Protein 5EYB (pdb70)

Foldseek 3Di:
DDCAPVNVVVLVVLVVVLCVVVVHDPVVVLVQLQDDDHDDVVVVSLVVVCVVPVVDHSVLVSLAVNVDSPDPPSVVSHAAQQDQDDDGHNVLVVLVVVLLVVLCVPVPHDLLRVQCLLLVVDHDPSVVVSLVVSCVVRVSYDSVVVSVVCNVVRHNADDDDDDDPVNLVLLVVCCVVPNLDLSVSCVVSSHDSVVSVCSCLFPSVLPPLEDDDDADLVLLLLLVVVLVPAVSDDLSVSCVVSSHYHSVRSVVLVCQLPPDADDQDLVNLLVLLVQQLCCCPVPPNDGDCPVVQVVCPPRHHSSPSSSVVSVCCVPQCLNVVDPPNVSSVVSNVVSVVVVD/DDAVVLVVVVVVLVVVVCVVVVHDVVVVLVQLQPVDHDDVVVVSLVVVCVVCVVDHSVLVSLAVCLVVPDPPSVVSHQDAAAQDDDGHPVLVVLLVVLVVVLCVVDVHDLLRVQCQLLPPDHDPSNVVSLVVSCVVVVSYDSVRVSVVSNVVRHNADPPDDQDPVNLVLLVVVCVVPNLPLSVVCVVVSHHSVVSVCCCQFPSVQPVLADDDDDDLCLLLLLVCQVVCVGDLSVSCVSSRHYGSVRSVVLVCQLPPDADDDDLVNVLVLLVQQLVCCVVPVHDGDCVVVCVVCVPRHDSSPSSSVVSVCCVPQCLNVVDPPNVSSVVSSVVSVVVVD

Secondary structure (DSSP, 8-state):
----HHHHHHHHHHHHHHHHHTT--HHHHHHHTTSSS--HHHHHHHHHHHHH-TTS-HHHHHHHHHHHTT-TT-GGGS-----SSSSPPHHHHHHHHHHHHHHHHGGG--HHHHHHHHTSSS--HHHHHHHHHHHHTTTTS-HHHHHHHHHHHS-SS---S---HHHHHHHHHHHHHH-S-HHHHHHHTT--HHHHHHHHHHTGGGTT----SPPPHHHHHHHHHHHS------HHHHHHHH-SS-HHHHHHHHHHHTS------HHHHHHHHHHHHHHHHTSSSS--HHHHHHHHTTSS-HHHHHHHHHHHHHH-THHHHS-HHHHHHHHHHHHHHH--/---HHHHHHHHHHHHHHHHHHT--HHHHHHHHTSS---HHHHHHHHHHHHH-TTS-HHHHHHHHHHHTT-TT--TTS-----SSSS--HHHHHHHHHHHHHHHHHTT--HHHHHHHHTSSS--HHHHHHHHHHHTT-SSS-HHHHHHHHHHHS-SS-S-----HHHHHHHHHHHHHH-S-HHHHHHHHTS-HHHHHHHIIIIITSSS----SPPPHHHHHHHGGGGG----HHHHHHHH-SS-HHHHHHHHHHHSS------HHHHHHHHHHHHHHHHHTTS---HHHHHHHTTTSS-HHHHHHHHHHHHHH-THHHHS-HHHHHHHHHHHHHHHT-

B-factor: mean 82.95, std 21.87, range [30.7, 182.15]

Organism: Schizosaccharomyces pombe (strain 972 / ATCC 24843) (NCBI:txid284812)

Structure (mmCIF, N/CA/C/O backbone):
data_5EYB
#
_entry.id   5EYB
#
_cell.length_a   68.959
_cell.length_b   162.911
_cell.length_c   71.086
_cell.angle_alpha   90.00
_cell.angle_beta   94.66
_cell.angle_gamma   90.00
#
_symmetry.space_group_name_H-M   'P 1 21 1'
#
loop_
_entity.id
_entity.type
_entity.pdbx_description
1 polymer 'DNA-binding protein reb1'
2 polymer 'DNA (26-MER)'
3 polymer 'DNA (26-MER)'
4 water water
#
loop_
_atom_site.group_PDB
_atom_site.id
_atom_site.type_symbol
_atom_site.label_atom_id
_atom_site.label_alt_id
_atom_site.label_comp_id
_atom_site.label_asym_id
_atom_site.label_entity_id
_atom_site.label_seq_id
_atom_site.pdbx_PDB_ins_code
_atom_site.Cartn_x
_atom_site.Cartn_y
_atom_site.Cartn_z
_atom_site.occupancy
_atom_site.B_iso_or_equiv
_atom_site.auth_seq_id
_atom_site.auth_comp_id
_atom_site.auth_asym_id
_atom_site.auth_atom_id
_atom_site.pdbx_PDB_model_num
ATOM 1 N N . ALA A 1 12 ? -12.724 -12.322 66.258 1.00 97.49 154 ALA A N 1
ATOM 2 C CA . ALA A 1 12 ? -11.292 -12.081 66.119 1.00 103.61 154 ALA A CA 1
ATOM 3 C C . ALA A 1 12 ? -10.585 -12.155 67.471 1.00 104.88 154 ALA A C 1
ATOM 4 O O . ALA A 1 12 ? -9.523 -12.766 67.597 1.00 104.57 154 ALA A O 1
ATOM 6 N N . ARG A 1 13 ? -11.180 -11.525 68.478 1.00 105.74 155 ARG A N 1
ATOM 7 C CA . ARG A 1 13 ? -10.644 -11.561 69.834 1.00 105.18 155 ARG A CA 1
ATOM 8 C C . ARG A 1 13 ? -11.754 -11.707 70.860 1.00 103.32 155 ARG A C 1
ATOM 9 O O . ARG A 1 13 ? -12.907 -11.373 70.591 1.00 110.70 155 ARG A O 1
ATOM 17 N N . TRP A 1 14 ? -11.398 -12.195 72.042 1.00 87.32 156 TRP A N 1
ATOM 18 C CA . TRP A 1 14 ? -12.374 -12.393 73.102 1.00 82.38 156 TRP A CA 1
ATOM 19 C C . TRP A 1 14 ? -12.757 -11.052 73.717 1.00 87.69 156 TRP A C 1
ATOM 20 O O . TRP A 1 14 ? -11.989 -10.461 74.474 1.00 91.48 156 TRP A O 1
ATOM 31 N N . THR A 1 15 ? -13.950 -10.575 73.375 1.00 89.75 157 THR A N 1
ATOM 32 C CA . THR A 1 15 ? -14.417 -9.268 73.819 1.00 87.00 157 THR A CA 1
ATOM 33 C C . THR A 1 15 ? -15.395 -9.399 74.978 1.00 84.28 157 THR A C 1
ATOM 34 O O . THR A 1 15 ? -15.598 -10.489 75.507 1.00 84.26 157 THR A O 1
ATOM 36 N N . ALA A 1 16 ? -15.999 -8.282 75.368 1.00 89.34 158 ALA A N 1
ATOM 37 C CA . ALA A 1 16 ? -16.970 -8.275 76.458 1.00 94.56 158 ALA A CA 1
ATOM 38 C C . ALA A 1 16 ? -18.221 -9.060 76.085 1.00 95.85 158 ALA A C 1
ATOM 39 O O . ALA A 1 16 ? -18.867 -9.661 76.944 1.00 95.23 158 ALA A O 1
ATOM 41 N N . GLU A 1 17 ? -18.559 -9.046 74.800 1.00 97.75 159 GLU A N 1
ATOM 42 C CA . GLU A 1 17 ? -19.739 -9.746 74.312 1.00 99.76 159 GLU A CA 1
ATOM 43 C C . GLU A 1 17 ? -19.580 -11.252 74.480 1.00 95.40 159 GLU A C 1
ATOM 44 O O . GLU A 1 17 ? -20.521 -11.945 74.868 1.00 97.91 159 GLU A O 1
ATOM 46 N N . HIS A 1 18 ? -18.380 -11.746 74.195 1.00 87.11 160 HIS A N 1
ATOM 47 C CA . HIS A 1 18 ? -18.086 -13.170 74.293 1.00 79.08 160 HIS A CA 1
ATOM 48 C C . HIS A 1 18 ? -18.194 -13.678 75.725 1.00 79.57 160 HIS A C 1
ATOM 49 O O . HIS A 1 18 ? -18.602 -14.815 75.957 1.00 83.73 160 HIS A O 1
ATOM 56 N N . TRP A 1 19 ? -17.823 -12.836 76.683 1.00 74.67 161 TRP A N 1
ATOM 57 C CA . TRP A 1 19 ? -17.967 -13.192 78.088 1.00 71.67 161 TRP A CA 1
ATOM 58 C C . TRP A 1 19 ? -19.437 -13.204 78.484 1.00 75.27 161 TRP A C 1
ATOM 59 O O . TRP A 1 19 ? -19.887 -14.087 79.215 1.00 77.89 161 TRP A O 1
ATOM 70 N N . ASP A 1 20 ? -20.181 -12.215 77.998 1.00 78.41 162 ASP A N 1
ATOM 71 C CA . ASP A 1 20 ? -21.603 -12.113 78.301 1.00 84.55 162 ASP A CA 1
ATOM 72 C C . ASP A 1 20 ? -22.369 -13.288 77.712 1.00 81.12 162 ASP A C 1
ATOM 73 O O . ASP A 1 20 ? -23.322 -13.779 78.316 1.00 85.80 162 ASP A O 1
ATOM 78 N N . TYR A 1 21 ? -21.948 -13.740 76.535 1.00 74.94 163 TYR A N 1
ATOM 79 C CA . TYR A 1 21 ? -22.572 -14.895 75.903 1.00 76.14 163 TYR A CA 1
ATOM 80 C C . TYR A 1 21 ? -22.325 -16.159 76.720 1.00 72.07 163 TYR A C 1
ATOM 81 O O . TYR A 1 21 ? -23.238 -16.951 76.951 1.00 74.26 163 TYR A O 1
ATOM 90 N N . LEU A 1 22 ? -21.084 -16.335 77.157 1.00 68.98 164 LEU A N 1
ATOM 91 C CA . LEU A 1 22 ? -20.702 -17.502 77.939 1.00 64.65 164 LEU A CA 1
ATOM 92 C C . LEU A 1 22 ? -21.484 -17.567 79.244 1.00 70.18 164 LEU A C 1
ATOM 93 O O . LEU A 1 22 ? -22.048 -18.603 79.587 1.00 71.93 164 LEU A O 1
ATOM 98 N N . GLU A 1 23 ? -21.514 -16.449 79.961 1.00 70.55 165 GLU A N 1
ATOM 99 C CA . GLU A 1 23 ? -22.206 -16.371 81.240 1.00 73.79 165 GLU A CA 1
ATOM 100 C C . GLU A 1 23 ? -23.698 -16.656 81.091 1.00 79.71 165 GLU A C 1
ATOM 101 O O . GLU A 1 23 ? -24.284 -17.364 81.910 1.00 82.45 165 GLU A O 1
ATOM 103 N N . ARG A 1 24 ? -24.306 -16.107 80.042 1.00 84.35 166 ARG A N 1
ATOM 104 C CA . ARG A 1 24 ? -25.728 -16.319 79.777 1.00 90.00 166 ARG A CA 1
ATOM 105 C C . ARG A 1 24 ? -26.010 -17.778 79.432 1.00 83.96 166 ARG A C 1
ATOM 106 O O . ARG A 1 24 ? -26.963 -18.373 79.932 1.00 85.43 166 ARG A O 1
ATOM 114 N N . ARG A 1 25 ? -25.169 -18.347 78.575 1.00 77.32 167 ARG A N 1
ATOM 115 C CA . ARG A 1 25 ? -25.320 -19.732 78.153 1.00 76.79 167 ARG A CA 1
ATOM 116 C C . ARG A 1 25 ? -25.102 -20.675 79.331 1.00 79.54 167 ARG A C 1
ATOM 117 O O . ARG A 1 25 ? -25.631 -21.785 79.360 1.00 82.60 167 ARG A O 1
ATOM 125 N N . MET A 1 26 ? -24.323 -20.215 80.303 1.00 78.29 168 MET A N 1
ATOM 126 C CA . MET A 1 26 ? -24.025 -20.999 81.491 1.00 75.85 168 MET A CA 1
ATOM 127 C C . MET A 1 26 ? -25.148 -20.912 82.515 1.00 80.89 168 MET A C 1
ATOM 128 O O . MET A 1 26 ? -25.434 -21.879 83.218 1.00 82.34 168 MET A O 1
ATOM 133 N N . GLN A 1 27 ? -25.774 -19.742 82.602 1.00 83.14 169 GLN A N 1
ATOM 134 C CA . GLN A 1 27 ? -26.917 -19.556 83.488 1.00 88.62 169 GLN A CA 1
ATOM 135 C C . GLN A 1 27 ? -28.090 -20.410 83.020 1.00 91.65 169 GLN A C 1
ATOM 136 O O . GLN A 1 27 ? -28.800 -21.005 83.830 1.00 96.80 169 GLN A O 1
ATOM 138 N N . ASN A 1 28 ? -28.283 -20.469 81.706 1.00 89.07 170 ASN A N 1
ATOM 139 C CA . ASN A 1 28 ? -29.356 -21.265 81.122 1.00 87.12 170 ASN A CA 1
ATOM 140 C C . ASN A 1 28 ? -29.083 -22.754 81.267 1.00 80.24 170 ASN A C 1
ATOM 141 O O . ASN A 1 28 ? -30.005 -23.559 81.391 1.00 81.99 170 ASN A O 1
ATOM 146 N N . PHE A 1 29 ? -27.802 -23.107 81.248 1.00 74.44 171 PHE A N 1
ATOM 147 C CA . PHE A 1 29 ? -27.370 -24.484 81.433 1.00 68.65 171 PHE A CA 1
ATOM 148 C C . PHE A 1 29 ? -27.748 -24.991 82.817 1.00 79.30 171 PHE A C 1
ATOM 149 O O . PHE A 1 29 ? -28.256 -26.103 82.964 1.00 84.43 171 PHE A O 1
ATOM 157 N N . CYS A 1 30 ? -27.498 -24.165 83.829 1.00 82.27 172 CYS A N 1
ATOM 158 C CA . CYS A 1 30 ? -27.812 -24.516 85.209 1.00 81.93 172 CYS A CA 1
ATOM 159 C C . CYS A 1 30 ? -29.311 -24.678 85.419 1.00 85.32 172 CYS A C 1
ATOM 160 O O . CYS A 1 30 ? -29.756 -25.621 86.073 1.00 89.39 172 CYS A O 1
ATOM 163 N N . GLN A 1 31 ? -30.086 -23.754 84.861 1.00 87.68 173 GLN A N 1
ATOM 164 C CA . GLN A 1 31 ? -31.539 -23.792 84.995 1.00 93.64 173 GLN A CA 1
ATOM 165 C C . GLN A 1 31 ? -32.130 -25.010 84.296 1.00 88.74 173 GLN A C 1
ATOM 166 O O . GLN A 1 31 ? -33.114 -25.584 84.757 1.00 93.65 173 GLN A O 1
ATOM 172 N N . THR A 1 32 ? -31.521 -25.403 83.183 1.00 83.68 174 THR A N 1
ATOM 173 C CA . THR A 1 32 ? -32.011 -26.528 82.398 1.00 85.09 174 THR A CA 1
ATOM 174 C C . THR A 1 32 ? -31.853 -27.847 83.147 1.00 89.09 174 THR A C 1
ATOM 175 O O . THR A 1 32 ? -32.754 -28.686 83.144 1.00 94.46 174 THR A O 1
ATOM 179 N N . TYR A 1 33 ? -30.708 -28.022 83.798 1.00 89.69 175 TYR A N 1
ATOM 180 C CA . TYR A 1 33 ? -30.396 -29.285 84.458 1.00 91.84 175 TYR A CA 1
ATOM 181 C C . TYR A 1 33 ? -30.428 -29.177 85.980 1.00 92.86 175 TYR A C 1
ATOM 182 O O . TYR A 1 33 ? -29.915 -30.053 86.678 1.00 92.92 175 TYR A O 1
ATOM 191 N N . SER A 1 34 ? -31.044 -28.107 86.478 1.00 92.52 176 SER A N 1
ATOM 192 C CA . SER A 1 34 ? -31.189 -27.864 87.915 1.00 96.06 176 SER A CA 1
ATOM 193 C C . SER A 1 34 ? -29.863 -27.974 88.659 1.00 94.26 176 SER A C 1
ATOM 194 O O . SER A 1 34 ? -29.799 -28.529 89.756 1.00 100.02 176 SER A O 1
ATOM 197 N N . LEU A 1 35 ? -28.808 -27.444 88.054 1.00 84.91 177 LEU A N 1
ATOM 198 C CA . LEU A 1 35 ? -27.482 -27.511 88.648 1.00 79.87 177 LEU A CA 1
ATOM 199 C C . LEU A 1 35 ? -27.065 -26.168 89.229 1.00 85.38 177 LEU A C 1
ATOM 200 O O . LEU A 1 35 ? -27.636 -25.129 88.898 1.00 86.91 177 LEU A O 1
ATOM 205 N N . ASP A 1 36 ? -26.066 -26.201 90.102 1.00 88.01 178 ASP A N 1
ATOM 206 C CA . ASP A 1 36 ? -25.521 -24.988 90.689 1.00 95.21 178 ASP A CA 1
ATOM 207 C C . ASP A 1 36 ? -24.169 -24.689 90.054 1.00 92.55 178 ASP A C 1
ATOM 208 O O . ASP A 1 36 ? -23.545 -25.574 89.470 1.00 87.60 178 ASP A O 1
ATOM 213 N N . HIS A 1 37 ? -23.725 -23.440 90.163 1.00 96.22 179 HIS A N 1
ATOM 214 C CA . HIS A 1 37 ? -22.429 -23.037 89.630 1.00 96.63 179 HIS A CA 1
ATOM 215 C C . HIS A 1 37 ? -21.279 -23.776 90.311 1.00 97.15 179 HIS A C 1
ATOM 216 O O . HIS A 1 37 ? -20.194 -23.901 89.748 1.00 98.31 179 HIS A O 1
ATOM 223 N N . THR A 1 38 ? -21.519 -24.269 91.520 1.00 98.09 180 THR A N 1
ATOM 224 C CA . THR A 1 38 ? -20.512 -25.050 92.225 1.00 96.59 180 THR A CA 1
ATOM 225 C C . THR A 1 38 ? -20.377 -26.440 91.609 1.00 92.60 180 THR A C 1
ATOM 226 O O . THR A 1 38 ? -19.283 -27.001 91.552 1.00 95.38 180 THR A O 1
ATOM 230 N N . GLN A 1 39 ? -21.496 -26.989 91.147 1.00 86.79 181 GLN A N 1
ATOM 231 C CA . GLN A 1 39 ? -21.505 -28.318 90.547 1.00 87.02 181 GLN A CA 1
ATOM 232 C C . GLN A 1 39 ? -20.801 -28.317 89.199 1.00 86.52 181 GLN A C 1
ATOM 233 O O . GLN A 1 39 ? -20.137 -29.286 88.835 1.00 91.56 181 GLN A O 1
ATOM 239 N N . VAL A 1 40 ? -20.953 -27.223 88.461 1.00 80.22 182 VAL A N 1
ATOM 240 C CA . VAL A 1 40 ? -20.289 -27.071 87.175 1.00 73.61 182 VAL A CA 1
ATOM 241 C C . VAL A 1 40 ? -18.787 -26.887 87.373 1.00 76.31 182 VAL A C 1
ATOM 242 O O . VAL A 1 40 ? -17.980 -27.463 86.644 1.00 77.96 182 VAL A O 1
ATOM 246 N N . ALA A 1 41 ? -18.419 -26.091 88.372 1.00 78.32 183 ALA A N 1
ATOM 247 C CA . ALA A 1 41 ? -17.014 -25.867 88.698 1.00 76.67 183 ALA A CA 1
ATOM 248 C C . ALA A 1 41 ? -16.332 -27.162 89.134 1.00 78.87 183 ALA A C 1
ATOM 249 O O . ALA A 1 41 ? -15.139 -27.353 88.898 1.00 78.86 183 ALA A O 1
ATOM 251 N N . ASP A 1 42 ? -17.092 -28.049 89.768 1.00 79.20 184 ASP A N 1
ATOM 252 C CA . ASP A 1 42 ? -16.557 -29.339 90.184 1.00 89.42 184 ASP A CA 1
ATOM 253 C C . ASP A 1 42 ? -16.294 -30.228 88.970 1.00 89.79 184 ASP A C 1
ATOM 254 O O . ASP A 1 42 ? -15.290 -30.937 88.921 1.00 96.31 184 ASP A O 1
ATOM 256 N N . SER A 1 43 ? -17.194 -30.179 87.992 1.00 84.33 185 SER A N 1
ATOM 257 C CA . SER A 1 43 ? -17.035 -30.946 86.758 1.00 82.58 185 SER A CA 1
ATOM 258 C C . SER A 1 43 ? -15.856 -30.438 85.933 1.00 81.70 185 SER A C 1
ATOM 259 O O . SER A 1 43 ? -15.203 -31.209 85.228 1.00 81.83 185 SER A O 1
ATOM 262 N N . LEU A 1 44 ? -15.591 -29.137 86.027 1.00 76.54 186 LEU A N 1
ATOM 263 C CA . LEU A 1 44 ? -14.530 -28.504 85.249 1.00 72.72 186 LEU A CA 1
ATOM 264 C C . LEU A 1 44 ? -13.154 -28.709 85.876 1.00 78.58 186 LEU A C 1
ATOM 265 O O . LEU A 1 44 ? -12.140 -28.288 85.318 1.00 76.43 186 LEU A O 1
ATOM 270 N N . HIS A 1 45 ? -13.121 -29.352 87.038 1.00 86.69 187 HIS A N 1
ATOM 271 C CA . HIS A 1 45 ? -11.855 -29.716 87.661 1.00 92.19 187 HIS A CA 1
ATOM 272 C C . HIS A 1 45 ? -11.303 -30.978 87.011 1.00 94.09 187 HIS A C 1
ATOM 273 O O . HIS A 1 45 ? -10.103 -31.247 87.072 1.00 96.84 187 HIS A O 1
ATOM 280 N N . GLU A 1 46 ? -12.189 -31.746 86.385 1.00 94.69 188 GLU A N 1
ATOM 281 C CA . GLU A 1 46 ? -11.792 -32.967 85.696 1.00 103.32 188 GLU A CA 1
ATOM 282 C C . GLU A 1 46 ? -11.233 -32.653 84.313 1.00 102.01 188 GLU A C 1
ATOM 283 O O . GLU A 1 46 ? -11.500 -31.591 83.750 1.00 96.91 188 GLU A O 1
ATOM 285 N N . LYS A 1 47 ? -10.454 -33.583 83.771 1.00 103.72 189 LYS A N 1
ATOM 286 C CA . LYS A 1 47 ? -9.852 -33.404 82.457 1.00 101.79 189 LYS A CA 1
ATOM 287 C C . LYS A 1 47 ? -10.861 -33.666 81.344 1.00 99.42 189 LYS A C 1
ATOM 288 O O . LYS A 1 47 ? -10.968 -32.888 80.399 1.00 99.68 189 LYS A O 1
ATOM 290 N N . ARG A 1 48 ? -11.599 -34.764 81.462 1.00 96.60 190 ARG A N 1
ATOM 291 C CA . ARG A 1 48 ? -12.601 -35.115 80.462 1.00 91.31 190 ARG A CA 1
ATOM 292 C C . ARG A 1 48 ? -14.005 -34.752 80.933 1.00 87.28 190 ARG A C 1
ATOM 293 O O . ARG A 1 48 ? -14.381 -35.025 82.073 1.00 90.76 190 ARG A O 1
ATOM 295 N N . LEU A 1 49 ? -14.776 -34.134 80.047 1.00 78.50 191 LEU A N 1
ATOM 296 C CA . LEU A 1 49 ? -16.142 -33.746 80.366 1.00 74.99 191 LEU A CA 1
ATOM 297 C C . LEU A 1 49 ? -17.121 -34.850 79.987 1.00 80.13 191 LEU A C 1
ATOM 298 O O . LEU A 1 49 ? -16.835 -35.670 79.114 1.00 82.47 191 LEU A O 1
ATOM 303 N N . HIS A 1 50 ? -18.273 -34.871 80.651 1.00 81.84 192 HIS A N 1
ATOM 304 C CA . HIS A 1 50 ? -19.283 -35.891 80.395 1.00 84.46 192 HIS A CA 1
ATOM 305 C C . HIS A 1 50 ? -20.684 -35.298 80.377 1.00 83.82 192 HIS A C 1
ATOM 306 O O . HIS A 1 50 ? -20.913 -34.205 80.895 1.00 84.19 192 HIS A O 1
ATOM 313 N N . GLY A 1 51 ? -21.617 -36.032 79.780 1.00 84.13 193 GLY A N 1
ATOM 314 C CA . GLY A 1 51 ? -23.020 -35.664 79.797 1.00 83.72 193 GLY A CA 1
ATOM 315 C C . GLY A 1 51 ? -23.344 -34.346 79.123 1.00 84.84 193 GLY A C 1
ATOM 316 O O . GLY A 1 51 ? -22.799 -34.033 78.064 1.00 87.85 193 GLY A O 1
ATOM 317 N N . PRO A 1 52 ? -24.237 -33.559 79.741 1.00 83.08 194 PRO A N 1
ATOM 318 C CA . PRO A 1 52 ? -24.735 -32.293 79.192 1.00 80.62 194 PRO A CA 1
ATOM 319 C C . PRO A 1 52 ? -23.647 -31.239 79.024 1.00 78.46 194 PRO A C 1
ATOM 320 O O . PRO A 1 52 ? -23.699 -30.455 78.078 1.00 82.49 194 PRO A O 1
ATOM 324 N N . LEU A 1 53 ? -22.680 -31.223 79.934 1.00 77.32 195 LEU A N 1
ATOM 325 C CA . LEU A 1 53 ? -21.601 -30.244 79.885 1.00 69.47 195 LEU A CA 1
ATOM 326 C C . LEU A 1 53 ? -20.744 -30.472 78.648 1.00 65.96 195 LEU A C 1
ATOM 327 O O . LEU A 1 53 ? -20.232 -29.527 78.050 1.00 64.66 195 LEU A O 1
ATOM 332 N N . SER A 1 54 ? -20.602 -31.737 78.269 1.00 67.39 196 SER A N 1
ATOM 333 C CA . SER A 1 54 ? -19.905 -32.105 77.045 1.00 64.34 196 SER A CA 1
ATOM 334 C C . SER A 1 54 ? -20.686 -31.620 75.827 1.00 60.79 196 SER A C 1
ATOM 335 O O . SER A 1 54 ? -20.107 -31.123 74.863 1.00 61.57 196 SER A O 1
ATOM 338 N N . SER A 1 55 ? -22.007 -31.764 75.883 1.00 62.00 197 SER A N 1
ATOM 339 C CA . SER A 1 55 ? -22.881 -31.297 74.813 1.00 66.16 197 SER A CA 1
ATOM 340 C C . SER A 1 55 ? -22.846 -29.776 74.697 1.00 73.43 197 SER A C 1
ATOM 341 O O . SER A 1 55 ? -22.921 -29.223 73.598 1.00 78.73 197 SER A O 1
ATOM 344 N N . LEU A 1 56 ? -22.732 -29.108 75.839 1.00 71.16 198 LEU A N 1
ATOM 345 C CA . LEU A 1 56 ? -22.722 -27.651 75.885 1.00 66.61 198 LEU A CA 1
ATOM 346 C C . LEU A 1 56 ? -21.487 -27.062 75.212 1.00 61.68 198 LEU A C 1
ATOM 347 O O . LEU A 1 56 ? -21.580 -26.080 74.479 1.00 63.31 198 LEU A O 1
ATOM 352 N N . VAL A 1 57 ? -20.330 -27.661 75.474 1.00 57.25 199 VAL A N 1
ATOM 353 C CA . VAL A 1 57 ? -19.082 -27.181 74.898 1.00 59.06 199 VAL A CA 1
ATOM 354 C C . VAL A 1 57 ? -19.106 -27.323 73.380 1.00 64.98 199 VAL A C 1
ATOM 355 O O . VAL A 1 57 ? -18.705 -26.410 72.657 1.00 67.80 199 VAL A O 1
ATOM 359 N N . LYS A 1 58 ? -19.587 -28.470 72.907 1.00 64.20 200 LYS A N 1
ATOM 360 C CA . LYS A 1 58 ? -19.749 -28.713 71.480 1.00 63.31 200 LYS A CA 1
ATOM 361 C C . LYS A 1 58 ? -20.563 -27.602 70.822 1.00 65.06 200 LYS A C 1
ATOM 362 O O . LYS A 1 58 ? -20.266 -27.183 69.702 1.00 71.70 200 LYS A O 1
ATOM 368 N N . LEU A 1 59 ? -21.586 -27.129 71.530 1.00 60.14 201 LEU A N 1
ATOM 369 C CA . LEU A 1 59 ? -22.408 -26.019 71.061 1.00 63.15 201 LEU A CA 1
ATOM 370 C C . LEU A 1 59 ? -21.591 -24.734 70.990 1.00 68.73 201 LEU A C 1
ATOM 371 O O . LEU A 1 59 ? -21.642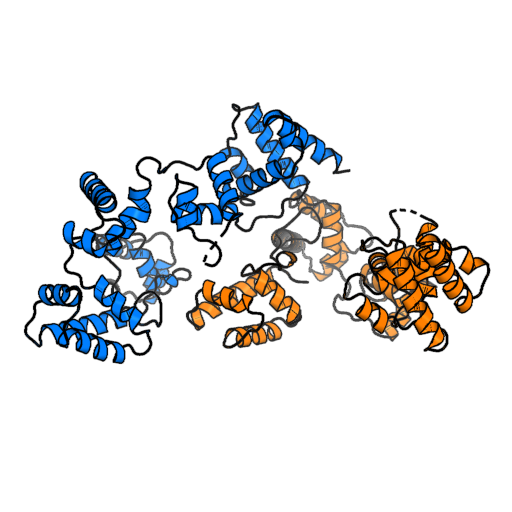 -24.010 69.994 1.00 66.75 201 LEU A O 1
ATOM 376 N N . LEU A 1 60 ? -20.846 -24.459 72.058 1.00 68.23 202 LEU A N 1
ATOM 377 C CA . LEU A 1 60 ? -19.997 -23.273 72.136 1.00 63.44 202 LEU A CA 1
ATOM 378 C C . LEU A 1 60 ? -19.005 -23.215 70.983 1.00 62.71 202 LEU A C 1
ATOM 379 O O . LEU A 1 60 ? -18.819 -22.165 70.366 1.00 60.62 202 LEU A O 1
ATOM 384 N N . VAL A 1 61 ? -18.372 -24.350 70.701 1.00 61.63 203 VAL A N 1
ATOM 385 C CA . VAL A 1 61 ? -17.406 -24.446 69.616 1.00 60.77 203 VAL A CA 1
ATOM 386 C C . VAL A 1 61 ? -18.054 -24.053 68.296 1.00 67.98 203 VAL A C 1
ATOM 387 O O . VAL A 1 61 ? -17.462 -23.334 67.490 1.00 74.69 203 VAL A O 1
ATOM 391 N N . GLN A 1 62 ? -19.281 -24.516 68.091 1.00 69.06 204 GLN A N 1
ATOM 392 C CA . GLN A 1 62 ? -20.027 -24.192 66.883 1.00 77.15 204 GLN A CA 1
ATOM 393 C C . GLN A 1 62 ? -20.523 -22.750 66.915 1.00 81.24 204 GLN A C 1
ATOM 394 O O . GLN A 1 62 ? -20.535 -22.065 65.891 1.00 87.56 204 GLN A O 1
ATOM 400 N N . GLU A 1 63 ? -20.925 -22.294 68.097 1.00 78.30 205 GLU A N 1
ATOM 401 C CA . GLU A 1 63 ? -21.493 -20.959 68.250 1.00 78.68 205 GLU A CA 1
ATOM 402 C C . GLU A 1 63 ? -20.425 -19.869 68.298 1.00 72.87 205 GLU A C 1
ATOM 403 O O . GLU A 1 63 ? -20.720 -18.696 68.081 1.00 73.39 205 GLU A O 1
ATOM 409 N N . MET A 1 64 ? -19.186 -20.254 68.580 1.00 70.04 206 MET A N 1
ATOM 410 C CA . MET A 1 64 ? -18.090 -19.292 68.613 1.00 69.64 206 MET A CA 1
ATOM 411 C C . MET A 1 64 ? -16.944 -19.717 67.698 1.00 70.63 206 MET A C 1
ATOM 412 O O . MET A 1 64 ? -15.856 -20.040 68.172 1.00 64.80 206 MET A O 1
ATOM 417 N N . PRO A 1 65 ? -17.182 -19.689 66.374 1.00 73.48 207 PRO A N 1
ATOM 418 C CA . PRO A 1 65 ? -16.252 -20.223 65.370 1.00 74.29 207 PRO A CA 1
ATOM 419 C C . PRO A 1 65 ? -14.915 -19.493 65.346 1.00 71.88 207 PRO A C 1
ATOM 420 O O . PRO A 1 65 ? -13.944 -20.009 64.796 1.00 69.71 207 PRO A O 1
ATOM 424 N N . SER A 1 66 ? -14.870 -18.309 65.944 1.00 73.48 208 SER A N 1
ATOM 425 C CA . SER A 1 66 ? -13.666 -17.490 65.926 1.00 80.56 208 SER A CA 1
ATOM 426 C C . SER A 1 66 ? -12.588 -18.050 66.848 1.00 77.72 208 SER A C 1
ATOM 427 O O . SER A 1 66 ? -11.462 -17.554 66.875 1.00 84.03 208 SER A O 1
ATOM 430 N N . PHE A 1 67 ? -12.936 -19.088 67.601 1.00 67.38 209 PHE A N 1
ATOM 431 C CA . PHE A 1 67 ? -12.021 -19.649 68.586 1.00 60.34 209 PHE A CA 1
ATOM 432 C C . PHE A 1 67 ? -11.997 -21.173 68.564 1.00 59.58 209 PHE A C 1
ATOM 433 O O . PHE A 1 67 ? -12.952 -21.815 68.122 1.00 60.59 209 PHE A O 1
ATOM 441 N N . THR A 1 68 ? -10.893 -21.743 69.037 1.00 60.14 210 THR A N 1
ATOM 442 C CA . THR A 1 68 ? -10.734 -23.193 69.114 1.00 58.40 210 THR A CA 1
ATOM 443 C C . THR A 1 68 ? -11.444 -23.729 70.353 1.00 51.85 210 THR A C 1
ATOM 444 O O . THR A 1 68 ? -11.799 -22.972 71.253 1.00 53.23 210 THR A O 1
ATOM 448 N N . ARG A 1 69 ? -11.665 -25.036 70.391 1.00 51.02 211 ARG A N 1
ATOM 449 C CA . ARG A 1 69 ? -12.211 -25.677 71.575 1.00 50.46 211 ARG A CA 1
ATOM 450 C C . ARG A 1 69 ? -11.271 -25.492 72.769 1.00 53.36 211 ARG A C 1
ATOM 451 O O . ARG A 1 69 ? -11.724 -25.261 73.889 1.00 56.15 211 ARG A O 1
ATOM 459 N N . ARG A 1 70 ? -9.966 -25.584 72.517 1.00 52.26 212 ARG A N 1
ATOM 460 C CA A ARG A 1 70 ? -8.960 -25.453 73.569 0.65 54.86 212 ARG A CA 1
ATOM 461 C CA B ARG A 1 70 ? -8.963 -25.445 73.566 0.35 55.64 212 ARG A CA 1
ATOM 462 C C . ARG A 1 70 ? -9.046 -24.094 74.260 1.00 63.24 212 ARG A C 1
ATOM 463 O O . ARG A 1 70 ? -8.982 -24.011 75.487 1.00 73.44 212 ARG A O 1
ATOM 478 N N . THR A 1 71 ? -9.193 -23.034 73.475 1.00 62.34 213 THR A N 1
ATOM 479 C CA . THR A 1 71 ? -9.229 -21.695 74.049 1.00 65.79 213 THR A CA 1
ATOM 480 C C . THR A 1 71 ? -10.597 -21.370 74.650 1.00 63.74 213 THR A C 1
ATOM 481 O O . THR A 1 71 ? -10.686 -20.583 75.590 1.00 61.27 213 THR A O 1
ATOM 485 N N . ILE A 1 72 ? -11.659 -21.974 74.119 1.00 62.16 214 ILE A N 1
ATOM 486 C CA . ILE A 1 72 ? -12.987 -21.785 74.692 1.00 58.72 214 ILE A CA 1
ATOM 487 C C . ILE A 1 72 ? -13.033 -22.424 76.074 1.00 55.49 214 ILE A C 1
ATOM 488 O O . ILE A 1 72 ? -13.579 -21.854 77.017 1.00 56.83 214 ILE A O 1
ATOM 493 N N . LEU A 1 73 ? -12.437 -23.605 76.190 1.00 54.67 215 LEU A N 1
ATOM 494 C CA . LEU A 1 73 ? -12.373 -24.305 77.465 1.00 56.50 215 LEU A CA 1
ATOM 495 C C . LEU A 1 73 ? -11.534 -23.534 78.476 1.00 58.75 215 LEU A C 1
ATOM 496 O O . LEU A 1 73 ? -11.864 -23.490 79.659 1.00 58.69 215 LEU A O 1
ATOM 501 N N . ARG A 1 74 ? -10.447 -22.931 78.003 1.00 57.96 216 ARG A N 1
ATOM 502 C CA . ARG A 1 74 ? -9.578 -22.142 78.868 1.00 54.22 216 ARG A CA 1
ATOM 503 C C . ARG A 1 74 ? -10.340 -20.973 79.481 1.00 57.36 216 ARG A C 1
ATOM 504 O O . ARG A 1 74 ? -10.223 -20.706 80.675 1.00 64.93 216 ARG A O 1
ATOM 512 N N . HIS A 1 75 ? -11.115 -20.282 78.672 1.00 55.60 217 HIS A N 1
ATOM 513 C CA . HIS A 1 75 ? -12.005 -19.252 79.159 1.00 60.75 217 HIS A CA 1
ATOM 514 C C . HIS A 1 75 ? -13.112 -19.777 80.026 1.00 63.58 217 HIS A C 1
ATOM 515 O O . HIS A 1 75 ? -13.508 -19.132 80.950 1.00 68.13 217 HIS A O 1
ATOM 522 N N . LEU A 1 76 ? -13.671 -20.915 79.679 1.00 58.98 218 LEU A N 1
ATOM 523 C CA . LEU A 1 76 ? -14.729 -21.487 80.481 1.00 59.61 218 LEU A CA 1
ATOM 524 C C . LEU A 1 76 ? -14.264 -21.894 81.861 1.00 61.78 218 LEU A C 1
ATOM 525 O O . LEU A 1 76 ? -14.922 -21.642 82.840 1.00 65.12 218 LEU A O 1
ATOM 530 N N . ARG A 1 77 ? -13.114 -22.533 81.923 1.00 60.12 219 ARG A N 1
ATOM 531 C CA . ARG A 1 77 ? -12.520 -22.952 83.175 1.00 65.30 219 ARG A CA 1
ATOM 532 C C . ARG A 1 77 ? -12.072 -21.792 84.017 1.00 73.48 219 ARG A C 1
ATOM 533 O O . ARG A 1 77 ? -11.973 -21.916 85.198 1.00 79.20 219 ARG A O 1
ATOM 541 N N . ALA A 1 78 ? -11.671 -20.713 83.378 1.00 75.79 220 ALA A N 1
ATOM 542 C CA . ALA A 1 78 ? -11.384 -19.451 84.033 1.00 72.52 220 ALA A CA 1
ATOM 543 C C . ALA A 1 78 ? -12.591 -18.752 84.627 1.00 76.40 220 ALA A C 1
ATOM 544 O O . ALA A 1 78 ? -12.467 -18.033 85.590 1.00 85.04 220 ALA A O 1
ATOM 546 N N . LEU A 1 79 ? -13.750 -18.915 84.015 1.00 69.09 221 LEU A N 1
ATOM 547 C CA . LEU A 1 79 ? -14.968 -18.258 84.462 1.00 66.83 221 LEU A CA 1
ATOM 548 C C . LEU A 1 79 ? -15.472 -18.664 85.838 1.00 71.97 221 LEU A C 1
ATOM 549 O O . LEU A 1 79 ? -15.786 -17.836 86.668 1.00 75.52 221 LEU A O 1
ATOM 554 N N . TYR A 1 80 ? -15.514 -19.968 86.077 1.00 72.14 222 TYR A N 1
ATOM 555 C CA . TYR A 1 80 ? -15.571 -20.590 87.387 1.00 75.75 222 TYR A CA 1
ATOM 556 C C . TYR A 1 80 ? -14.135 -20.506 87.545 1.00 118.48 222 TYR A C 1
ATOM 557 O O . TYR A 1 80 ? -13.532 -20.411 86.524 1.00 127.17 222 TYR A O 1
ATOM 566 N N . ASN A 1 81 ? -13.567 -20.500 88.736 1.00 112.58 223 ASN A N 1
ATOM 567 C CA . ASN A 1 81 ? -12.135 -20.302 88.814 1.00 103.22 223 ASN A CA 1
ATOM 568 C C . ASN A 1 81 ? -11.448 -21.607 89.021 1.00 97.28 223 ASN A C 1
ATOM 569 O O . ASN A 1 81 ? -11.629 -22.241 90.025 1.00 99.78 223 ASN A O 1
ATOM 574 N N . ILE A 1 82 ? -10.656 -22.014 88.050 1.00 88.89 224 ILE A N 1
ATOM 575 C CA . ILE A 1 82 ? -9.928 -23.252 88.157 1.00 87.14 224 ILE A CA 1
ATOM 576 C C . ILE A 1 82 ? -8.482 -22.865 88.177 1.00 81.75 224 ILE A C 1
ATOM 577 O O . ILE A 1 82 ? -8.020 -22.131 87.327 1.00 78.22 224 ILE A O 1
ATOM 582 N N . PRO A 1 83 ? -7.763 -23.413 89.242 1.00 83.35 225 PRO A N 1
ATOM 583 C CA . PRO A 1 83 ? -6.412 -22.875 89.356 1.00 89.79 225 PRO A CA 1
ATOM 584 C C . PRO A 1 83 ? -5.594 -23.185 88.143 1.00 95.28 225 PRO A C 1
ATOM 585 O O . PRO A 1 83 ? -5.653 -24.259 87.590 1.00 95.15 225 PRO A O 1
ATOM 589 N N . GLY A 1 84 ? -4.814 -22.205 87.747 1.00 98.03 226 GLY A N 1
ATOM 590 C CA . GLY A 1 84 ? -3.921 -22.330 86.612 1.00 97.49 226 GLY A CA 1
ATOM 591 C C . GLY A 1 84 ? -4.433 -21.559 85.412 1.00 93.49 226 GLY A C 1
ATOM 592 O O . GLY A 1 84 ? -3.667 -21.187 84.524 1.00 97.57 226 GLY A O 1
ATOM 593 N N . TYR A 1 85 ? -5.737 -21.311 85.387 1.00 82.20 227 TYR A N 1
ATOM 594 C CA . TYR A 1 85 ? -6.357 -20.634 84.255 1.00 74.93 227 TYR A CA 1
ATOM 595 C C . TYR A 1 85 ? -6.614 -19.161 84.543 1.00 72.34 227 TYR A C 1
ATOM 596 O O . TYR A 1 85 ? -7.419 -18.526 83.863 1.00 66.63 227 TYR A O 1
ATOM 605 N N . GLU A 1 86 ? -5.927 -18.619 85.545 1.00 71.48 228 GLU A N 1
ATOM 606 C CA . GLU A 1 86 ? -6.135 -17.232 85.944 1.00 71.91 228 GLU A CA 1
ATOM 607 C C . GLU A 1 86 ? -5.842 -16.257 84.803 1.00 68.54 228 GLU A C 1
ATOM 608 O O . GLU A 1 86 ? -6.514 -15.236 84.666 1.00 63.51 228 GLU A O 1
ATOM 614 N N . LYS A 1 87 ? -4.854 -16.582 83.975 1.00 72.40 229 LYS A N 1
ATOM 615 C CA . LYS A 1 87 ? -4.437 -15.688 82.895 1.00 77.03 229 LYS A CA 1
ATOM 616 C C . LYS A 1 87 ? -5.492 -15.543 81.795 1.00 76.03 229 LYS A C 1
ATOM 617 O O . LYS A 1 87 ? -5.428 -14.615 80.990 1.00 78.57 229 LYS A O 1
ATOM 623 N N . TYR A 1 88 ? -6.462 -16.452 81.764 1.00 72.24 230 TYR A N 1
ATOM 624 C CA . TYR A 1 88 ? -7.499 -16.412 80.739 1.00 68.24 230 TYR A CA 1
ATOM 625 C C . TYR A 1 88 ? -8.791 -15.806 81.283 1.00 66.93 230 TYR A C 1
ATOM 626 O O . TYR A 1 88 ? -9.806 -15.749 80.586 1.00 66.68 230 TYR A O 1
ATOM 635 N N . SER A 1 89 ? -8.736 -15.344 82.529 1.00 67.04 231 SER A N 1
ATOM 636 C CA . SER A 1 89 ? -9.896 -14.770 83.203 1.00 62.90 231 SER A CA 1
ATOM 637 C C . SER A 1 89 ? -10.290 -13.417 82.627 1.00 60.03 231 SER A C 1
ATOM 638 O O . SER A 1 89 ? -9.503 -12.761 81.947 1.00 61.07 231 SER A O 1
ATOM 641 N N . ARG A 1 90 ? -11.515 -12.999 82.920 1.00 61.85 232 ARG A N 1
ATOM 642 C CA . ARG A 1 90 ? -12.032 -11.727 82.435 1.00 60.78 232 ARG A CA 1
ATOM 643 C C . ARG A 1 90 ? -11.382 -10.540 83.142 1.00 67.19 232 ARG A C 1
ATOM 644 O O . ARG A 1 90 ? -11.250 -10.528 84.367 1.00 70.93 232 ARG A O 1
ATOM 652 N N . LYS A 1 91 ? -10.974 -9.548 82.357 1.00 66.79 233 LYS A N 1
ATOM 653 C CA . LYS A 1 91 ? -10.400 -8.319 82.890 1.00 67.62 233 LYS A CA 1
ATOM 654 C C . LYS A 1 91 ? -11.234 -7.115 82.461 1.00 68.87 233 LYS A C 1
ATOM 655 O O . LYS A 1 91 ? -11.479 -6.915 81.273 1.00 74.46 233 LYS A O 1
ATOM 661 N N . ASN A 1 92 ? -11.673 -6.318 83.430 1.00 67.56 234 ASN A N 1
ATOM 662 C CA . ASN A 1 92 ? -12.489 -5.145 83.142 1.00 68.76 234 ASN A CA 1
ATOM 663 C C . ASN A 1 92 ? -11.655 -3.953 82.682 1.00 68.68 234 ASN A C 1
ATOM 664 O O . ASN A 1 92 ? -11.981 -3.308 81.687 1.00 72.85 234 ASN A O 1
ATOM 669 N N . SER A 1 93 ? -10.576 -3.665 83.405 1.00 64.23 235 SER A N 1
ATOM 670 C CA . SER A 1 93 ? -9.754 -2.499 83.102 1.00 64.06 235 SER A CA 1
ATOM 671 C C . SER A 1 93 ? -8.270 -2.734 83.384 1.00 66.44 235 SER A C 1
ATOM 672 O O . SER A 1 93 ? -7.910 -3.593 84.185 1.00 70.31 235 SER A O 1
ATOM 675 N N . SER A 1 94 ? -7.419 -1.961 82.713 1.00 66.51 236 SER A N 1
ATOM 676 C CA . SER A 1 94 ? -5.973 -2.014 82.918 1.00 62.61 236 SER A CA 1
ATOM 677 C C . SER A 1 94 ? -5.341 -0.672 82.559 1.00 69.64 236 SER A C 1
ATOM 678 O O . SER A 1 94 ? -5.910 0.104 81.795 1.00 75.46 236 SER A O 1
ATOM 681 N N . GLY A 1 95 ? -4.166 -0.398 83.117 1.00 69.16 237 GLY A N 1
ATOM 682 C CA . GLY A 1 95 ? -3.482 0.857 82.864 1.00 61.00 237 GLY A CA 1
ATOM 683 C C . GLY A 1 95 ? -2.465 0.745 81.746 1.00 65.95 237 GLY A C 1
ATOM 684 O O . GLY A 1 95 ? -1.976 1.747 81.228 1.00 62.12 237 GLY A O 1
ATOM 685 N N . ARG A 1 96 ? -2.152 -0.489 81.373 1.00 67.78 238 ARG A N 1
ATOM 686 C CA . ARG A 1 96 ? -1.151 -0.756 80.357 1.00 56.87 238 ARG A CA 1
ATOM 687 C C . ARG A 1 96 ? -1.432 -2.099 79.704 1.00 67.84 238 ARG A C 1
ATOM 688 O O . ARG A 1 96 ? -2.158 -2.924 80.259 1.00 73.81 238 ARG A O 1
ATOM 690 N N . GLY A 1 97 ? -0.862 -2.316 78.523 1.00 54.65 239 GLY A N 1
ATOM 691 C CA . GLY A 1 97 ? -1.046 -3.570 77.818 1.00 53.12 239 GLY A CA 1
ATOM 692 C C . GLY A 1 97 ? -2.455 -3.729 77.288 1.00 61.20 239 GLY A C 1
ATOM 693 O O . GLY A 1 97 ? -3.121 -2.743 76.978 1.00 64.99 239 GLY A O 1
ATOM 694 N N . ASP A 1 98 ? -2.907 -4.977 77.199 1.00 56.15 240 ASP A N 1
ATOM 695 C CA . ASP A 1 98 ? -4.210 -5.294 76.624 1.00 53.77 240 ASP A CA 1
ATOM 696 C C . ASP A 1 98 ? -5.342 -4.516 77.283 1.00 56.72 240 ASP A C 1
ATOM 697 O O . ASP A 1 98 ? -5.309 -4.233 78.480 1.00 58.16 240 ASP A O 1
ATOM 702 N N . PHE A 1 99 ? -6.336 -4.162 76.477 1.00 67.46 241 PHE A N 1
ATOM 703 C CA . PHE A 1 99 ? -7.478 -3.389 76.939 1.00 67.99 241 PHE A CA 1
ATOM 704 C C . PHE A 1 99 ? -8.532 -4.280 77.573 1.00 66.01 241 PHE A C 1
ATOM 705 O O . PHE A 1 99 ? -8.901 -5.310 77.017 1.00 75.00 241 PHE A O 1
ATOM 713 N N . GLY A 1 100 ? -9.013 -3.874 78.742 1.00 63.63 242 GLY A N 1
ATOM 714 C CA . GLY A 1 100 ? -10.053 -4.610 79.435 1.00 60.54 242 GLY A CA 1
ATOM 715 C C . GLY A 1 100 ? -11.386 -4.490 78.727 1.00 59.80 242 GLY A C 1
ATOM 716 O O . GLY A 1 100 ? -11.619 -3.542 77.977 1.00 66.20 242 GLY A O 1
ATOM 717 N N . VAL A 1 101 ? -12.266 -5.453 78.977 1.00 71.40 243 VAL A N 1
ATOM 718 C CA . VAL A 1 101 ? -13.564 -5.515 78.316 1.00 78.21 243 VAL A CA 1
ATOM 719 C C . VAL A 1 101 ? -14.422 -4.277 78.583 1.00 75.34 243 VAL A C 1
ATOM 720 O O . VAL A 1 101 ? -15.271 -3.917 77.768 1.00 73.14 243 VAL A O 1
ATOM 724 N N . GLN A 1 102 ? -14.196 -3.624 79.718 1.00 79.18 244 GLN A N 1
ATOM 725 C CA . GLN A 1 102 ? -14.957 -2.430 80.063 1.00 82.79 244 GLN A CA 1
ATOM 726 C C . GLN A 1 102 ? -14.385 -1.209 79.354 1.00 78.52 244 GLN A C 1
ATOM 727 O O . GLN A 1 102 ? -15.105 -0.260 79.054 1.00 66.63 244 GLN A O 1
ATOM 733 N N . GLU A 1 103 ? -13.084 -1.239 79.087 1.00 75.05 245 GLU A N 1
ATOM 734 C CA . GLU A 1 103 ? -12.431 -0.149 78.373 1.00 70.80 245 GLU A CA 1
ATOM 735 C C . GLU A 1 103 ? -12.901 -0.107 76.927 1.00 66.71 245 GLU A C 1
ATOM 736 O O . GLU A 1 103 ? -13.236 0.954 76.402 1.00 62.81 245 GLU A O 1
ATOM 742 N N . THR A 1 104 ? -12.930 -1.273 76.293 1.00 66.72 246 THR A N 1
ATOM 743 C CA . THR A 1 104 ? -13.391 -1.383 74.917 1.00 69.35 246 THR A CA 1
ATOM 744 C C . THR A 1 104 ? -14.872 -1.040 74.816 1.00 77.34 246 THR A C 1
ATOM 745 O O . THR A 1 104 ? -15.331 -0.528 73.797 1.00 84.71 246 THR A O 1
ATOM 749 N N . ALA A 1 105 ? -15.616 -1.322 75.880 1.00 78.86 247 ALA A N 1
ATOM 750 C CA . ALA A 1 105 ? -17.041 -1.017 75.914 1.00 78.29 247 ALA A CA 1
ATOM 751 C C . ALA A 1 105 ? -17.261 0.492 75.962 1.00 79.15 247 ALA A C 1
ATOM 752 O O . ALA A 1 105 ? -18.147 1.024 75.290 1.00 82.15 247 ALA A O 1
ATOM 754 N N . ILE A 1 106 ? -16.443 1.173 76.758 1.00 75.08 248 ILE A N 1
ATOM 755 C CA . ILE A 1 106 ? -16.484 2.629 76.852 1.00 72.76 248 ILE A CA 1
ATOM 756 C C . ILE A 1 106 ? -16.116 3.273 75.519 1.00 72.49 248 ILE A C 1
ATOM 757 O O . ILE A 1 106 ? -16.758 4.231 75.083 1.00 72.81 248 ILE A O 1
ATOM 762 N N . ILE A 1 107 ? -15.081 2.742 74.875 1.00 67.88 249 ILE A N 1
ATOM 763 C CA . ILE A 1 107 ? -14.653 3.246 73.577 1.00 63.56 249 ILE A CA 1
ATOM 764 C C . ILE A 1 107 ? -15.763 3.064 72.554 1.00 72.35 249 ILE A C 1
ATOM 765 O O . ILE A 1 107 ? -16.135 4.003 71.850 1.00 73.54 249 ILE A O 1
ATOM 770 N N . SER A 1 108 ? -16.297 1.849 72.494 1.00 75.49 250 SER A N 1
ATOM 771 C CA . SER A 1 108 ? -17.376 1.518 71.574 1.00 73.75 250 SER A CA 1
ATOM 772 C C . SER A 1 108 ? -18.613 2.376 71.822 1.00 79.18 250 SER A C 1
ATOM 773 O O . SER A 1 108 ? -19.359 2.676 70.894 1.00 83.76 250 SER A O 1
ATOM 776 N N . GLN A 1 109 ? -18.829 2.772 73.073 1.00 81.74 251 GLN A N 1
ATOM 777 C CA . GLN A 1 109 ? -19.947 3.647 73.406 1.00 88.69 251 GLN A CA 1
ATOM 778 C C . GLN A 1 109 ? -19.673 5.081 72.954 1.00 88.56 251 GLN A C 1
ATOM 779 O O . GLN A 1 109 ? -20.558 5.756 72.431 1.00 92.15 251 GLN A O 1
ATOM 781 N N . GLU A 1 110 ? -18.442 5.538 73.153 1.00 85.12 252 GLU A N 1
ATOM 782 C CA . GLU A 1 110 ? -18.050 6.884 72.749 1.00 85.35 252 GLU A CA 1
ATOM 783 C C . GLU A 1 110 ? -18.050 7.040 71.233 1.00 88.44 252 GLU A C 1
ATOM 784 O O . GLU A 1 110 ? -18.516 8.052 70.707 1.00 93.99 252 GLU A O 1
ATOM 790 N N . VAL A 1 111 ? -17.523 6.038 70.534 1.00 82.91 253 VAL A N 1
ATOM 791 C CA . VAL A 1 111 ? -17.487 6.064 69.074 1.00 80.19 253 VAL A CA 1
ATOM 792 C C . VAL A 1 111 ? -18.897 6.047 68.501 1.00 87.95 253 VAL A C 1
ATOM 793 O O . VAL A 1 111 ? -19.208 6.792 67.569 1.00 97.06 253 VAL A O 1
ATOM 797 N N . HIS A 1 112 ? -19.750 5.199 69.068 1.00 87.30 254 HIS A N 1
ATOM 798 C CA . HIS A 1 112 ? -21.140 5.119 68.637 1.00 93.12 254 HIS A CA 1
ATOM 799 C C . HIS A 1 112 ? -21.875 6.429 68.906 1.00 99.91 254 HIS A C 1
ATOM 800 O O . HIS A 1 112 ? -22.726 6.832 68.122 1.00 106.84 254 HIS A O 1
ATOM 802 N N . ASN A 1 113 ? -21.541 7.092 70.009 1.00 97.82 255 ASN A N 1
ATOM 803 C CA . ASN A 1 113 ? -22.121 8.397 70.318 1.00 102.24 255 ASN A CA 1
ATOM 804 C C . ASN A 1 113 ? -21.615 9.465 69.357 1.00 104.57 255 ASN A C 1
ATOM 805 O O . ASN A 1 113 ? -22.384 10.288 68.860 1.00 110.88 255 ASN A O 1
ATOM 810 N N . PHE A 1 114 ? -20.316 9.426 69.081 1.00 99.02 256 PHE A N 1
ATOM 811 C CA . PHE A 1 114 ? -19.682 10.394 68.192 1.00 95.95 256 PHE A CA 1
ATOM 812 C C . PHE A 1 114 ? -20.142 10.206 66.749 1.00 99.63 256 PHE A C 1
ATOM 813 O O . PHE A 1 114 ? -20.279 11.174 66.002 1.00 99.11 256 PHE A O 1
ATOM 821 N N . ILE A 1 115 ? -20.377 8.957 66.364 1.00 101.94 257 ILE A N 1
ATOM 822 C CA . ILE A 1 115 ? -20.817 8.651 65.009 1.00 106.17 257 ILE A CA 1
ATOM 823 C C . ILE A 1 115 ? -22.287 9.019 64.769 1.00 117.79 257 ILE A C 1
ATOM 824 O O . ILE A 1 115 ? -22.629 9.463 63.675 1.00 123.09 257 ILE A O 1
ATOM 826 N N . MET A 1 116 ? -23.148 8.815 65.774 1.00 123.26 258 MET A N 1
ATOM 827 C CA . MET A 1 116 ? -24.565 9.197 65.696 1.00 133.97 258 MET A CA 1
ATOM 828 C C . MET A 1 116 ? -24.659 10.715 65.608 1.00 137.09 258 MET A C 1
ATOM 829 O O . MET A 1 116 ? -25.472 11.265 64.859 1.00 146.79 258 MET A O 1
ATOM 834 N N . ASP A 1 117 ? -23.813 11.386 66.380 1.00 132.97 259 ASP A N 1
ATOM 835 C CA . ASP A 1 117 ? -23.663 12.826 66.254 1.00 133.46 259 ASP A CA 1
ATOM 836 C C . ASP A 1 117 ? -22.902 13.094 64.958 1.00 133.40 259 ASP A C 1
ATOM 837 O O . ASP A 1 117 ? -22.205 12.213 64.461 1.00 130.29 259 ASP A O 1
ATOM 842 N N . GLN A 1 118 ? -23.071 14.288 64.392 1.00 133.70 260 GLN A N 1
ATOM 843 C CA . GLN A 1 118 ? -22.405 14.676 63.144 1.00 128.90 260 GLN A CA 1
ATOM 844 C C . GLN A 1 118 ? -22.818 13.820 61.940 1.00 122.86 260 GLN A C 1
ATOM 845 O O . GLN A 1 118 ? -22.416 14.103 60.814 1.00 126.64 260 GLN A O 1
ATOM 851 N N . GLY A 1 119 ? -23.616 12.782 62.179 1.00 117.46 261 GLY A N 1
ATOM 852 C CA . GLY A 1 119 ? -24.172 11.969 61.112 1.00 122.81 261 GLY A CA 1
ATOM 853 C C . GLY A 1 119 ? -23.148 11.276 60.235 1.00 118.66 261 GLY A C 1
ATOM 854 O O . GLY A 1 119 ? -23.120 11.470 59.019 1.00 106.65 261 GLY A O 1
ATOM 855 N N . TRP A 1 120 ? -22.299 10.465 60.854 1.00 109.05 262 TRP A N 1
ATOM 856 C CA . TRP A 1 120 ? -21.307 9.703 60.108 1.00 102.82 262 TRP A CA 1
ATOM 857 C C . TRP A 1 120 ? -21.608 8.211 60.156 1.00 102.20 262 TRP A C 1
ATOM 858 O O . TRP A 1 120 ? -22.308 7.734 61.050 1.00 98.81 262 TRP A O 1
ATOM 869 N N . SER A 1 121 ? -21.083 7.485 59.177 1.00 106.67 263 SER A N 1
ATOM 870 C CA . SER A 1 121 ? -21.077 6.033 59.221 1.00 108.10 263 SER A CA 1
ATOM 871 C C . SER A 1 121 ? -19.772 5.597 59.870 1.00 110.22 263 SER A C 1
ATOM 872 O O . SER A 1 121 ? -18.840 6.394 59.976 1.00 110.00 263 SER A O 1
ATOM 875 N N . GLU A 1 122 ? -19.700 4.344 60.305 1.00 112.87 264 GLU A N 1
ATOM 876 C CA . GLU A 1 122 ? -18.488 3.850 60.949 1.00 108.51 264 GLU A CA 1
ATOM 877 C C . GLU A 1 122 ? -17.332 3.827 59.954 1.00 104.01 264 GLU A C 1
ATOM 878 O O . GLU A 1 122 ? -16.170 3.962 60.335 1.00 102.01 264 GLU A O 1
ATOM 884 N N . TYR A 1 123 ? -17.654 3.670 58.675 1.00 103.16 265 TYR A N 1
ATOM 885 C CA . TYR A 1 123 ? -16.636 3.723 57.635 1.00 100.73 265 TYR A CA 1
ATOM 886 C C . TYR A 1 123 ? -16.061 5.132 57.537 1.00 94.37 265 TYR A C 1
ATOM 887 O O . TYR A 1 123 ? -14.843 5.311 57.505 1.00 94.66 265 TYR A O 1
ATOM 896 N N . GLN A 1 124 ? -16.943 6.129 57.497 1.00 90.19 266 GLN A N 1
ATOM 897 C CA . GLN A 1 124 ? -16.520 7.525 57.467 1.00 90.22 266 GLN A CA 1
ATOM 898 C C . GLN A 1 124 ? -15.672 7.872 58.684 1.00 89.16 266 GLN A C 1
ATOM 899 O O . GLN A 1 124 ? -14.722 8.650 58.591 1.00 89.38 266 GLN A O 1
ATOM 905 N N . PHE A 1 125 ? -16.022 7.286 59.825 1.00 86.32 267 PHE A N 1
ATOM 906 C CA . PHE A 1 125 ? -15.269 7.490 61.054 1.00 78.61 267 PHE A CA 1
ATOM 907 C C . PHE A 1 125 ? -13.828 7.002 60.913 1.00 75.61 267 PHE A C 1
ATOM 908 O O . PHE A 1 125 ? -12.891 7.704 61.287 1.00 73.19 267 PHE A O 1
ATOM 916 N N . CYS A 1 126 ? -13.659 5.803 60.363 1.00 72.51 268 CYS A N 1
ATOM 917 C CA . CYS A 1 126 ? -12.337 5.202 60.226 1.00 70.95 268 CYS A CA 1
ATOM 918 C C . CYS A 1 126 ? -11.444 5.984 59.267 1.00 79.04 268 CYS A C 1
ATOM 919 O O . CYS A 1 126 ? -10.245 6.135 59.512 1.00 82.72 268 CYS A O 1
ATOM 922 N N . ASN A 1 127 ? -12.026 6.474 58.177 1.00 81.15 269 ASN A N 1
ATOM 923 C CA . ASN A 1 127 ? -11.265 7.226 57.185 1.00 83.25 269 ASN A CA 1
ATOM 924 C C . ASN A 1 127 ? -10.773 8.560 57.728 1.00 78.17 269 ASN A C 1
ATOM 925 O O . ASN A 1 127 ? -9.660 8.987 57.427 1.00 75.81 269 ASN A O 1
ATOM 930 N N . GLN A 1 128 ? -11.603 9.216 58.530 1.00 76.49 270 GLN A N 1
ATOM 931 C CA . GLN A 1 128 ? -11.230 10.495 59.121 1.00 75.45 270 GLN A CA 1
ATOM 932 C C . GLN A 1 128 ? -10.144 10.320 60.180 1.00 76.22 270 GLN A C 1
ATOM 933 O O . GLN A 1 128 ? -9.287 11.187 60.347 1.00 77.31 270 GLN A O 1
ATOM 939 N N . ILE A 1 129 ? -10.183 9.199 60.893 1.00 73.11 271 ILE A N 1
ATOM 940 C CA . ILE A 1 129 ? -9.131 8.873 61.848 1.00 72.03 271 ILE A CA 1
ATOM 941 C C . ILE A 1 129 ? -7.804 8.740 61.111 1.00 73.02 271 ILE A C 1
ATOM 942 O O . ILE A 1 129 ? -6.774 9.248 61.559 1.00 73.05 271 ILE A O 1
ATOM 947 N N . TRP A 1 130 ? -7.847 8.070 59.964 1.00 70.04 272 TRP A N 1
ATOM 948 C CA . TRP A 1 130 ? -6.646 7.765 59.193 1.00 67.97 272 TRP A CA 1
ATOM 949 C C . TRP A 1 130 ? -6.391 8.738 58.039 1.00 71.79 272 TRP A C 1
ATOM 950 O O . TRP A 1 130 ? -5.589 8.455 57.153 1.00 77.78 272 TRP A O 1
ATOM 961 N N . ALA A 1 131 ? -7.060 9.885 58.056 1.00 75.66 273 ALA A N 1
ATOM 962 C CA . ALA A 1 131 ? -6.928 10.856 56.972 1.00 80.62 273 ALA A CA 1
ATOM 963 C C . ALA A 1 131 ? -5.677 11.721 57.107 1.00 86.64 273 ALA A C 1
ATOM 964 O O . ALA A 1 131 ? -5.761 12.947 57.047 1.00 99.07 273 ALA A O 1
ATOM 966 N N . GLY A 1 132 ? -4.522 11.084 57.283 1.00 78.24 274 GLY A N 1
ATOM 967 C CA . GLY A 1 132 ? -3.267 11.803 57.430 1.00 79.20 274 GLY A CA 1
ATOM 968 C C . GLY A 1 132 ? -3.256 12.713 58.644 1.00 83.88 274 GLY A C 1
ATOM 969 O O . GLY A 1 132 ? -2.744 12.348 59.701 1.00 91.21 274 GLY A O 1
ATOM 970 N N . LYS A 1 133 ? -3.825 13.905 58.489 1.00 82.09 275 LYS A N 1
ATOM 971 C CA . LYS A 1 133 ? -3.984 14.837 59.600 1.00 85.34 275 LYS A CA 1
ATOM 972 C C . LYS A 1 133 ? -5.460 14.959 59.969 1.00 83.27 275 LYS A C 1
ATOM 973 O O . LYS A 1 133 ? -6.239 15.571 59.240 1.00 86.18 275 LYS A O 1
ATOM 979 N N . CYS A 1 134 ? -5.836 14.374 61.103 1.00 75.95 276 CYS A N 1
ATOM 980 C CA . CYS A 1 134 ? -7.232 14.335 61.530 1.00 73.68 276 CYS A CA 1
ATOM 981 C C . CYS A 1 134 ? -7.792 15.735 61.783 1.00 77.82 276 CYS A C 1
ATOM 982 O O . CYS A 1 134 ? -7.064 16.631 62.210 1.00 79.20 276 CYS A O 1
ATOM 985 N N . PRO A 1 135 ? -9.093 15.927 61.511 1.00 80.67 277 PRO A N 1
ATOM 986 C CA . PRO A 1 135 ? -9.746 17.226 61.711 1.00 84.13 277 PRO A CA 1
ATOM 987 C C . PRO A 1 135 ? -9.945 17.565 63.186 1.00 85.25 277 PRO A C 1
ATOM 988 O O . PRO A 1 135 ? -9.672 16.734 64.053 1.00 79.86 277 PRO A O 1
ATOM 992 N N . LYS A 1 136 ? -10.426 18.774 63.457 1.00 90.91 278 LYS A N 1
ATOM 993 C CA . LYS A 1 136 ? -10.621 19.242 64.825 1.00 93.96 278 LYS A CA 1
ATOM 994 C C . LYS A 1 136 ? -11.681 18.433 65.574 1.00 95.14 278 LYS A C 1
ATOM 995 O O . LYS A 1 136 ? -11.596 18.266 66.791 1.00 94.75 278 LYS A O 1
ATOM 997 N N . THR A 1 137 ? -12.676 17.936 64.846 1.00 94.37 279 THR A N 1
ATOM 998 C CA . THR A 1 137 ? -13.737 17.137 65.449 1.00 90.25 279 THR A CA 1
ATOM 999 C C . THR A 1 137 ? -13.185 15.817 65.968 1.00 85.87 279 THR A C 1
ATOM 1000 O O . THR A 1 137 ? -13.565 15.354 67.042 1.00 85.04 279 THR A O 1
ATOM 1004 N N . ILE A 1 138 ? -12.288 15.214 65.193 1.00 84.52 280 ILE A N 1
ATOM 1005 C CA . ILE A 1 138 ? -11.635 13.973 65.597 1.00 76.54 280 ILE A CA 1
ATOM 1006 C C . ILE A 1 138 ? -10.670 14.239 66.746 1.00 71.89 280 ILE A C 1
ATOM 1007 O O . ILE A 1 138 ? -10.593 13.464 67.697 1.00 69.15 280 ILE A O 1
ATOM 1012 N N . ARG A 1 139 ? -9.946 15.349 66.654 1.00 75.95 281 ARG A N 1
ATOM 1013 C CA . ARG A 1 139 ? -9.004 15.750 67.691 1.00 72.26 281 ARG A CA 1
ATOM 1014 C C . ARG A 1 139 ? -9.725 15.987 69.014 1.00 76.03 281 ARG A C 1
ATOM 1015 O O . ARG A 1 139 ? -9.177 15.730 70.088 1.00 74.62 281 ARG A O 1
ATOM 1017 N N . MET A 1 140 ? -10.959 16.473 68.928 1.00 81.46 282 MET A N 1
ATOM 1018 C CA . MET A 1 140 ? -11.760 16.735 70.115 1.00 81.89 282 MET A CA 1
ATOM 1019 C C . MET A 1 140 ? -12.358 15.437 70.653 1.00 79.02 282 MET A C 1
ATOM 1020 O O . MET A 1 140 ? -12.545 15.281 71.861 1.00 79.20 282 MET A O 1
ATOM 1025 N N . PHE A 1 141 ? -12.654 14.508 69.748 1.00 74.93 283 PHE A N 1
ATOM 1026 C CA . PHE A 1 141 ? -13.153 13.189 70.126 1.00 72.39 283 PHE A CA 1
ATOM 1027 C C . PHE A 1 141 ? -12.146 12.469 71.018 1.00 70.35 283 PHE A C 1
ATOM 1028 O O . PHE A 1 141 ? -12.509 11.902 72.052 1.00 63.78 283 PHE A O 1
ATOM 1036 N N . TYR A 1 142 ? -10.881 12.503 70.605 1.00 60.13 284 TYR A N 1
ATOM 1037 C CA . TYR A 1 142 ? -9.789 11.932 71.383 1.00 63.49 284 TYR A CA 1
ATOM 1038 C C . TYR A 1 142 ? -9.723 12.522 72.791 1.00 67.81 284 TYR A C 1
ATOM 1039 O O . TYR A 1 142 ? -9.605 11.789 73.773 1.00 65.14 284 TYR A O 1
ATOM 1048 N N . SER A 1 143 ? -9.806 13.847 72.873 1.00 68.76 285 SER A N 1
ATOM 1049 C CA . SER A 1 143 ? -9.664 14.571 74.134 1.00 71.54 285 SER A CA 1
ATOM 1050 C C . SER A 1 143 ? -10.657 14.109 75.197 1.00 75.49 285 SER A C 1
ATOM 1051 O O . SER A 1 143 ? -10.294 13.919 76.358 1.00 64.56 285 SER A O 1
ATOM 1054 N N . ASN A 1 144 ? -11.909 13.931 74.794 1.00 77.51 286 ASN A N 1
ATOM 1055 C CA . ASN A 1 144 ? -12.948 13.495 75.715 1.00 81.23 286 ASN A CA 1
ATOM 1056 C C . ASN A 1 144 ? -12.800 12.028 76.082 1.00 80.74 286 ASN A C 1
ATOM 1057 O O . ASN A 1 144 ? -13.037 11.635 77.225 1.00 87.54 286 ASN A O 1
ATOM 1062 N N . LEU A 1 145 ? -12.400 11.225 75.105 1.00 76.83 287 LEU A N 1
ATOM 1063 C CA . LEU A 1 145 ? -12.173 9.806 75.328 1.00 71.73 287 LEU A CA 1
ATOM 1064 C C . LEU A 1 145 ? -11.067 9.581 76.354 1.00 71.32 287 LEU A C 1
ATOM 1065 O O . LEU A 1 145 ? -11.161 8.679 77.182 1.00 73.53 287 LEU A O 1
ATOM 1070 N N . TYR A 1 146 ? -10.025 10.405 76.299 1.00 69.99 288 TYR A N 1
ATOM 1071 C CA . TYR A 1 146 ? -8.910 10.281 77.232 1.00 64.50 288 TYR A CA 1
ATOM 1072 C C . TYR A 1 146 ? -9.364 10.523 78.666 1.00 70.55 288 TYR A C 1
ATOM 1073 O O . TYR A 1 146 ? -8.855 9.904 79.600 1.00 74.18 288 TYR A O 1
ATOM 1082 N N . LYS A 1 147 ? -10.320 11.429 78.838 1.00 73.55 289 LYS A N 1
ATOM 1083 C CA . LYS A 1 147 ? -10.792 11.789 80.170 1.00 77.98 289 LYS A CA 1
ATOM 1084 C C . LYS A 1 147 ? -11.582 10.647 80.803 1.00 78.52 289 LYS A C 1
ATOM 1085 O O . LYS A 1 147 ? -11.570 10.475 82.021 1.00 82.88 289 LYS A O 1
ATOM 1087 N N . LYS A 1 148 ? -12.258 9.862 79.971 1.00 73.96 290 LYS A N 1
ATOM 1088 C CA . LYS A 1 148 ? -13.076 8.761 80.466 1.00 70.45 290 LYS A CA 1
ATOM 1089 C C . LYS A 1 148 ? -12.247 7.491 80.668 1.00 71.93 290 LYS A C 1
ATOM 1090 O O . LYS A 1 148 ? -12.751 6.476 81.151 1.00 74.78 290 LYS A O 1
ATOM 1096 N N . LEU A 1 149 ? -10.976 7.559 80.289 1.00 68.56 291 LEU A N 1
ATOM 1097 C CA . LEU A 1 149 ? -10.025 6.486 80.550 1.00 70.09 291 LEU A CA 1
ATOM 1098 C C . LEU A 1 149 ? -8.742 7.091 81.101 1.00 76.51 291 LEU A C 1
ATOM 1099 O O . LEU A 1 149 ? -7.653 6.850 80.571 1.00 78.51 291 LEU A O 1
ATOM 1104 N N . SER A 1 150 ? -8.885 7.879 82.166 1.00 73.95 292 SER A N 1
ATOM 1105 C CA . SER A 1 150 ? -7.794 8.691 82.697 1.00 71.40 292 SER A CA 1
ATOM 1106 C C . SER A 1 150 ? -6.680 7.847 83.297 1.00 65.68 292 SER A C 1
ATOM 1107 O O . SER A 1 150 ? -5.557 8.322 83.473 1.00 66.84 292 SER A O 1
ATOM 1110 N N . HIS A 1 151 ? -6.997 6.595 83.605 1.00 65.80 293 HIS A N 1
ATOM 1111 C CA . HIS A 1 151 ? -6.040 5.680 84.212 1.00 79.62 293 HIS A CA 1
ATOM 1112 C C . HIS A 1 151 ? -4.966 5.252 83.216 1.00 65.55 293 HIS A C 1
ATOM 1113 O O . HIS A 1 151 ? -3.803 5.079 83.570 1.00 72.70 293 HIS A O 1
ATOM 1120 N N . ARG A 1 152 ? -5.364 5.079 81.965 1.00 62.39 294 ARG A N 1
ATOM 1121 C CA . ARG A 1 152 ? -4.438 4.647 80.932 1.00 65.54 294 ARG A CA 1
ATOM 1122 C C . ARG A 1 152 ? -3.862 5.845 80.187 1.00 59.37 294 ARG A C 1
ATOM 1123 O O . ARG A 1 152 ? -4.558 6.840 79.973 1.00 58.99 294 ARG A O 1
ATOM 1131 N N . ASP A 1 153 ? -2.589 5.744 79.810 1.00 59.43 295 ASP A N 1
ATOM 1132 C CA . ASP A 1 153 ? -1.915 6.785 79.039 1.00 58.89 295 ASP A CA 1
ATOM 1133 C C . ASP A 1 153 ? -2.691 7.103 77.767 1.00 56.08 295 ASP A C 1
ATOM 1134 O O . ASP A 1 153 ? -3.196 6.205 77.094 1.00 54.03 295 ASP A O 1
ATOM 1139 N N . ALA A 1 154 ? -2.787 8.390 77.449 1.00 56.62 296 ALA A N 1
ATOM 1140 C CA . ALA A 1 154 ? -3.608 8.846 76.335 1.00 54.96 296 ALA A CA 1
ATOM 1141 C C . ALA A 1 154 ? -3.086 8.342 74.992 1.00 55.57 296 ALA A C 1
ATOM 1142 O O . ALA A 1 154 ? -3.852 8.202 74.044 1.00 51.19 296 ALA A O 1
ATOM 1144 N N . LYS A 1 155 ? -1.786 8.066 74.921 1.00 58.88 297 LYS A N 1
ATOM 1145 C CA . LYS A 1 155 ? -1.167 7.588 73.688 1.00 60.14 297 LYS A CA 1
ATOM 1146 C C . LYS A 1 155 ? -1.545 6.137 73.409 1.00 62.39 297 LYS A C 1
ATOM 1147 O O . LYS A 1 155 ? -1.668 5.724 72.253 1.00 66.63 297 LYS A O 1
ATOM 1153 N N . SER A 1 156 ? -1.718 5.367 74.478 1.00 57.95 298 SER A N 1
ATOM 1154 C CA . SER A 1 156 ? -2.145 3.979 74.372 1.00 56.78 298 SER A CA 1
ATOM 1155 C C . SER A 1 156 ? -3.536 3.902 73.762 1.00 58.21 298 SER A C 1
ATOM 1156 O O . SER A 1 156 ? -3.805 3.074 72.885 1.00 56.88 298 SER A O 1
ATOM 1159 N N . ILE A 1 157 ? -4.415 4.775 74.240 1.00 48.74 299 ILE A N 1
ATOM 1160 C CA . ILE A 1 157 ? -5.783 4.852 73.750 1.00 49.95 299 ILE A CA 1
ATOM 1161 C C . ILE A 1 157 ? -5.812 5.302 72.291 1.00 57.93 299 ILE A C 1
ATOM 1162 O O . ILE A 1 157 ? -6.595 4.792 71.490 1.00 60.61 299 ILE A O 1
ATOM 1167 N N . TYR A 1 158 ? -4.946 6.253 71.956 1.00 56.26 300 TYR A N 1
ATOM 1168 C CA . TYR A 1 158 ? -4.836 6.763 70.597 1.00 47.82 300 TYR A CA 1
ATOM 1169 C C . TYR A 1 158 ? -4.437 5.665 69.603 1.00 53.20 300 TYR A C 1
ATOM 1170 O O . TYR A 1 158 ? -5.033 5.550 68.530 1.00 46.00 300 TYR A O 1
ATOM 1179 N N . HIS A 1 159 ? -3.438 4.859 69.961 1.00 55.65 301 HIS A N 1
ATOM 1180 C CA . HIS A 1 159 ? -3.001 3.757 69.101 1.00 48.25 301 HIS A CA 1
ATOM 1181 C C . HIS A 1 159 ? -4.081 2.696 68.973 1.00 50.30 301 HIS A C 1
ATOM 1182 O O . HIS A 1 159 ? -4.321 2.164 67.889 1.00 53.65 301 HIS A O 1
ATOM 1189 N N . HIS A 1 160 ? -4.724 2.392 70.095 1.00 52.35 302 HIS A N 1
ATOM 1190 C CA . HIS A 1 160 ? -5.770 1.381 70.144 1.00 45.65 302 HIS A CA 1
ATOM 1191 C C . HIS A 1 160 ? -6.915 1.698 69.192 1.00 49.24 302 HIS A C 1
ATOM 1192 O O . HIS A 1 160 ? -7.325 0.850 68.402 1.00 54.36 302 HIS A O 1
ATOM 1199 N N . VAL A 1 161 ? -7.422 2.925 69.275 1.00 49.81 303 VAL A N 1
ATOM 1200 C CA . VAL A 1 161 ? -8.548 3.357 68.459 1.00 50.99 303 VAL A CA 1
ATOM 1201 C C . VAL A 1 161 ? -8.237 3.238 66.969 1.00 54.19 303 VAL A C 1
ATOM 1202 O O . VAL A 1 161 ? -9.055 2.739 66.193 1.00 58.66 303 VAL A O 1
ATOM 1206 N N . ARG A 1 162 ? -7.047 3.685 66.580 1.00 52.51 304 ARG A N 1
ATOM 1207 C CA . ARG A 1 162 ? -6.623 3.631 65.184 1.00 51.83 304 ARG A CA 1
ATOM 1208 C C . ARG A 1 162 ? -6.572 2.197 64.666 1.00 54.52 304 ARG A C 1
ATOM 1209 O O . ARG A 1 162 ? -7.042 1.910 63.564 1.00 56.68 304 ARG A O 1
ATOM 1217 N N . ARG A 1 163 ? -6.013 1.299 65.472 1.00 52.89 305 ARG A N 1
ATOM 1218 C CA . ARG A 1 163 ? -5.906 -0.100 65.090 1.00 50.35 305 ARG A CA 1
ATOM 1219 C C . ARG A 1 163 ? -7.287 -0.747 65.028 1.00 53.73 305 ARG A C 1
ATOM 1220 O O . ARG A 1 163 ? -7.565 -1.546 64.134 1.00 57.71 305 ARG A O 1
ATOM 1228 N N . ALA A 1 164 ? -8.154 -0.378 65.966 1.00 50.41 306 ALA A N 1
ATOM 1229 C CA . ALA A 1 164 ? -9.483 -0.975 66.068 1.00 53.70 306 ALA A CA 1
ATOM 1230 C C . ALA A 1 164 ? -10.450 -0.384 65.053 1.00 59.60 306 ALA A C 1
ATOM 1231 O O . ALA A 1 164 ? -11.408 -1.039 64.647 1.00 63.29 306 ALA A O 1
ATOM 1233 N N . TYR A 1 165 ? -10.202 0.860 64.656 1.00 60.02 307 TYR A N 1
ATOM 1234 C CA . TYR A 1 165 ? -11.050 1.535 63.679 1.00 62.69 307 TYR A CA 1
ATOM 1235 C C . TYR A 1 165 ? -10.228 2.011 62.492 1.00 63.95 307 TYR A C 1
ATOM 1236 O O . TYR A 1 165 ? -9.669 3.105 62.506 1.00 62.58 307 TYR A O 1
ATOM 1245 N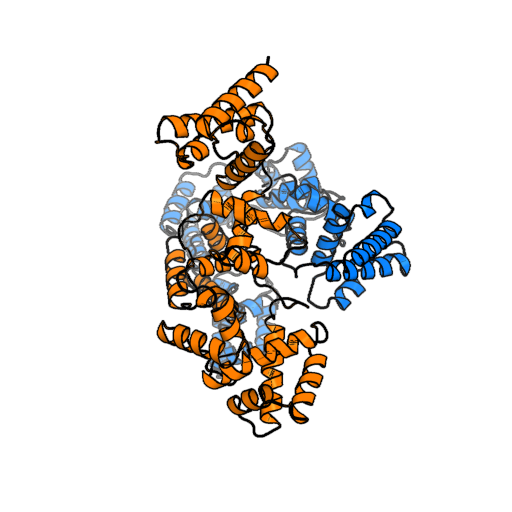 N . ASN A 1 166 ? -10.163 1.172 61.465 1.00 67.27 308 ASN A N 1
ATOM 1246 C CA . ASN A 1 166 ? -9.379 1.461 60.277 1.00 65.91 308 ASN A CA 1
ATOM 1247 C C . ASN A 1 166 ? -10.204 1.220 59.020 1.00 66.00 308 ASN A C 1
ATOM 1248 O O . ASN A 1 166 ? -11.154 0.440 59.046 1.00 64.92 308 ASN A O 1
ATOM 1253 N N . PRO A 1 167 ? -9.852 1.903 57.918 1.00 70.89 309 PRO A N 1
ATOM 1254 C CA . PRO A 1 167 ? -10.563 1.752 56.644 1.00 72.88 309 PRO A CA 1
ATOM 1255 C C . PRO A 1 167 ? -10.045 0.582 55.811 1.00 73.20 309 PRO A C 1
ATOM 1256 O O . PRO A 1 167 ? -10.644 0.236 54.793 1.00 77.82 309 PRO A O 1
ATOM 1260 N N . PHE A 1 168 ? -8.939 -0.013 56.244 1.00 71.91 310 PHE A N 1
ATOM 1261 C CA . PHE A 1 168 ? -8.323 -1.113 55.515 1.00 72.04 310 PHE A CA 1
ATOM 1262 C C . PHE A 1 168 ? -9.058 -2.420 55.785 1.00 83.91 310 PHE A C 1
ATOM 1263 O O . PHE A 1 168 ? -9.828 -2.522 56.739 1.00 89.69 310 PHE A O 1
ATOM 1271 N N . GLU A 1 169 ? -8.819 -3.416 54.939 1.00 92.58 311 GLU A N 1
ATOM 1272 C CA . GLU A 1 169 ? -9.458 -4.720 55.090 1.00 104.12 311 GLU A CA 1
ATOM 1273 C C . GLU A 1 169 ? -8.614 -5.635 55.969 1.00 109.39 311 GLU A C 1
ATOM 1274 O O . GLU A 1 169 ? -7.592 -6.162 55.530 1.00 106.61 311 GLU A O 1
ATOM 1276 N N . ASP A 1 170 ? -9.050 -5.819 57.212 1.00 122.58 312 ASP A N 1
ATOM 1277 C CA . ASP A 1 170 ? -8.290 -6.595 58.186 1.00 129.36 312 ASP A CA 1
ATOM 1278 C C . ASP A 1 170 ? -8.492 -8.097 58.007 1.00 140.33 312 ASP A C 1
ATOM 1279 O O . ASP A 1 170 ? -9.594 -8.614 58.198 1.00 142.61 312 ASP A O 1
ATOM 1281 N N . ARG A 1 171 ? -7.418 -8.789 57.641 1.00 145.30 313 ARG A N 1
ATOM 1282 C CA . ARG A 1 171 ? -7.450 -10.237 57.465 1.00 152.23 313 ARG A CA 1
ATOM 1283 C C . ARG A 1 171 ? -6.050 -10.831 57.603 1.00 155.68 313 ARG A C 1
ATOM 1284 O O . ARG A 1 171 ? -5.049 -10.134 57.425 1.00 155.75 313 ARG A O 1
ATOM 1292 N N . CYS A 1 172 ? -5.988 -12.120 57.921 1.00 156.80 314 CYS A N 1
ATOM 1293 C CA . CYS A 1 172 ? -4.717 -12.797 58.171 1.00 148.14 314 CYS A CA 1
ATOM 1294 C C . CYS A 1 172 ? -4.119 -13.416 56.913 1.00 138.33 314 CYS A C 1
ATOM 1295 O O . CYS A 1 172 ? -2.908 -13.624 56.830 1.00 137.76 314 CYS A O 1
ATOM 1298 N N . VAL A 1 173 ? -4.973 -13.709 55.938 1.00 127.75 315 VAL A N 1
ATOM 1299 C CA . VAL A 1 173 ? -4.548 -14.426 54.744 1.00 114.42 315 VAL A CA 1
ATOM 1300 C C . VAL A 1 173 ? -3.815 -13.532 53.748 1.00 98.88 315 VAL A C 1
ATOM 1301 O O . VAL A 1 173 ? -4.428 -12.715 53.061 1.00 94.20 315 VAL A O 1
ATOM 1303 N N . TRP A 1 174 ? -2.497 -13.690 53.682 1.00 86.53 316 TRP A N 1
ATOM 1304 C CA . TRP A 1 174 ? -1.700 -13.072 52.630 1.00 72.11 316 TRP A CA 1
ATOM 1305 C C . TRP A 1 174 ? -1.390 -14.115 51.567 1.00 74.17 316 TRP A C 1
ATOM 1306 O O . TRP A 1 174 ? -0.963 -15.226 51.886 1.00 75.82 316 TRP A O 1
ATOM 1317 N N . SER A 1 175 ? -1.615 -13.764 50.307 1.00 73.48 317 SER A N 1
ATOM 1318 C CA . SER A 1 175 ? -1.343 -14.687 49.214 1.00 71.07 317 SER A CA 1
ATOM 1319 C C . SER A 1 175 ? 0.099 -14.548 48.739 1.00 73.28 317 SER A C 1
ATOM 1320 O O . SER A 1 175 ? 0.822 -13.648 49.171 1.00 58.28 317 SER A O 1
ATOM 1323 N N . LYS A 1 176 ? 0.512 -15.450 47.855 1.00 74.22 318 LYS A N 1
ATOM 1324 C CA . LYS A 1 176 ? 1.864 -15.428 47.312 1.00 70.39 318 LYS A CA 1
ATOM 1325 C C . LYS A 1 176 ? 2.102 -14.146 46.522 1.00 64.26 318 LYS A C 1
ATOM 1326 O O . LYS A 1 176 ? 3.184 -13.558 46.581 1.00 58.30 318 LYS A O 1
ATOM 1332 N N . GLU A 1 177 ? 1.075 -13.716 45.794 1.00 63.79 319 GLU A N 1
ATOM 1333 C CA . GLU A 1 177 ? 1.166 -12.538 44.936 1.00 70.55 319 GLU A CA 1
ATOM 1334 C C . GLU A 1 177 ? 1.159 -11.268 45.771 1.00 66.11 319 GLU A C 1
ATOM 1335 O O . GLU A 1 177 ? 1.894 -10.322 45.496 1.00 62.13 319 GLU A O 1
ATOM 1341 N N . GLU A 1 178 ? 0.319 -11.262 46.798 1.00 66.86 320 GLU A N 1
ATOM 1342 C CA . GLU A 1 178 ? 0.231 -10.133 47.708 1.00 59.07 320 GLU A CA 1
ATOM 1343 C C . GLU A 1 178 ? 1.535 -9.962 48.473 1.00 57.38 320 GLU A C 1
ATOM 1344 O O . GLU A 1 178 ? 1.982 -8.841 48.702 1.00 59.41 320 GLU A O 1
ATOM 1350 N N . ASP A 1 179 ? 2.141 -11.080 48.866 1.00 59.59 321 ASP A N 1
ATOM 1351 C CA . ASP A 1 179 ? 3.454 -11.058 49.507 1.00 54.50 321 ASP A CA 1
ATOM 1352 C C . ASP A 1 179 ? 4.486 -10.437 48.580 1.00 55.27 321 ASP A C 1
ATOM 1353 O O . ASP A 1 179 ? 5.354 -9.677 49.007 1.00 56.49 321 ASP A O 1
ATOM 1358 N N . GLU A 1 180 ? 4.376 -10.774 47.300 1.00 61.61 322 GLU A N 1
ATOM 1359 C CA . GLU A 1 180 ? 5.293 -10.282 46.284 1.00 69.63 322 GLU A CA 1
ATOM 1360 C C . GLU A 1 180 ? 5.070 -8.800 46.011 1.00 67.44 322 GLU A C 1
ATOM 1361 O O . GLU A 1 180 ? 6.026 -8.034 45.863 1.00 68.29 322 GLU A O 1
ATOM 1367 N N . GLU A 1 181 ? 3.802 -8.404 45.944 1.00 60.53 323 GLU A N 1
ATOM 1368 C CA . GLU A 1 181 ? 3.446 -7.011 45.710 1.00 57.98 323 GLU A CA 1
ATOM 1369 C C . GLU A 1 181 ? 3.995 -6.133 46.824 1.00 53.76 323 GLU A C 1
ATOM 1370 O O . GLU A 1 181 ? 4.432 -5.008 46.589 1.00 59.53 323 GLU A O 1
ATOM 1376 N N . LEU A 1 182 ? 3.970 -6.664 48.041 1.00 50.64 324 LEU A N 1
ATOM 1377 C CA . LEU A 1 182 ? 4.525 -5.964 49.185 1.00 48.20 324 LEU A CA 1
ATOM 1378 C C . LEU A 1 182 ? 6.026 -5.780 49.023 1.00 50.24 324 LEU A C 1
ATOM 1379 O O . LEU A 1 182 ? 6.550 -4.685 49.231 1.00 56.45 324 LEU A O 1
ATOM 1384 N N . ARG A 1 183 ? 6.708 -6.859 48.651 1.00 50.18 325 ARG A N 1
ATOM 1385 C CA . ARG A 1 183 ? 8.154 -6.836 48.445 1.00 52.17 325 ARG A CA 1
ATOM 1386 C C . ARG A 1 183 ? 8.570 -5.749 47.461 1.00 54.26 325 ARG A C 1
ATOM 1387 O O . ARG A 1 183 ? 9.463 -4.954 47.743 1.00 57.61 325 ARG A O 1
ATOM 1395 N N . LYS A 1 184 ? 7.907 -5.722 46.309 1.00 48.78 326 LYS A N 1
ATOM 1396 C CA . LYS A 1 184 ? 8.219 -4.760 45.260 1.00 52.99 326 LYS A CA 1
ATOM 1397 C C . LYS A 1 184 ? 7.958 -3.326 45.703 1.00 54.51 326 LYS A C 1
ATOM 1398 O O . LYS A 1 184 ? 8.662 -2.404 45.291 1.00 57.20 326 LYS A O 1
ATOM 1404 N N . ASN A 1 185 ? 6.945 -3.141 46.541 1.00 50.54 327 ASN A N 1
ATOM 1405 C CA . ASN A 1 185 ? 6.654 -1.823 47.091 1.00 49.89 327 ASN A CA 1
ATOM 1406 C C . ASN A 1 185 ? 7.757 -1.356 48.034 1.00 51.82 327 ASN A C 1
ATOM 1407 O O . ASN A 1 185 ? 8.113 -0.175 48.053 1.00 47.63 327 ASN A O 1
ATOM 1412 N N . VAL A 1 186 ? 8.298 -2.288 48.811 1.00 45.63 328 VAL A N 1
ATOM 1413 C CA . VAL A 1 186 ? 9.397 -1.973 49.714 1.00 49.74 328 VAL A CA 1
ATOM 1414 C C . VAL A 1 186 ? 10.670 -1.693 48.913 1.00 48.88 328 VAL A C 1
ATOM 1415 O O . VAL A 1 186 ? 11.463 -0.821 49.276 1.00 52.11 328 VAL A O 1
ATOM 1419 N N . VAL A 1 187 ? 10.857 -2.420 47.816 1.00 53.94 329 VAL A N 1
ATOM 1420 C CA . VAL A 1 187 ? 11.989 -2.165 46.927 1.00 60.16 329 VAL A CA 1
ATOM 1421 C C . VAL A 1 187 ? 11.828 -0.803 46.255 1.00 60.64 329 VAL A C 1
ATOM 1422 O O . VAL A 1 187 ? 12.800 -0.081 46.032 1.00 54.34 329 VAL A O 1
ATOM 1426 N N . GLU A 1 188 ? 10.586 -0.446 45.957 1.00 61.03 330 GLU A N 1
ATOM 1427 C CA . GLU A 1 188 ? 10.308 0.792 45.245 1.00 53.80 330 GLU A CA 1
ATOM 1428 C C . GLU A 1 188 ? 10.307 2.017 46.154 1.00 63.69 330 GLU A C 1
ATOM 1429 O O . GLU A 1 188 ? 10.888 3.047 45.813 1.00 64.83 330 GLU A O 1
ATOM 1435 N N . HIS A 1 189 ? 9.658 1.903 47.311 1.00 55.47 331 HIS A N 1
ATOM 1436 C CA . HIS A 1 189 ? 9.395 3.072 48.141 1.00 56.24 331 HIS A CA 1
ATOM 1437 C C . HIS A 1 189 ? 10.140 3.072 49.475 1.00 54.00 331 HIS A C 1
ATOM 1438 O O . HIS A 1 189 ? 10.201 4.100 50.149 1.00 58.06 331 HIS A O 1
ATOM 1445 N N . GLY A 1 190 ? 10.706 1.929 49.853 1.00 52.03 332 GLY A N 1
ATOM 1446 C CA . GLY A 1 190 ? 11.401 1.817 51.124 1.00 53.58 332 GLY A CA 1
ATOM 1447 C C . GLY A 1 190 ? 10.468 1.425 52.256 1.00 58.78 332 GLY A C 1
ATOM 1448 O O . GLY A 1 190 ? 9.369 0.929 52.010 1.00 61.90 332 GLY A O 1
ATOM 1449 N N . LYS A 1 191 ? 10.903 1.654 53.494 1.00 55.21 333 LYS A N 1
ATOM 1450 C CA . LYS A 1 191 ? 10.132 1.271 54.677 1.00 57.64 333 LYS A CA 1
ATOM 1451 C C . LYS A 1 191 ? 9.056 2.299 55.008 1.00 57.34 333 LYS A C 1
ATOM 1452 O O . LYS A 1 191 ? 9.037 2.853 56.109 1.00 56.87 333 LYS A O 1
ATOM 1458 N N . CYS A 1 192 ? 8.170 2.555 54.052 1.00 56.08 334 CYS A N 1
ATOM 1459 C CA . CYS A 1 192 ? 7.128 3.557 54.219 1.00 53.24 334 CYS A CA 1
ATOM 1460 C C . CYS A 1 192 ? 5.764 2.882 54.244 1.00 50.21 334 CYS A C 1
ATOM 1461 O O . CYS A 1 192 ? 5.073 2.810 53.230 1.00 51.96 334 CYS A O 1
ATOM 1464 N N . TRP A 1 193 ? 5.384 2.394 55.420 1.00 50.17 335 TRP A N 1
ATOM 1465 C CA . TRP A 1 193 ? 4.256 1.480 55.545 1.00 50.90 335 TRP A CA 1
ATOM 1466 C C . TRP A 1 193 ? 2.905 2.165 55.364 1.00 52.64 335 TRP A C 1
ATOM 1467 O O . TRP A 1 193 ? 1.928 1.525 54.986 1.00 57.24 335 TRP A O 1
ATOM 1478 N N . THR A 1 194 ? 2.850 3.463 55.630 1.00 54.15 336 THR A N 1
ATOM 1479 C CA . THR A 1 194 ? 1.615 4.215 55.446 1.00 55.11 336 THR A CA 1
ATOM 1480 C C . THR A 1 194 ? 1.344 4.425 53.956 1.00 59.22 336 THR A C 1
ATOM 1481 O O . THR A 1 194 ? 0.220 4.237 53.483 1.00 46.10 336 THR A O 1
ATOM 1485 N N . LYS A 1 195 ? 2.383 4.814 53.223 1.00 55.94 337 LYS A N 1
ATOM 1486 C CA . LYS A 1 195 ? 2.289 4.972 51.775 1.00 55.47 337 LYS A CA 1
ATOM 1487 C C . LYS A 1 195 ? 2.002 3.633 51.107 1.00 62.71 337 LYS A C 1
ATOM 1488 O O . LYS A 1 195 ? 1.129 3.531 50.243 1.00 64.91 337 LYS A O 1
ATOM 1494 N N . ILE A 1 196 ? 2.741 2.607 51.522 1.00 61.08 338 ILE A N 1
ATOM 1495 C CA . ILE A 1 196 ? 2.574 1.266 50.979 1.00 54.32 338 ILE A CA 1
ATOM 1496 C C . ILE A 1 196 ? 1.216 0.689 51.360 1.00 57.26 338 ILE A C 1
ATOM 1497 O O . ILE A 1 196 ? 0.505 0.138 50.517 1.00 59.89 338 ILE A O 1
ATOM 1502 N N . GLY A 1 197 ? 0.859 0.838 52.632 1.00 53.78 339 GLY A N 1
ATOM 1503 C CA . GLY A 1 197 ? -0.405 0.340 53.141 1.00 53.03 339 GLY A CA 1
ATOM 1504 C C . GLY A 1 197 ? -1.612 0.816 52.356 1.00 59.52 339 GLY A C 1
ATOM 1505 O O . GLY A 1 197 ? -2.520 0.034 52.068 1.00 64.02 339 GLY A O 1
ATOM 1506 N N . ARG A 1 198 ? -1.622 2.097 52.003 1.00 61.40 340 ARG A N 1
ATOM 1507 C CA . ARG A 1 198 ? -2.730 2.667 51.244 1.00 64.79 340 ARG A CA 1
ATOM 1508 C C . ARG A 1 198 ? -2.770 2.128 49.823 1.00 68.85 340 ARG A C 1
ATOM 1509 O O . ARG A 1 198 ? -3.839 2.007 49.231 1.00 79.41 340 ARG A O 1
ATOM 1517 N N . LYS A 1 199 ? -1.603 1.807 49.276 1.00 71.82 341 LYS A N 1
ATOM 1518 C CA . LYS A 1 199 ? -1.525 1.256 47.929 1.00 67.83 341 LYS A CA 1
ATOM 1519 C C . LYS A 1 199 ? -2.085 -0.167 47.888 1.00 64.67 341 LYS A C 1
ATOM 1520 O O . LYS A 1 199 ? -2.692 -0.574 46.898 1.00 68.62 341 LYS A O 1
ATOM 1526 N N . MET A 1 200 ? -1.892 -0.914 48.972 1.00 57.96 342 MET A N 1
ATOM 1527 C CA . MET A 1 200 ? -2.345 -2.300 49.026 1.00 57.82 342 MET A CA 1
ATOM 1528 C C . MET A 1 200 ? -3.654 -2.459 49.796 1.00 56.95 342 MET A C 1
ATOM 1529 O O . MET A 1 200 ? -4.123 -3.580 49.989 1.00 57.88 342 MET A O 1
ATOM 1534 N N . ALA A 1 201 ? -4.242 -1.335 50.208 1.00 55.71 343 ALA A N 1
ATOM 1535 C CA . ALA A 1 201 ? -5.448 -1.326 51.039 1.00 55.07 343 ALA A CA 1
ATOM 1536 C C . ALA A 1 201 ? -5.221 -2.148 52.302 1.00 63.99 343 ALA A C 1
ATOM 1537 O O . ALA A 1 201 ? -6.073 -2.933 52.716 1.00 66.24 343 ALA A O 1
ATOM 1539 N N . ARG A 1 202 ? -4.054 -1.958 52.903 1.00 54.16 344 ARG A N 1
ATOM 1540 C CA . ARG A 1 202 ? -3.651 -2.727 54.067 1.00 57.53 344 ARG A CA 1
ATOM 1541 C C . ARG A 1 202 ? -3.254 -1.814 55.225 1.00 58.96 344 ARG A C 1
ATOM 1542 O O . ARG A 1 202 ? -2.708 -0.734 55.016 1.00 57.17 344 ARG A O 1
ATOM 1550 N N . MET A 1 203 ? -3.532 -2.248 56.447 1.00 63.19 345 MET A N 1
ATOM 1551 C CA . MET A 1 203 ? -3.111 -1.495 57.617 1.00 61.40 345 MET A CA 1
ATOM 1552 C C . MET A 1 203 ? -1.589 -1.463 57.676 1.00 59.49 345 MET A C 1
ATOM 1553 O O . MET A 1 203 ? -0.950 -2.511 57.712 1.00 61.76 345 MET A O 1
ATOM 1558 N N . PRO A 1 204 ? -1.009 -0.255 57.669 1.00 55.72 346 PRO A N 1
ATOM 1559 C CA . PRO A 1 204 ? 0.441 -0.037 57.641 1.00 45.99 346 PRO A CA 1
ATOM 1560 C C . PRO A 1 204 ? 1.223 -0.959 58.574 1.00 56.67 346 PRO A C 1
ATOM 1561 O O . PRO A 1 204 ? 2.263 -1.477 58.171 1.00 57.16 346 PRO A O 1
ATOM 1565 N N . ASN A 1 205 ? 0.724 -1.167 59.790 1.00 56.99 347 ASN A N 1
ATOM 1566 C CA . ASN A 1 205 ? 1.384 -2.052 60.742 1.00 60.19 347 ASN A CA 1
ATOM 1567 C C . ASN A 1 205 ? 1.425 -3.500 60.248 1.00 56.44 347 ASN A C 1
ATOM 1568 O O . ASN A 1 205 ? 2.428 -4.196 60.428 1.00 49.17 347 ASN A O 1
ATOM 1573 N N . ASP A 1 206 ? 0.337 -3.945 59.621 1.00 59.50 348 ASP A N 1
ATOM 1574 C CA . ASP A 1 206 ? 0.269 -5.288 59.041 1.00 59.91 348 ASP A CA 1
ATOM 1575 C C . ASP A 1 206 ? 1.288 -5.465 57.923 1.00 57.40 348 ASP A C 1
ATOM 1576 O O . ASP A 1 206 ? 1.842 -6.550 57.743 1.00 63.33 348 ASP A O 1
ATOM 1581 N N . CYS A 1 207 ? 1.519 -4.397 57.167 1.00 46.96 349 CYS A N 1
ATOM 1582 C CA . CYS A 1 207 ? 2.498 -4.427 56.091 1.00 50.47 349 CYS A CA 1
ATOM 1583 C C . CYS A 1 207 ? 3.897 -4.592 56.658 1.00 49.49 349 CYS A C 1
ATOM 1584 O O . CYS A 1 207 ? 4.694 -5.376 56.143 1.00 58.49 349 CYS A O 1
ATOM 1587 N N . ARG A 1 208 ? 4.189 -3.851 57.723 1.00 51.22 350 ARG A N 1
ATOM 1588 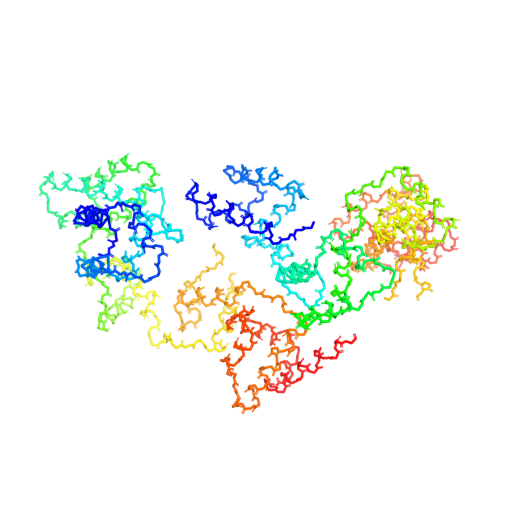C CA . ARG A 1 208 ? 5.472 -3.963 58.408 1.00 54.00 350 ARG A CA 1
ATOM 1589 C C . ARG A 1 208 ? 5.664 -5.385 58.911 1.00 54.08 350 ARG A C 1
ATOM 1590 O O . ARG A 1 208 ? 6.709 -5.995 58.678 1.00 56.87 350 ARG A O 1
ATOM 1598 N N . ASP A 1 209 ? 4.654 -5.906 59.603 1.00 50.67 351 ASP A N 1
ATOM 1599 C CA . ASP A 1 209 ? 4.754 -7.232 60.202 1.00 52.30 351 ASP A CA 1
ATOM 1600 C C . ASP A 1 209 ? 4.967 -8.308 59.138 1.00 51.85 351 ASP A C 1
ATOM 1601 O O . ASP A 1 209 ? 5.820 -9.184 59.301 1.00 48.80 351 ASP A O 1
ATOM 1606 N N . ARG A 1 210 ? 4.208 -8.232 58.046 1.00 50.90 352 ARG A N 1
ATOM 1607 C CA . ARG A 1 210 ? 4.372 -9.175 56.942 1.00 49.10 352 ARG A CA 1
ATOM 1608 C C . ARG A 1 210 ? 5.781 -9.125 56.381 1.00 48.49 352 ARG A C 1
ATOM 1609 O O . ARG A 1 210 ? 6.365 -10.156 56.062 1.00 57.80 352 ARG A O 1
ATOM 1617 N N . TRP A 1 211 ? 6.324 -7.919 56.265 1.00 48.80 353 TRP A N 1
ATOM 1618 C CA . TRP A 1 211 ? 7.679 -7.744 55.760 1.00 55.31 353 TRP A CA 1
ATOM 1619 C C . TRP A 1 211 ? 8.726 -8.224 56.767 1.00 55.43 353 TRP A C 1
ATOM 1620 O O . TRP A 1 211 ? 9.533 -9.099 56.456 1.00 52.84 353 TRP A O 1
ATOM 1631 N N . ARG A 1 212 ? 8.702 -7.656 57.971 1.00 56.02 354 ARG A N 1
ATOM 1632 C CA . ARG A 1 212 ? 9.714 -7.957 58.982 1.00 58.14 354 ARG A CA 1
ATOM 1633 C C . ARG A 1 212 ? 9.772 -9.436 59.362 1.00 59.70 354 ARG A C 1
ATOM 1634 O O . ARG A 1 212 ? 10.854 -9.994 59.539 1.00 62.48 354 ARG A O 1
ATOM 1642 N N . ASP A 1 213 ? 8.611 -10.070 59.480 1.00 56.56 355 ASP A N 1
ATOM 1643 C CA . ASP A 1 213 ? 8.555 -11.422 60.021 1.00 54.52 355 ASP A CA 1
ATOM 1644 C C . ASP A 1 213 ? 8.404 -12.523 58.970 1.00 58.67 355 ASP A C 1
ATOM 1645 O O . ASP A 1 213 ? 8.491 -13.703 59.300 1.00 63.27 355 ASP A O 1
ATOM 1650 N N . VAL A 1 214 ? 8.175 -12.157 57.713 1.00 57.31 356 VAL A N 1
ATOM 1651 C CA . VAL A 1 214 ? 7.998 -13.170 56.674 1.00 60.36 356 VAL A CA 1
ATOM 1652 C C . VAL A 1 214 ? 8.721 -12.855 55.364 1.00 64.97 356 VAL A C 1
ATOM 1653 O O . VAL A 1 214 ? 9.627 -13.582 54.957 1.00 70.18 356 VAL A O 1
ATOM 1657 N N . VAL A 1 215 ? 8.314 -11.773 54.708 1.00 63.45 357 VAL A N 1
ATOM 1658 C CA . VAL A 1 215 ? 8.745 -11.492 53.342 1.00 52.87 357 VAL A CA 1
ATOM 1659 C C . VAL A 1 215 ? 10.204 -11.017 53.235 1.00 73.12 357 VAL A C 1
ATOM 1660 O O . VAL A 1 215 ? 10.877 -11.312 52.249 1.00 74.63 357 VAL A O 1
ATOM 1664 N N . ARG A 1 216 ? 10.699 -10.305 54.247 1.00 72.84 358 ARG A N 1
ATOM 1665 C CA . ARG A 1 216 ? 12.082 -9.812 54.229 1.00 74.83 358 ARG A CA 1
ATOM 1666 C C . ARG A 1 216 ? 13.088 -10.939 54.019 1.00 68.65 358 ARG A C 1
ATOM 1667 O O . ARG A 1 216 ? 14.109 -10.755 53.358 1.00 70.71 358 ARG A O 1
ATOM 1675 N N . PHE A 1 217 ? 12.792 -12.104 54.583 1.00 65.30 359 PHE A N 1
ATOM 1676 C CA . PHE A 1 217 ? 13.709 -13.234 54.523 1.00 66.48 359 PHE A CA 1
ATOM 1677 C C . PHE A 1 217 ? 13.733 -13.870 53.141 1.00 72.16 359 PHE A C 1
ATOM 1678 O O . PHE A 1 217 ? 14.717 -14.504 52.758 1.00 74.18 359 PHE A O 1
ATOM 1686 N N . GLY A 1 218 ? 12.647 -13.693 52.396 1.00 72.53 360 GLY A N 1
ATOM 1687 C CA . GLY A 1 218 ? 12.534 -14.271 51.072 1.00 73.33 360 GLY A CA 1
ATOM 1688 C C . GLY A 1 218 ? 12.431 -15.782 51.124 1.00 76.47 360 GLY A C 1
ATOM 1689 O O . GLY A 1 218 ? 11.527 -16.333 51.750 1.00 76.92 360 GLY A O 1
ATOM 1690 N N . ASP A 1 219 ? 13.370 -16.454 50.468 1.00 82.23 361 ASP A N 1
ATOM 1691 C CA . ASP A 1 219 ? 13.353 -17.908 50.387 1.00 89.45 361 ASP A CA 1
ATOM 1692 C C . ASP A 1 219 ? 14.347 -18.535 51.356 1.00 88.08 361 ASP A C 1
ATOM 1693 O O . ASP A 1 219 ? 14.499 -19.756 51.399 1.00 89.19 361 ASP A O 1
ATOM 1698 N N . LYS A 1 220 ? 15.020 -17.696 52.135 1.00 88.50 362 LYS A N 1
ATOM 1699 C CA . LYS A 1 220 ? 16.045 -18.168 53.058 1.00 83.19 362 LYS A CA 1
ATOM 1700 C C . LYS A 1 220 ? 15.458 -18.602 54.400 1.00 82.96 362 LYS A C 1
ATOM 1701 O O . LYS A 1 220 ? 16.172 -19.137 55.250 1.00 84.89 362 LYS A O 1
ATOM 1703 N N . LEU A 1 221 ? 14.161 -18.378 54.589 1.00 80.42 363 LEU A N 1
ATOM 1704 C CA . LEU A 1 221 ? 13.516 -18.710 55.857 1.00 77.78 363 LEU A CA 1
ATOM 1705 C C . LEU A 1 221 ? 13.332 -20.217 55.995 1.00 82.36 363 LEU A C 1
ATOM 1706 O O . LEU A 1 221 ? 12.991 -20.902 55.031 1.00 86.28 363 LEU A O 1
ATOM 1711 N N . LYS A 1 222 ? 13.562 -20.728 57.201 1.00 84.81 364 LYS A N 1
ATOM 1712 C CA . LYS A 1 222 ? 13.498 -22.164 57.450 1.00 89.23 364 LYS A CA 1
ATOM 1713 C C . LYS A 1 222 ? 12.431 -22.520 58.481 1.00 95.24 364 LYS A C 1
ATOM 1714 O O . LYS A 1 222 ? 12.195 -21.776 59.434 1.00 91.66 364 LYS A O 1
ATOM 1720 N N . ARG A 1 223 ? 11.787 -23.664 58.276 1.00 106.18 365 ARG A N 1
ATOM 1721 C CA . ARG A 1 223 ? 10.754 -24.142 59.184 1.00 108.82 365 ARG A CA 1
ATOM 1722 C C . ARG A 1 223 ? 11.177 -25.460 59.819 1.00 107.68 365 ARG A C 1
ATOM 1723 O O . ARG A 1 223 ? 10.575 -25.914 60.793 1.00 109.82 365 ARG A O 1
ATOM 1725 N N . ASN A 1 224 ? 12.219 -26.066 59.258 1.00 103.68 366 ASN A N 1
ATOM 1726 C CA . ASN A 1 224 ? 12.750 -27.322 59.769 1.00 98.73 366 ASN A CA 1
ATOM 1727 C C . ASN A 1 224 ? 13.429 -27.145 61.123 1.00 88.53 366 ASN A C 1
ATOM 1728 O O . ASN A 1 224 ? 13.472 -26.042 61.668 1.00 86.71 366 ASN A O 1
ATOM 1730 N N . ALA A 1 225 ? 13.956 -28.237 61.666 1.00 83.35 367 ALA A N 1
ATOM 1731 C CA . ALA A 1 225 ? 14.681 -28.179 62.927 1.00 81.31 367 ALA A CA 1
ATOM 1732 C C . ALA A 1 225 ? 16.022 -27.476 62.734 1.00 83.27 367 ALA A C 1
ATOM 1733 O O . ALA A 1 225 ? 16.658 -27.610 61.688 1.00 86.24 367 ALA A O 1
ATOM 1735 N N . TRP A 1 226 ? 16.437 -26.720 63.745 1.00 80.49 368 TRP A N 1
ATOM 1736 C CA . TRP A 1 226 ? 17.703 -25.998 63.703 1.00 75.88 368 TRP A CA 1
ATOM 1737 C C . TRP A 1 226 ? 18.891 -26.937 63.518 1.00 76.47 368 TRP A C 1
ATOM 1738 O O . TRP A 1 226 ? 18.929 -28.023 64.096 1.00 79.82 368 TRP A O 1
ATOM 1749 N N . SER A 1 227 ? 19.860 -26.516 62.711 1.00 73.41 369 SER A N 1
ATOM 1750 C CA . SER A 1 227 ? 21.108 -27.256 62.585 1.00 74.42 369 SER A CA 1
ATOM 1751 C C . SER A 1 227 ? 22.060 -26.819 63.690 1.00 68.61 369 SER A C 1
ATOM 1752 O O . SER A 1 227 ? 21.876 -25.758 64.285 1.00 67.55 369 SER A O 1
ATOM 1755 N N . LEU A 1 228 ? 23.069 -27.638 63.968 1.00 67.88 370 LEU A N 1
ATOM 1756 C CA . LEU A 1 228 ? 24.065 -27.306 64.983 1.00 72.16 370 LEU A CA 1
ATOM 1757 C C . LEU A 1 228 ? 24.772 -26.004 64.631 1.00 74.21 370 LEU A C 1
ATOM 1758 O O . LEU A 1 228 ? 25.072 -25.191 65.505 1.00 69.52 370 LEU A O 1
ATOM 1763 N N . GLU A 1 229 ? 25.040 -25.822 63.341 1.00 79.59 371 GLU A N 1
ATOM 1764 C CA . GLU A 1 229 ? 25.665 -24.605 62.840 1.00 86.26 371 GLU A CA 1
ATOM 1765 C C . GLU A 1 229 ? 24.766 -23.397 63.092 1.00 76.82 371 GLU A C 1
ATOM 1766 O O . GLU A 1 229 ? 25.221 -22.348 63.553 1.00 63.84 371 GLU A O 1
ATOM 1772 N N . GLU A 1 230 ? 23.483 -23.569 62.793 1.00 74.53 372 GLU A N 1
ATOM 1773 C CA . GLU A 1 230 ? 22.490 -22.519 62.966 1.00 65.60 372 GLU A CA 1
ATOM 1774 C C . GLU A 1 230 ? 22.385 -22.079 64.425 1.00 67.07 372 GLU A C 1
ATOM 1775 O O . GLU A 1 230 ? 22.350 -20.885 64.721 1.00 68.73 372 GLU A O 1
ATOM 1781 N N . GLU A 1 231 ? 22.342 -23.049 65.333 1.00 67.40 373 GLU A N 1
ATOM 1782 C CA . GLU A 1 231 ? 22.253 -22.769 66.764 1.00 64.60 373 GLU A CA 1
ATOM 1783 C C . GLU A 1 231 ? 23.535 -22.141 67.302 1.00 65.67 373 GLU A C 1
ATOM 1784 O O . GLU A 1 231 ? 23.502 -21.314 68.216 1.00 57.32 373 GLU A O 1
ATOM 1790 N N . THR A 1 232 ? 24.664 -22.547 66.733 1.00 72.92 374 THR A N 1
ATOM 1791 C CA . THR A 1 232 ? 25.955 -22.013 67.134 1.00 74.86 374 THR A CA 1
ATOM 1792 C C . THR A 1 232 ? 26.076 -20.562 66.682 1.00 77.43 374 THR A C 1
ATOM 1793 O O . THR A 1 232 ? 26.564 -19.709 67.424 1.00 79.08 374 THR A O 1
ATOM 1797 N N . GLN A 1 233 ? 25.624 -20.291 65.461 1.00 74.34 375 GLN A N 1
ATOM 1798 C CA . GLN A 1 233 ? 25.643 -18.937 64.920 1.00 72.46 375 GLN A CA 1
ATOM 1799 C C . GLN A 1 233 ? 24.786 -18.008 65.775 1.00 71.71 375 GLN A C 1
ATOM 1800 O O . GLN A 1 233 ? 25.151 -16.857 66.016 1.00 73.68 375 GLN A O 1
ATOM 1802 N N . LEU A 1 234 ? 23.651 -18.526 66.236 1.00 67.43 376 LEU A N 1
ATOM 1803 C CA . LEU A 1 234 ? 22.740 -17.776 67.092 1.00 63.29 376 LEU A CA 1
ATOM 1804 C C . LEU A 1 234 ? 23.405 -17.366 68.396 1.00 66.19 376 LEU A C 1
ATOM 1805 O O . LEU A 1 234 ? 23.143 -16.291 68.930 1.00 70.36 376 LEU A O 1
ATOM 1810 N N . LEU A 1 235 ? 24.259 -18.236 68.919 1.00 67.17 377 LEU A N 1
ATOM 1811 C CA . LEU A 1 235 ? 24.962 -17.937 70.158 1.00 66.58 377 LEU A CA 1
ATOM 1812 C C . LEU A 1 235 ? 26.069 -16.914 69.936 1.00 67.97 377 LEU A C 1
ATOM 1813 O O . LEU A 1 235 ? 26.417 -16.157 70.840 1.00 66.42 377 LEU A O 1
ATOM 1818 N N . GLN A 1 236 ? 26.623 -16.899 68.728 1.00 71.26 378 GLN A N 1
ATOM 1819 C CA . GLN A 1 236 ? 27.707 -15.983 68.411 1.00 72.18 378 GLN A CA 1
ATOM 1820 C C . GLN A 1 236 ? 27.197 -14.551 68.270 1.00 75.37 378 GLN A C 1
ATOM 1821 O O . GLN A 1 236 ? 27.903 -13.603 68.616 1.00 80.43 378 GLN A O 1
ATOM 1823 N N . ILE A 1 237 ? 25.971 -14.395 67.774 1.00 72.76 379 ILE A N 1
ATOM 1824 C CA . ILE A 1 237 ? 25.430 -13.064 67.510 1.00 75.93 379 ILE A CA 1
ATOM 1825 C C . ILE A 1 237 ? 24.858 -12.402 68.760 1.00 77.17 379 ILE A C 1
ATOM 1826 O O . ILE A 1 237 ? 24.814 -11.177 68.847 1.00 78.34 379 ILE A O 1
ATOM 1831 N N . VAL A 1 238 ? 24.420 -13.204 69.726 1.00 78.70 380 VAL A N 1
ATOM 1832 C CA . VAL A 1 238 ? 23.927 -12.656 70.986 1.00 79.74 380 VAL A CA 1
ATOM 1833 C C . VAL A 1 238 ? 25.105 -12.208 71.843 1.00 81.16 380 VAL A C 1
ATOM 1834 O O . VAL A 1 238 ? 24.965 -11.342 72.706 1.00 83.30 380 VAL A O 1
ATOM 1838 N N . ALA A 1 239 ? 26.268 -12.799 71.584 1.00 83.91 381 ALA A N 1
ATOM 1839 C CA . ALA A 1 239 ? 27.503 -12.406 72.248 1.00 86.07 381 ALA A CA 1
ATOM 1840 C C . ALA A 1 239 ? 27.983 -11.058 71.718 1.00 87.88 381 ALA A C 1
ATOM 1841 O O . ALA A 1 239 ? 28.721 -10.341 72.392 1.00 97.80 381 ALA A O 1
ATOM 1843 N N . GLU A 1 240 ? 27.559 -10.720 70.506 1.00 86.13 382 GLU A N 1
ATOM 1844 C CA . GLU A 1 240 ? 27.846 -9.412 69.935 1.00 94.74 382 GLU A CA 1
ATOM 1845 C C . GLU A 1 240 ? 26.586 -8.550 69.906 1.00 108.44 382 GLU A C 1
ATOM 1846 O O . GLU A 1 240 ? 25.809 -8.596 68.951 1.00 110.61 382 GLU A O 1
ATOM 1848 N N . LEU A 1 241 ? 26.386 -7.766 70.960 1.00 116.05 383 LEU A N 1
ATOM 1849 C CA . LEU A 1 241 ? 25.221 -6.895 71.049 1.00 124.35 383 LEU A CA 1
ATOM 1850 C C . LEU A 1 241 ? 25.491 -5.706 71.965 1.00 136.33 383 LEU A C 1
ATOM 1851 O O . LEU A 1 241 ? 26.578 -5.577 72.527 1.00 142.97 383 LEU A O 1
ATOM 1853 N N . SER A 1 249 ? 15.702 -5.091 77.914 1.00 119.32 391 SER A N 1
ATOM 1854 C CA . SER A 1 249 ? 16.297 -4.726 76.633 1.00 119.18 391 SER A CA 1
ATOM 1855 C C . SER A 1 249 ? 17.459 -5.650 76.283 1.00 128.84 391 SER A C 1
ATOM 1856 O O . SER A 1 249 ? 17.269 -6.850 76.070 1.00 121.03 391 SER A O 1
ATOM 1858 N N . ASP A 1 250 ? 18.655 -5.072 76.202 1.00 146.07 392 ASP A N 1
ATOM 1859 C CA . ASP A 1 250 ? 19.903 -5.809 75.985 1.00 146.40 392 ASP A CA 1
ATOM 1860 C C . ASP A 1 250 ? 19.971 -6.588 74.663 1.00 141.05 392 ASP A C 1
ATOM 1861 O O . ASP A 1 250 ? 21.019 -6.613 74.017 1.00 143.38 392 ASP A O 1
ATOM 1863 N N . ILE A 1 251 ? 18.873 -7.224 74.262 1.00 116.59 393 ILE A N 1
ATOM 1864 C CA . ILE A 1 251 ? 18.873 -8.051 73.056 1.00 96.52 393 ILE A CA 1
ATOM 1865 C C . ILE A 1 251 ? 17.812 -7.627 72.039 1.00 80.64 393 ILE A C 1
ATOM 1866 O O . ILE A 1 251 ? 16.614 -7.708 72.310 1.00 72.96 393 ILE A O 1
ATOM 1871 N N . ASN A 1 252 ? 18.261 -7.184 70.867 1.00 73.02 394 ASN A N 1
ATOM 1872 C CA . ASN A 1 252 ? 17.357 -6.810 69.782 1.00 63.61 394 ASN A CA 1
ATOM 1873 C C . ASN A 1 252 ? 17.111 -7.991 68.852 1.00 60.38 394 ASN A C 1
ATOM 1874 O O . ASN A 1 252 ? 17.913 -8.263 67.958 1.00 58.21 394 ASN A O 1
ATOM 1879 N N . TRP A 1 253 ? 15.996 -8.685 69.057 1.00 61.61 395 TRP A N 1
ATOM 1880 C CA . TRP A 1 253 ? 15.723 -9.912 68.317 1.00 61.17 395 TRP A CA 1
ATOM 1881 C C . TRP A 1 253 ? 15.469 -9.668 66.833 1.00 56.82 395 TRP A C 1
ATOM 1882 O O . TRP A 1 253 ? 15.612 -10.579 66.019 1.00 53.95 395 TRP A O 1
ATOM 1893 N N . THR A 1 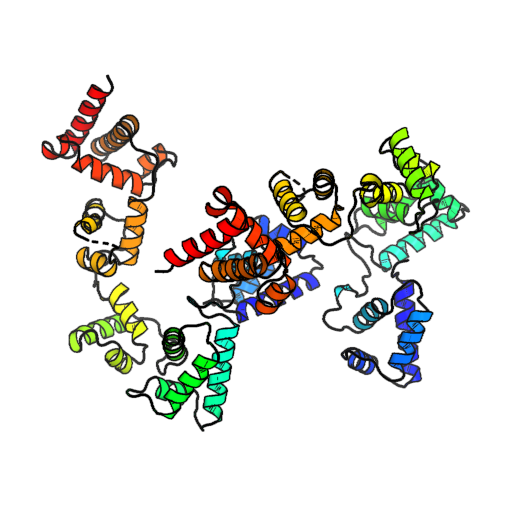254 ? 15.102 -8.442 66.478 1.00 57.77 396 THR A N 1
ATOM 1894 C CA . THR A 1 254 ? 14.912 -8.102 65.073 1.00 57.87 396 THR A CA 1
ATOM 1895 C C . THR A 1 254 ? 16.262 -8.051 64.363 1.00 60.03 396 THR A C 1
ATOM 1896 O O . THR A 1 254 ? 16.407 -8.550 63.247 1.00 62.48 396 THR A O 1
ATOM 1900 N N . LEU A 1 255 ? 17.254 -7.457 65.019 1.00 57.62 397 LEU A N 1
ATOM 1901 C CA . LEU A 1 255 ? 18.599 -7.420 64.458 1.00 58.85 397 LEU A CA 1
ATOM 1902 C C . LEU A 1 255 ? 19.222 -8.811 64.491 1.00 63.48 397 LEU A C 1
ATOM 1903 O O . LEU A 1 255 ? 19.943 -9.194 63.572 1.00 69.58 397 LEU A O 1
ATOM 1908 N N . VAL A 1 256 ? 18.932 -9.561 65.551 1.00 60.94 398 VAL A N 1
ATOM 1909 C CA . VAL A 1 256 ? 19.429 -10.924 65.707 1.00 57.41 398 VAL A CA 1
ATOM 1910 C C . VAL A 1 256 ? 19.004 -11.810 64.538 1.00 64.43 398 VAL A C 1
ATOM 1911 O O . VAL A 1 256 ? 19.817 -12.546 63.976 1.00 65.72 398 VAL A O 1
ATOM 1915 N N . ALA A 1 257 ? 17.730 -11.728 64.172 1.00 68.22 399 ALA A N 1
ATOM 1916 C CA . ALA A 1 257 ? 17.203 -12.509 63.060 1.00 66.28 399 ALA A CA 1
ATOM 1917 C C . ALA A 1 257 ? 17.814 -12.066 61.733 1.00 69.62 399 ALA A C 1
ATOM 1918 O O . ALA A 1 257 ? 18.106 -12.889 60.866 1.00 72.47 399 ALA A O 1
ATOM 1920 N N . GLN A 1 258 ? 18.003 -10.760 61.582 1.00 68.83 400 GLN A N 1
ATOM 1921 C CA . GLN A 1 258 ? 18.581 -10.206 60.367 1.00 71.55 400 GLN A CA 1
ATOM 1922 C C . GLN A 1 258 ? 19.977 -10.767 60.105 1.00 68.81 400 GLN A C 1
ATOM 1923 O O . GLN A 1 258 ? 20.303 -11.141 58.977 1.00 72.57 400 GLN A O 1
ATOM 1929 N N . MET A 1 259 ? 20.793 -10.833 61.152 1.00 62.99 401 MET A N 1
ATOM 1930 C CA . MET A 1 259 ? 22.162 -11.323 61.024 1.00 61.31 401 MET A CA 1
ATOM 1931 C C . MET A 1 259 ? 22.222 -12.838 60.840 1.00 65.04 401 MET A C 1
ATOM 1932 O O . MET A 1 259 ? 23.086 -13.345 60.127 1.00 78.32 401 MET A O 1
ATOM 1937 N N . LEU A 1 260 ? 21.311 -13.560 61.485 1.00 59.17 402 LEU A N 1
ATOM 1938 C CA . LEU A 1 260 ? 21.224 -15.005 61.303 1.00 58.23 402 LEU A CA 1
ATOM 1939 C C . LEU A 1 260 ? 20.712 -15.312 59.897 1.00 71.04 402 LEU A C 1
ATOM 1940 O O . LEU A 1 260 ? 21.284 -16.133 59.182 1.00 79.28 402 LEU A O 1
ATOM 1945 N N . GLY A 1 261 ? 19.630 -14.643 59.507 1.00 77.39 403 GLY A N 1
ATOM 1946 C CA . GLY A 1 261 ? 19.155 -14.675 58.134 1.00 77.72 403 GLY A CA 1
ATOM 1947 C C . GLY A 1 261 ? 18.299 -15.860 57.728 1.00 78.82 403 GLY A C 1
ATOM 1948 O O . GLY A 1 261 ? 17.750 -15.879 56.628 1.00 82.16 403 GLY A O 1
ATOM 1949 N N . THR A 1 262 ? 18.177 -16.849 58.605 1.00 76.20 404 THR A N 1
ATOM 1950 C CA . THR A 1 262 ? 17.433 -18.059 58.273 1.00 75.28 404 THR A CA 1
ATOM 1951 C C . THR A 1 262 ? 16.240 -18.283 59.197 1.00 75.94 404 THR A C 1
ATOM 1952 O O . THR A 1 262 ? 15.437 -19.189 58.974 1.00 82.39 404 THR A O 1
ATOM 1956 N N . ARG A 1 263 ? 16.127 -17.459 60.235 1.00 71.52 405 ARG A N 1
ATOM 1957 C CA . ARG A 1 263 ? 15.048 -17.589 61.216 1.00 64.32 405 ARG A CA 1
ATOM 1958 C C . ARG A 1 263 ? 14.465 -16.224 61.590 1.00 60.97 405 ARG A C 1
ATOM 1959 O O . ARG A 1 263 ? 15.171 -15.218 61.574 1.00 55.73 405 ARG A O 1
ATOM 1967 N N . THR A 1 264 ? 13.179 -16.196 61.932 1.00 62.46 406 THR A N 1
ATOM 1968 C CA . THR A 1 264 ? 12.513 -14.956 62.327 1.00 60.74 406 THR A CA 1
ATOM 1969 C C . THR A 1 264 ? 12.966 -14.508 63.713 1.00 60.39 406 THR A C 1
ATOM 1970 O O . THR A 1 264 ? 13.645 -15.249 64.420 1.00 59.20 406 THR A O 1
ATOM 1974 N N . ARG A 1 265 ? 12.581 -13.297 64.101 1.00 59.74 407 ARG A N 1
ATOM 1975 C CA . ARG A 1 265 ? 12.980 -12.761 65.397 1.00 55.06 407 ARG A CA 1
ATOM 1976 C C . ARG A 1 265 ? 12.387 -13.583 66.543 1.00 58.27 407 ARG A C 1
ATOM 1977 O O . ARG A 1 265 ? 13.050 -13.809 67.554 1.00 62.38 407 ARG A O 1
ATOM 1985 N N . LEU A 1 266 ? 11.147 -14.037 66.378 1.00 55.93 408 LEU A N 1
ATOM 1986 C CA . LEU A 1 266 ? 10.468 -14.785 67.427 1.00 55.40 408 LEU A CA 1
ATOM 1987 C C . LEU A 1 266 ? 11.023 -16.196 67.538 1.00 57.74 408 LEU A C 1
ATOM 1988 O O . LEU A 1 266 ? 11.096 -16.758 68.632 1.00 61.51 408 LEU A O 1
ATOM 1993 N N . GLN A 1 267 ? 11.409 -16.766 66.402 1.00 55.64 409 GLN A N 1
ATOM 1994 C CA . GLN A 1 267 ? 12.051 -18.074 66.385 1.00 54.54 409 GLN A CA 1
ATOM 1995 C C . GLN A 1 267 ? 13.390 -18.022 67.108 1.00 53.49 409 GLN A C 1
ATOM 1996 O O . GLN A 1 267 ? 13.738 -18.935 67.857 1.00 55.60 409 GLN A O 1
ATOM 2002 N N . CYS A 1 268 ? 14.140 -16.950 66.872 1.00 44.14 410 CYS A N 1
ATOM 2003 C CA . CYS A 1 268 ? 15.429 -16.762 67.524 1.00 45.43 410 CYS A CA 1
ATOM 2004 C C . CYS A 1 268 ? 15.231 -16.549 69.013 1.00 55.34 410 CYS A C 1
ATOM 2005 O O . CYS A 1 268 ? 15.925 -17.143 69.837 1.00 62.82 410 CYS A O 1
ATOM 2008 N N . ARG A 1 269 ? 14.274 -15.689 69.343 1.00 56.85 411 ARG A N 1
ATOM 2009 C CA . ARG A 1 269 ? 13.950 -15.390 70.726 1.00 56.63 411 ARG A CA 1
ATOM 2010 C C . ARG A 1 269 ? 13.570 -16.662 71.468 1.00 56.73 411 ARG A C 1
ATOM 2011 O O . ARG A 1 269 ? 13.976 -16.862 72.609 1.00 60.37 411 ARG A O 1
ATOM 2019 N N . TYR A 1 270 ? 12.805 -17.526 70.808 1.00 55.96 412 TYR A N 1
ATOM 2020 C CA . TYR A 1 270 ? 12.360 -18.769 71.424 1.00 53.58 412 TYR A CA 1
ATOM 2021 C C . TYR A 1 270 ? 13.506 -19.762 71.584 1.00 56.85 412 TYR A C 1
ATOM 2022 O O . TYR A 1 270 ? 13.711 -20.307 72.668 1.00 64.66 412 TYR A O 1
ATOM 2031 N N . LYS A 1 271 ? 14.244 -19.994 70.503 1.00 56.55 413 LYS A N 1
ATOM 2032 C CA . LYS A 1 271 ? 15.354 -20.945 70.516 1.00 59.79 413 LYS A CA 1
ATOM 2033 C C . LYS A 1 271 ? 16.407 -20.578 71.554 1.00 64.15 413 LYS A C 1
ATOM 2034 O O . LYS A 1 271 ? 16.922 -21.444 72.264 1.00 71.92 413 LYS A O 1
ATOM 2040 N N . PHE A 1 272 ? 16.719 -19.290 71.641 1.00 56.94 414 PHE A N 1
ATOM 2041 C CA . PHE A 1 272 ? 17.706 -18.812 72.596 1.00 59.89 414 PHE A CA 1
ATOM 2042 C C . PHE A 1 272 ? 17.262 -19.073 74.031 1.00 69.32 414 PHE A C 1
ATOM 2043 O O . PHE A 1 272 ? 18.079 -19.390 74.894 1.00 71.89 414 PHE A O 1
ATOM 2051 N N . GLN A 1 273 ? 15.965 -18.933 74.280 1.00 74.18 415 GLN A N 1
ATOM 2052 C CA . GLN A 1 273 ? 15.414 -19.170 75.609 1.00 77.62 415 GLN A CA 1
ATOM 2053 C C . GLN A 1 273 ? 15.537 -20.637 76.005 1.00 76.64 415 GLN A C 1
ATOM 2054 O O . GLN A 1 273 ? 15.847 -20.957 77.153 1.00 76.20 415 GLN A O 1
ATOM 2060 N N . GLN A 1 274 ? 15.300 -21.525 75.047 1.00 74.31 416 GLN A N 1
ATOM 2061 C CA . GLN A 1 274 ? 15.375 -22.954 75.305 1.00 72.64 416 GLN A CA 1
ATOM 2062 C C . GLN A 1 274 ? 16.818 -23.408 75.511 1.00 71.62 416 GLN A C 1
ATOM 2063 O O . GLN A 1 274 ? 17.091 -24.256 76.360 1.00 81.25 416 GLN A O 1
ATOM 2069 N N . LEU A 1 275 ? 17.737 -22.844 74.734 1.00 62.85 417 LEU A N 1
ATOM 2070 C CA . LEU A 1 275 ? 19.153 -23.174 74.868 1.00 62.94 417 LEU A CA 1
ATOM 2071 C C . LEU A 1 275 ? 19.708 -22.706 76.211 1.00 70.98 417 LEU A C 1
ATOM 2072 O O . LEU A 1 275 ? 20.542 -23.375 76.817 1.00 73.78 417 LEU A O 1
ATOM 2077 N N . THR A 1 276 ? 19.240 -21.551 76.671 1.00 71.21 418 THR A N 1
ATOM 2078 C CA . THR A 1 276 ? 19.803 -20.924 77.860 1.00 68.33 418 THR A CA 1
ATOM 2079 C C . THR A 1 276 ? 18.968 -21.163 79.116 1.00 72.87 418 THR A C 1
ATOM 2080 O O . THR A 1 276 ? 19.218 -20.547 80.154 1.00 72.39 418 THR A O 1
ATOM 2084 N N . LYS A 1 277 ? 17.989 -22.060 79.025 1.00 76.76 419 LYS A N 1
ATOM 2085 C CA . LYS A 1 277 ? 17.131 -22.376 80.167 1.00 82.90 419 LYS A CA 1
ATOM 2086 C C . LYS A 1 277 ? 17.941 -22.909 81.347 1.00 84.64 419 LYS A C 1
ATOM 2087 O O . LYS A 1 277 ? 19.014 -23.486 81.166 1.00 81.27 419 LYS A O 1
ATOM 2089 N N . ALA A 1 278 ? 17.421 -22.703 82.554 1.00 89.62 420 ALA A N 1
ATOM 2090 C CA . ALA A 1 278 ? 18.087 -23.153 83.772 1.00 94.16 420 ALA A CA 1
ATOM 2091 C C . ALA A 1 278 ? 18.252 -24.670 83.784 1.00 97.84 420 ALA A C 1
ATOM 2092 O O . ALA A 1 278 ? 17.268 -25.409 83.843 1.00 102.71 420 ALA A O 1
ATOM 2094 N N . ALA A 1 279 ? 19.498 -25.130 83.730 1.00 96.59 421 ALA A N 1
ATOM 2095 C CA . ALA A 1 279 ? 19.780 -26.561 83.684 1.00 95.72 421 ALA A CA 1
ATOM 2096 C C . ALA A 1 279 ? 20.529 -27.042 84.924 1.00 100.34 421 ALA A C 1
ATOM 2097 O O . ALA A 1 279 ? 21.015 -26.240 85.722 1.00 100.61 421 ALA A O 1
ATOM 2099 N N . SER A 1 280 ? 20.611 -28.360 85.078 1.00 103.77 422 SER A N 1
ATOM 2100 C CA . SER A 1 280 ? 21.383 -28.965 86.156 1.00 109.82 422 SER A CA 1
ATOM 2101 C C . SER A 1 280 ? 22.872 -28.744 85.916 1.00 107.39 422 SER A C 1
ATOM 2102 O O . SER A 1 280 ? 23.347 -28.855 84.786 1.00 104.41 422 SER A O 1
ATOM 2105 N N . LYS A 1 281 ? 23.602 -28.432 86.982 1.00 107.54 423 LYS A N 1
ATOM 2106 C CA . LYS A 1 281 ? 25.016 -28.084 86.880 1.00 102.36 423 LYS A CA 1
ATOM 2107 C C . LYS A 1 281 ? 25.864 -29.220 86.316 1.00 99.18 423 LYS A C 1
ATOM 2108 O O . LYS A 1 281 ? 26.029 -30.260 86.951 1.00 107.60 423 LYS A O 1
ATOM 2110 N N . PHE A 1 282 ? 26.398 -29.011 85.117 1.00 89.11 424 PHE A N 1
ATOM 2111 C CA . PHE A 1 282 ? 27.283 -29.983 84.490 1.00 86.41 424 PHE A CA 1
ATOM 2112 C C . PHE A 1 282 ? 28.626 -30.047 85.204 1.00 91.77 424 PHE A C 1
ATOM 2113 O O . PHE A 1 282 ? 29.428 -29.119 85.118 1.00 90.03 424 PHE A O 1
ATOM 2121 N N . GLU A 1 283 ? 28.867 -31.146 85.911 1.00 100.61 425 GLU A N 1
ATOM 2122 C CA . GLU A 1 283 ? 30.161 -31.374 86.541 1.00 107.09 425 GLU A CA 1
ATOM 2123 C C . GLU A 1 283 ? 31.035 -32.228 85.632 1.00 99.33 425 GLU A C 1
ATOM 2124 O O . GLU A 1 283 ? 30.700 -32.444 84.469 1.00 98.50 425 GLU A O 1
ATOM 2130 N N . LEU A 1 284 ? 32.154 -32.709 86.163 1.00 98.20 426 LEU A N 1
ATOM 2131 C CA . LEU A 1 284 ? 33.074 -33.537 85.389 1.00 97.70 426 LEU A CA 1
ATOM 2132 C C . LEU A 1 284 ? 32.387 -34.794 84.867 1.00 98.27 426 LEU A C 1
ATOM 2133 O O . LEU A 1 284 ? 32.427 -35.080 83.672 1.00 97.74 426 LEU A O 1
ATOM 2138 N N . GLN A 1 285 ? 31.749 -35.532 85.771 1.00 101.21 427 GLN A N 1
ATOM 2139 C CA . GLN A 1 285 ? 31.076 -36.778 85.418 1.00 100.08 427 GLN A CA 1
ATOM 2140 C C . GLN A 1 285 ? 29.931 -36.542 84.442 1.00 93.37 427 GLN A C 1
ATOM 2141 O O . GLN A 1 285 ? 29.692 -37.354 83.549 1.00 90.68 427 GLN A O 1
ATOM 2147 N N . GLU A 1 286 ? 29.225 -35.429 84.617 1.00 92.07 428 GLU A N 1
ATOM 2148 C CA . GLU A 1 286 ? 28.098 -35.095 83.753 1.00 92.19 428 GLU A CA 1
ATOM 2149 C C . GLU A 1 286 ? 28.565 -34.807 82.328 1.00 92.53 428 GLU A C 1
ATOM 2150 O O . GLU A 1 286 ? 27.923 -35.217 81.360 1.00 92.39 428 GLU A O 1
ATOM 2152 N N . ASN A 1 287 ? 29.688 -34.104 82.207 1.00 91.22 429 ASN A N 1
ATOM 2153 C CA . ASN A 1 287 ? 30.273 -33.808 80.904 1.00 84.71 429 ASN A CA 1
ATOM 2154 C C . ASN A 1 287 ? 30.748 -35.069 80.193 1.00 85.31 429 ASN A C 1
ATOM 2155 O O . ASN A 1 287 ? 30.591 -35.201 78.980 1.00 84.54 429 ASN A O 1
ATOM 2160 N N . VAL A 1 288 ? 31.330 -35.989 80.957 1.00 86.74 430 VAL A N 1
ATOM 2161 C CA . VAL A 1 288 ? 31.797 -37.261 80.414 1.00 88.55 430 VAL A CA 1
ATOM 2162 C C . VAL A 1 288 ? 30.652 -38.052 79.795 1.00 87.90 430 VAL A C 1
ATOM 2163 O O . VAL A 1 288 ? 30.743 -38.499 78.651 1.00 88.69 430 VAL A O 1
ATOM 2167 N N . TRP A 1 289 ? 29.577 -38.217 80.559 1.00 83.76 431 TRP A N 1
ATOM 2168 C CA . TRP A 1 289 ? 28.413 -38.965 80.101 1.00 83.32 431 TRP A CA 1
ATOM 2169 C C . TRP A 1 289 ? 27.863 -38.394 78.800 1.00 83.84 431 TRP A C 1
ATOM 2170 O O . TRP A 1 289 ? 27.522 -39.138 77.880 1.00 86.64 431 TRP A O 1
ATOM 2181 N N . LEU A 1 290 ? 27.787 -37.069 78.730 1.00 81.63 432 LEU A N 1
ATOM 2182 C CA . LEU A 1 290 ? 27.278 -36.397 77.542 1.00 77.73 432 LEU A CA 1
ATOM 2183 C C . LEU A 1 290 ? 28.181 -36.643 76.341 1.00 73.85 432 LEU A C 1
ATOM 2184 O O . LEU A 1 290 ? 27.709 -37.007 75.267 1.00 74.18 432 LEU A O 1
ATOM 2189 N N . LEU A 1 291 ? 29.482 -36.450 76.528 1.00 72.62 433 LEU A N 1
ATOM 2190 C CA . LEU A 1 291 ? 30.436 -36.647 75.444 1.00 78.78 433 LEU A CA 1
ATOM 2191 C C . LEU A 1 291 ? 30.517 -38.114 75.027 1.00 85.00 433 LEU A C 1
ATOM 2192 O O . LEU A 1 291 ? 30.774 -38.422 73.864 1.00 87.52 433 LEU A O 1
ATOM 2197 N N . GLU A 1 292 ? 30.294 -39.016 75.976 1.00 85.97 434 GLU A N 1
ATOM 2198 C CA . GLU A 1 292 ? 30.302 -40.442 75.672 1.00 89.48 434 GLU A CA 1
ATOM 2199 C C . GLU A 1 292 ? 29.054 -40.847 74.903 1.00 88.92 434 GLU A C 1
ATOM 2200 O O . GLU A 1 292 ? 29.121 -41.657 73.979 1.00 90.65 434 GLU A O 1
ATOM 2206 N N . ARG A 1 293 ? 27.916 -40.281 75.285 1.00 90.35 435 ARG A N 1
ATOM 2207 C CA . ARG A 1 293 ? 26.665 -40.568 74.597 1.00 95.52 435 ARG A CA 1
ATOM 2208 C C . ARG A 1 293 ? 26.694 -39.974 73.190 1.00 94.62 435 ARG A C 1
ATOM 2209 O O . ARG A 1 293 ? 26.111 -40.529 72.261 1.00 98.87 435 ARG A O 1
ATOM 2211 N N . ILE A 1 294 ? 27.387 -38.852 73.038 1.00 90.19 436 ILE A N 1
ATOM 2212 C CA . ILE A 1 294 ? 27.555 -38.239 71.727 1.00 88.97 436 ILE A CA 1
ATOM 2213 C C . ILE A 1 294 ? 28.534 -39.054 70.887 1.00 92.63 436 ILE A C 1
ATOM 2214 O O . ILE A 1 294 ? 28.292 -39.306 69.705 1.00 97.38 436 ILE A O 1
ATOM 2219 N N . TYR A 1 295 ? 29.628 -39.481 71.510 1.00 90.33 437 TYR A N 1
ATOM 2220 C CA . TYR A 1 295 ? 30.640 -40.282 70.828 1.00 91.49 437 TYR A CA 1
ATOM 2221 C C . TYR A 1 295 ? 30.072 -41.612 70.332 1.00 97.65 437 TYR A C 1
ATOM 2222 O O . TYR A 1 295 ? 30.511 -42.134 69.307 1.00 98.48 437 TYR A O 1
ATOM 2231 N N . ASP A 1 296 ? 29.100 -42.157 71.059 1.00 100.41 438 ASP A N 1
ATOM 2232 C CA . ASP A 1 296 ? 28.422 -43.370 70.615 1.00 108.37 438 ASP A CA 1
ATOM 2233 C C . ASP A 1 296 ? 27.633 -43.091 69.342 1.00 105.63 438 ASP A C 1
ATOM 2234 O O . ASP A 1 296 ? 27.618 -43.904 68.419 1.00 109.30 438 ASP A O 1
ATOM 2239 N N . SER A 1 297 ? 26.978 -41.936 69.297 1.00 101.03 439 SER A N 1
ATOM 2240 C CA . SER A 1 297 ? 26.202 -41.551 68.125 1.00 101.02 439 SER A CA 1
ATOM 2241 C C . SER A 1 297 ? 27.112 -41.184 66.957 1.00 102.59 439 SER A C 1
ATOM 2242 O O . SER A 1 297 ? 26.724 -41.305 65.797 1.00 108.64 439 SER A O 1
ATOM 2245 N N . LEU A 1 298 ? 28.324 -40.736 67.265 1.00 98.81 440 LEU A N 1
ATOM 2246 C CA . LEU A 1 298 ? 29.287 -40.399 66.224 1.00 98.48 440 LEU A CA 1
ATOM 2247 C C . LEU A 1 298 ? 29.848 -41.666 65.573 1.00 102.55 440 LEU A C 1
ATOM 2248 O O . LEU A 1 298 ? 30.077 -41.701 64.364 1.00 102.94 440 LEU A O 1
ATOM 2253 N N . LEU A 1 299 ? 30.053 -42.709 66.374 1.00 102.23 441 LEU A N 1
ATOM 2254 C CA . LEU A 1 299 ? 30.598 -43.967 65.867 1.00 107.58 441 LEU A CA 1
ATOM 2255 C C . LEU A 1 299 ? 29.533 -44.878 65.263 1.00 119.67 441 LEU A C 1
ATOM 2256 O O . LEU A 1 299 ? 29.588 -45.203 64.076 1.00 124.37 441 LEU A O 1
ATOM 2261 N N . ASN A 1 300 ? 28.577 -45.296 66.088 1.00 124.88 442 ASN A N 1
ATOM 2262 C CA . ASN A 1 300 ? 27.552 -46.246 65.665 1.00 135.55 442 ASN A CA 1
ATOM 2263 C C . ASN A 1 300 ? 26.742 -45.733 64.478 1.00 140.51 442 ASN A C 1
ATOM 2264 O O . ASN A 1 300 ? 26.697 -46.373 63.429 1.00 146.73 442 ASN A O 1
ATOM 2269 N N . ASN A 1 301 ? 26.110 -44.575 64.641 1.00 139.32 443 ASN A N 1
ATOM 2270 C CA . ASN A 1 301 ? 25.452 -43.916 63.519 1.00 141.92 443 ASN A CA 1
ATOM 2271 C C . ASN A 1 301 ? 26.485 -43.317 62.574 1.00 140.39 443 ASN A C 1
ATOM 2272 O O . ASN A 1 301 ? 27.689 -43.434 62.805 1.00 141.26 443 ASN A O 1
ATOM 2277 N N . GLY A 1 302 ? 26.015 -42.671 61.513 1.00 138.04 444 GLY A N 1
ATOM 2278 C CA . GLY A 1 302 ? 26.906 -41.959 60.616 1.00 136.62 444 GLY A CA 1
ATOM 2279 C C . GLY A 1 302 ? 27.518 -40.777 61.340 1.00 132.36 444 GLY A C 1
ATOM 2280 O O . GLY A 1 302 ? 27.137 -40.480 62.474 1.00 133.99 444 GLY A O 1
ATOM 2281 N N . GLY A 1 303 ? 28.463 -40.097 60.698 1.00 126.61 445 GLY A N 1
ATOM 2282 C CA . GLY A 1 303 ? 29.096 -38.930 61.290 1.00 117.77 445 GLY A CA 1
ATOM 2283 C C . GLY A 1 303 ? 28.093 -37.848 61.651 1.00 113.93 445 GLY A C 1
ATOM 2284 O O . GLY A 1 303 ? 28.110 -36.755 61.087 1.00 115.95 445 GLY A O 1
ATOM 2285 N N . LYS A 1 304 ? 27.217 -38.162 62.602 1.00 109.48 446 LYS A N 1
ATOM 2286 C CA . LYS A 1 304 ? 26.134 -37.270 62.996 1.00 102.87 446 LYS A CA 1
ATOM 2287 C C . LYS A 1 304 ? 25.652 -37.606 64.403 1.00 96.66 446 LYS A C 1
ATOM 2288 O O . LYS A 1 304 ? 25.945 -38.681 64.927 1.00 95.53 446 LYS A O 1
ATOM 2290 N N . ILE A 1 305 ? 24.910 -36.687 65.011 1.00 91.88 447 ILE A N 1
ATOM 2291 C CA . ILE A 1 305 ? 24.430 -36.885 66.372 1.00 89.51 447 ILE A CA 1
ATOM 2292 C C . ILE A 1 305 ? 22.916 -37.046 66.433 1.00 96.45 447 ILE A C 1
ATOM 2293 O O . ILE A 1 305 ? 22.173 -36.086 66.236 1.00 98.02 447 ILE A O 1
ATOM 2298 N N . HIS A 1 306 ? 22.466 -38.266 66.707 1.00 102.54 448 HIS A N 1
ATOM 2299 C CA . HIS A 1 306 ? 21.048 -38.528 66.917 1.00 107.97 448 HIS A CA 1
ATOM 2300 C C . HIS A 1 306 ? 20.684 -38.269 68.375 1.00 105.90 448 HIS A C 1
ATOM 2301 O O . HIS A 1 306 ? 21.027 -39.054 69.258 1.00 107.72 448 HIS A O 1
ATOM 2308 N N . TRP A 1 307 ? 19.990 -37.160 68.617 1.00 103.78 449 TRP A N 1
ATOM 2309 C CA . TRP A 1 307 ? 19.698 -36.710 69.975 1.00 103.21 449 TRP A CA 1
ATOM 2310 C C . TRP A 1 307 ? 18.488 -37.393 70.603 1.00 110.87 449 TRP A C 1
ATOM 2311 O O . TRP A 1 307 ? 18.259 -37.262 71.807 1.00 112.05 449 TRP A O 1
ATOM 2322 N N . GLU A 1 308 ? 17.717 -38.112 69.792 1.00 114.36 450 GLU A N 1
ATOM 2323 C CA . GLU A 1 308 ? 16.514 -38.782 70.277 1.00 116.62 450 GLU A CA 1
ATOM 2324 C C . GLU A 1 308 ? 16.827 -39.737 71.428 1.00 117.69 450 GLU A C 1
ATOM 2325 O O . GLU A 1 308 ? 16.099 -39.784 72.419 1.00 118.09 450 GLU A O 1
ATOM 2327 N N . ASN A 1 309 ? 17.920 -40.483 71.296 1.00 117.74 451 ASN A N 1
ATOM 2328 C CA . ASN A 1 309 ? 18.317 -41.448 72.316 1.00 124.38 451 ASN A CA 1
ATOM 2329 C C . ASN A 1 309 ? 18.989 -40.789 73.515 1.00 121.51 451 ASN A C 1
ATOM 2330 O O . ASN A 1 309 ? 18.890 -41.279 74.640 1.00 124.27 451 ASN A O 1
ATOM 2335 N N . ILE A 1 310 ? 19.676 -39.678 73.268 1.00 116.57 452 ILE A N 1
ATOM 2336 C CA . ILE A 1 310 ? 20.385 -38.969 74.326 1.00 113.32 452 ILE A CA 1
ATOM 2337 C C . ILE A 1 310 ? 19.402 -38.317 75.291 1.00 112.76 452 ILE A C 1
ATOM 2338 O O . ILE A 1 310 ? 19.562 -38.404 76.509 1.00 117.36 452 ILE A O 1
ATOM 2343 N N . VAL A 1 311 ? 18.387 -37.662 74.734 1.00 105.24 453 VAL A N 1
ATOM 2344 C CA . VAL A 1 311 ? 17.354 -37.008 75.530 1.00 101.22 453 VAL A CA 1
ATOM 2345 C C . VAL A 1 311 ? 16.631 -38.011 76.420 1.00 109.09 453 VAL A C 1
ATOM 2346 O O . VAL A 1 311 ? 16.395 -37.753 77.601 1.00 114.15 453 VAL A O 1
ATOM 2350 N N . LYS A 1 312 ? 16.291 -39.159 75.841 1.00 109.86 454 LYS A N 1
ATOM 2351 C CA . LYS A 1 312 ? 15.570 -40.204 76.556 1.00 110.59 454 LYS A CA 1
ATOM 2352 C C . LYS A 1 312 ? 16.364 -40.718 77.752 1.00 110.96 454 LYS A C 1
ATOM 2353 O O . LYS A 1 312 ? 15.809 -40.944 78.825 1.00 117.31 454 LYS A O 1
ATOM 2355 N N . GLU A 1 313 ? 17.667 -40.894 77.563 1.00 108.25 455 GLU A N 1
ATOM 2356 C CA . GLU A 1 313 ? 18.520 -41.414 78.624 1.00 114.49 455 GLU A CA 1
ATOM 2357 C C . GLU A 1 313 ? 18.721 -40.378 79.728 1.00 118.50 455 GLU A C 1
ATOM 2358 O O . GLU A 1 313 ? 18.982 -40.727 80.878 1.00 121.37 455 GLU A O 1
ATOM 2364 N N . ALA A 1 314 ? 18.597 -39.103 79.373 1.00 119.99 456 ALA A N 1
ATOM 2365 C CA . ALA A 1 314 ? 18.661 -38.029 80.358 1.00 123.46 456 ALA A CA 1
ATOM 2366 C C . ALA A 1 314 ? 17.381 -38.012 81.186 1.00 133.34 456 ALA A C 1
ATOM 2367 O O . ALA A 1 314 ? 17.422 -37.928 82.413 1.00 134.75 456 ALA A O 1
ATOM 2369 N N . ASN A 1 315 ? 16.251 -38.089 80.488 1.00 142.33 457 ASN A N 1
ATOM 2370 C CA . ASN A 1 315 ? 14.928 -38.212 81.098 1.00 149.26 457 ASN A CA 1
ATOM 2371 C C . ASN A 1 315 ? 14.596 -37.130 82.124 1.00 147.59 457 ASN A C 1
ATOM 2372 O O . ASN A 1 315 ? 14.514 -37.403 83.322 1.00 151.32 457 ASN A O 1
ATOM 2377 N N . GLY A 1 316 ? 14.403 -35.905 81.648 1.00 137.31 458 GLY A N 1
ATOM 2378 C CA . GLY A 1 316 ? 13.920 -34.831 82.495 1.00 131.86 458 GLY A CA 1
ATOM 2379 C C . GLY A 1 316 ? 14.986 -33.927 83.083 1.00 120.81 458 GLY A C 1
ATOM 2380 O O . GLY A 1 316 ? 14.706 -32.775 83.415 1.00 118.38 458 GLY A O 1
ATOM 2381 N N . ARG A 1 317 ? 16.205 -34.441 83.220 1.00 114.73 459 ARG A N 1
ATOM 2382 C CA . ARG A 1 317 ? 17.283 -33.661 83.818 1.00 106.93 459 ARG A CA 1
ATOM 2383 C C . ARG A 1 317 ? 17.699 -32.518 82.900 1.00 102.41 459 ARG A C 1
ATOM 2384 O O . ARG A 1 317 ? 17.973 -31.407 83.356 1.00 99.94 459 ARG A O 1
ATOM 2392 N N . TRP A 1 318 ? 17.744 -32.799 81.602 1.00 100.52 460 TRP A N 1
ATOM 2393 C CA . TRP A 1 318 ? 18.034 -31.775 80.607 1.00 93.02 460 TRP A CA 1
ATOM 2394 C C . TRP A 1 318 ? 17.138 -31.946 79.390 1.00 91.42 460 TRP A C 1
ATOM 2395 O O . TRP A 1 318 ? 16.851 -33.068 78.973 1.00 89.63 460 TRP A O 1
ATOM 2406 N N . THR A 1 319 ? 16.696 -30.828 78.824 1.00 92.89 461 THR A N 1
ATOM 2407 C CA . THR A 1 319 ? 15.972 -30.857 77.563 1.00 93.11 461 THR A CA 1
ATOM 2408 C C . THR A 1 319 ? 16.985 -30.931 76.432 1.00 94.28 461 THR A C 1
ATOM 2409 O O . THR A 1 319 ? 18.180 -30.755 76.659 1.00 90.09 461 THR A O 1
ATOM 2413 N N . ARG A 1 320 ? 16.505 -31.194 75.221 1.00 98.31 462 ARG A N 1
ATOM 2414 C CA . ARG A 1 320 ? 17.372 -31.283 74.051 1.00 97.59 462 ARG A CA 1
ATOM 2415 C C . ARG A 1 320 ? 18.237 -30.034 73.894 1.00 94.00 462 ARG A C 1
ATOM 2416 O O . ARG A 1 320 ? 19.462 -30.122 73.830 1.00 89.97 462 ARG A O 1
ATOM 2424 N N . ASP A 1 321 ? 17.596 -28.871 73.857 1.00 90.28 463 ASP A N 1
ATOM 2425 C CA . ASP A 1 321 ? 18.306 -27.616 73.636 1.00 84.62 463 ASP A CA 1
ATOM 2426 C C . ASP A 1 321 ? 19.338 -27.323 74.726 1.00 80.36 463 ASP A C 1
ATOM 2427 O O . ASP A 1 321 ? 20.357 -26.686 74.465 1.00 78.78 463 ASP A O 1
ATOM 2432 N N . GLN A 1 322 ? 19.083 -27.796 75.942 1.00 80.00 464 GLN A N 1
ATOM 2433 C CA . GLN A 1 322 ? 20.023 -27.602 77.044 1.00 74.48 464 GLN A CA 1
ATOM 2434 C C . GLN A 1 322 ? 21.290 -28.434 76.869 1.00 70.84 464 GLN A C 1
ATOM 2435 O O . GLN A 1 322 ? 22.390 -27.978 77.179 1.00 67.46 464 GLN A O 1
ATOM 2441 N N . MET A 1 323 ? 21.134 -29.657 76.376 1.00 70.99 465 MET A N 1
ATOM 2442 C CA . MET A 1 323 ? 22.282 -30.515 76.124 1.00 69.67 465 MET A CA 1
ATOM 2443 C C . MET A 1 323 ? 23.079 -29.981 74.943 1.00 72.40 465 MET A C 1
ATOM 2444 O O . MET A 1 323 ? 24.310 -30.003 74.956 1.00 74.59 465 MET A O 1
ATOM 2449 N N . LEU A 1 324 ? 22.368 -29.499 73.925 1.00 75.81 466 LEU A N 1
ATOM 2450 C CA . LEU A 1 324 ? 23.008 -28.882 72.767 1.00 77.15 466 LEU A CA 1
ATOM 2451 C C . LEU A 1 324 ? 23.798 -27.657 73.194 1.00 72.19 466 LEU A C 1
ATOM 2452 O O . LEU A 1 324 ? 24.917 -27.440 72.738 1.00 71.26 466 LEU A O 1
ATOM 2457 N N . PHE A 1 325 ? 23.204 -26.860 74.073 1.00 70.64 467 PHE A N 1
ATOM 2458 C CA . PHE A 1 325 ? 23.868 -25.683 74.608 1.00 68.81 467 PHE A CA 1
ATOM 2459 C C . PHE A 1 325 ? 25.163 -26.068 75.309 1.00 67.89 467 PHE A C 1
ATOM 2460 O O . PHE A 1 325 ? 26.192 -25.416 75.132 1.00 67.92 467 PHE A O 1
ATOM 2468 N N . GLN A 1 326 ? 25.106 -27.139 76.094 1.00 65.33 468 GLN A N 1
ATOM 2469 C CA . GLN A 1 326 ? 26.271 -27.603 76.836 1.00 63.85 468 GLN A CA 1
ATOM 2470 C C . GLN A 1 326 ? 27.352 -28.138 75.905 1.00 62.76 468 GLN A C 1
ATOM 2471 O O . GLN A 1 326 ? 28.544 -27.934 76.137 1.00 64.92 468 GLN A O 1
ATOM 2477 N N . PHE A 1 327 ? 26.927 -28.823 74.849 1.00 57.52 469 PHE A N 1
ATOM 2478 C CA . PHE A 1 327 ? 27.858 -29.364 73.869 1.00 62.56 469 PHE A CA 1
ATOM 2479 C C . PHE A 1 327 ? 28.592 -28.246 73.128 1.00 66.83 469 PHE A C 1
ATOM 2480 O O . PHE A 1 327 ? 29.785 -28.365 72.847 1.00 71.15 469 PHE A O 1
ATOM 2488 N N . ILE A 1 328 ? 27.879 -27.164 72.820 1.00 63.37 470 ILE A N 1
ATOM 2489 C CA . ILE A 1 328 ? 28.476 -26.012 72.149 1.00 60.33 470 ILE A CA 1
ATOM 2490 C C . ILE A 1 328 ? 29.611 -25.428 72.986 1.00 64.63 470 ILE A C 1
ATOM 2491 O O . ILE A 1 328 ? 30.706 -25.176 72.479 1.00 68.42 470 ILE A O 1
ATOM 2496 N N . ASN A 1 329 ? 29.347 -25.227 74.273 1.00 68.11 471 ASN A N 1
ATOM 2497 C CA . ASN A 1 329 ? 30.335 -24.639 75.168 1.00 73.38 471 ASN A CA 1
ATOM 2498 C C . ASN A 1 329 ? 31.522 -25.563 75.410 1.00 77.77 471 ASN A C 1
ATOM 2499 O O . ASN A 1 329 ? 32.644 -25.102 75.614 1.00 79.37 471 ASN A O 1
ATOM 2504 N N . LEU A 1 330 ? 31.272 -26.868 75.384 1.00 76.20 472 LEU A N 1
ATOM 2505 C CA . LEU A 1 330 ? 32.342 -27.841 75.552 1.00 72.29 472 LEU A CA 1
ATOM 2506 C C . LEU A 1 330 ? 33.270 -27.846 74.345 1.00 70.19 472 LEU A C 1
ATOM 2507 O O . LEU A 1 330 ? 34.488 -27.918 74.498 1.00 72.70 472 LEU A O 1
ATOM 2512 N N . LYS A 1 331 ? 32.693 -27.768 73.148 1.00 66.62 473 LYS A N 1
ATOM 2513 C CA . LYS A 1 331 ? 33.483 -27.689 71.921 1.00 63.38 473 LYS A CA 1
ATOM 2514 C C . LYS A 1 331 ? 34.370 -26.447 71.927 1.00 60.14 473 LYS A C 1
ATOM 2515 O O . LYS A 1 331 ? 35.498 -26.470 71.434 1.00 60.77 473 LYS A O 1
ATOM 2521 N N . LYS A 1 332 ? 33.851 -25.367 72.502 1.00 59.44 474 LYS A N 1
ATOM 2522 C CA . LYS A 1 332 ? 34.557 -24.092 72.534 1.00 63.66 474 LYS A CA 1
ATOM 2523 C C . LYS A 1 332 ? 35.666 -24.057 73.591 1.00 66.11 474 LYS A C 1
ATOM 2524 O O . LYS A 1 332 ? 36.692 -23.401 73.401 1.00 66.65 474 LYS A O 1
ATOM 2530 N N . MET A 1 333 ? 35.465 -24.768 74.698 1.00 69.52 475 MET A N 1
ATOM 2531 C CA . MET A 1 333 ? 36.392 -24.691 75.826 1.00 76.15 475 MET A CA 1
ATOM 2532 C C . MET A 1 333 ? 37.408 -25.832 75.871 1.00 73.35 475 MET A C 1
ATOM 2533 O O . MET A 1 333 ? 38.551 -25.627 76.282 1.00 73.11 475 MET A O 1
ATOM 2538 N N . ILE A 1 334 ? 36.996 -27.028 75.460 1.00 67.81 476 ILE A N 1
ATOM 2539 C CA . ILE A 1 334 ? 37.905 -28.172 75.447 1.00 65.75 476 ILE A CA 1
ATOM 2540 C C . ILE A 1 334 ? 38.921 -28.038 74.314 1.00 72.03 476 ILE A C 1
ATOM 2541 O O . ILE A 1 334 ? 38.546 -27.967 73.143 1.00 76.61 476 ILE A O 1
ATOM 2546 N N . PRO A 1 335 ? 40.216 -28.003 74.664 1.00 74.07 477 PRO A N 1
ATOM 2547 C CA . PRO A 1 335 ? 41.297 -27.802 73.693 1.00 76.01 477 PRO A CA 1
ATOM 2548 C C . PRO A 1 335 ? 41.366 -28.895 72.628 1.00 77.95 477 PRO A C 1
ATOM 2549 O O . PRO A 1 335 ? 41.927 -28.671 71.557 1.00 83.18 477 PRO A O 1
ATOM 2553 N N . SER A 1 336 ? 40.797 -30.058 72.924 1.00 77.92 478 SER A N 1
ATOM 2554 C CA . SER A 1 336 ? 40.842 -31.192 72.009 1.00 75.39 478 SER A CA 1
ATOM 2555 C C . SER A 1 336 ? 40.130 -30.892 70.693 1.00 78.40 478 SER A C 1
ATOM 2556 O O . SER A 1 336 ? 40.516 -31.406 69.643 1.00 79.71 478 SER A O 1
ATOM 2559 N N . TYR A 1 337 ? 39.100 -30.051 70.749 1.00 77.03 479 TYR A N 1
ATOM 2560 C CA . TYR A 1 337 ? 38.308 -29.738 69.562 1.00 73.29 479 TYR A CA 1
ATOM 2561 C C . TYR A 1 337 ? 39.012 -28.768 68.615 1.00 77.49 479 TYR A C 1
ATOM 2562 O O . TYR A 1 337 ? 38.587 -28.584 67.475 1.00 81.81 479 TYR A O 1
ATOM 2571 N N . ASP A 1 338 ? 40.090 -28.150 69.085 1.00 75.43 480 ASP A N 1
ATOM 2572 C CA . ASP A 1 338 ? 40.892 -27.289 68.228 1.00 73.74 480 ASP A CA 1
ATOM 2573 C C . ASP A 1 338 ? 42.055 -28.073 67.637 1.00 73.60 480 ASP A C 1
ATOM 2574 O O . ASP A 1 338 ? 42.682 -27.637 66.674 1.00 78.94 480 ASP A O 1
ATOM 2579 N N . ASN A 1 339 ? 42.329 -29.237 68.216 1.00 69.96 481 ASN A N 1
ATOM 2580 C CA . ASN A 1 339 ? 43.421 -30.088 67.758 1.00 74.01 481 ASN A CA 1
ATOM 2581 C C . ASN A 1 339 ? 42.970 -31.142 66.752 1.00 77.97 481 ASN A C 1
ATOM 2582 O O . ASN A 1 339 ? 43.676 -31.437 65.787 1.00 84.37 481 ASN A O 1
ATOM 2587 N N . LEU A 1 340 ? 41.791 -31.707 66.984 1.00 73.53 482 LEU A N 1
ATOM 2588 C CA . LEU A 1 340 ? 41.335 -32.857 66.217 1.00 72.03 482 LEU A CA 1
ATOM 2589 C C . LEU A 1 340 ? 39.965 -32.632 65.587 1.00 70.45 482 LEU A C 1
ATOM 2590 O O . LEU A 1 340 ? 39.213 -31.764 66.029 1.00 70.57 482 LEU A O 1
ATOM 2595 N N . PRO A 1 341 ? 39.641 -33.410 64.539 1.00 73.54 483 PRO A N 1
ATOM 2596 C CA . PRO A 1 341 ? 38.287 -33.414 63.974 1.00 68.70 483 PRO A CA 1
ATOM 2597 C C . PRO A 1 341 ? 37.256 -33.855 65.007 1.00 63.00 483 PRO A C 1
ATOM 2598 O O . PRO A 1 341 ? 37.632 -34.470 66.002 1.00 63.51 483 PRO A O 1
ATOM 2602 N N . LEU A 1 342 ? 35.985 -33.552 64.759 1.00 62.07 484 LEU A N 1
ATOM 2603 C CA . LEU A 1 342 ? 34.898 -33.801 65.709 1.00 61.70 484 LEU A CA 1
ATOM 2604 C C . LEU A 1 342 ? 34.930 -35.186 66.358 1.00 68.37 484 LEU A C 1
ATOM 2605 O O . LEU A 1 342 ? 34.772 -35.306 67.573 1.00 72.52 484 LEU A O 1
ATOM 2610 N N . LEU A 1 343 ? 35.137 -36.224 65.553 1.00 71.21 485 LEU A N 1
ATOM 2611 C CA . LEU A 1 343 ? 35.143 -37.591 66.064 1.00 73.33 485 LEU A CA 1
ATOM 2612 C C . LEU A 1 343 ? 36.264 -37.813 67.074 1.00 78.41 485 LEU A C 1
ATOM 2613 O O . LEU A 1 343 ? 36.010 -38.124 68.237 1.00 77.07 485 LEU A O 1
ATOM 2618 N N . GLU A 1 344 ? 37.502 -37.647 66.619 1.00 81.89 486 GLU A N 1
ATOM 2619 C CA . GLU A 1 344 ? 38.674 -37.892 67.453 1.00 79.12 486 GLU A CA 1
ATOM 2620 C C . GLU A 1 344 ? 38.768 -36.908 68.618 1.00 77.83 486 GLU A C 1
ATOM 2621 O O . GLU A 1 344 ? 39.221 -37.269 69.705 1.00 80.35 486 GLU A O 1
ATOM 2627 N N . ALA A 1 345 ? 38.343 -35.669 68.390 1.00 72.45 487 ALA A N 1
ATOM 2628 C CA . ALA A 1 345 ? 38.390 -34.647 69.430 1.00 68.76 487 ALA A CA 1
ATOM 2629 C C . ALA A 1 345 ? 37.477 -35.020 70.584 1.00 69.36 487 ALA A C 1
ATOM 2630 O O . ALA A 1 345 ? 37.803 -34.785 71.747 1.00 71.70 487 ALA A O 1
ATOM 2632 N N . THR A 1 346 ? 36.331 -35.603 70.251 1.00 68.87 488 THR A N 1
ATOM 2633 C CA . THR A 1 346 ? 35.379 -36.045 71.259 1.00 67.79 488 THR A CA 1
ATOM 2634 C C . THR A 1 346 ? 35.965 -37.194 72.070 1.00 75.80 488 THR A C 1
ATOM 2635 O O . THR A 1 346 ? 35.885 -37.194 73.298 1.00 83.34 488 THR A O 1
ATOM 2639 N N . LYS A 1 347 ? 36.569 -38.161 71.385 1.00 76.42 489 LYS A N 1
ATOM 2640 C CA . LYS A 1 347 ? 37.232 -39.274 72.061 1.00 77.60 489 LYS A CA 1
ATOM 2641 C C . LYS A 1 347 ? 38.380 -38.769 72.930 1.00 75.55 489 LYS A C 1
ATOM 2642 O O . LYS A 1 347 ? 38.616 -39.286 74.019 1.00 77.99 489 LYS A O 1
ATOM 2644 N N . SER A 1 348 ? 39.086 -37.754 72.443 1.00 72.25 490 SER A N 1
ATOM 2645 C CA . SER A 1 348 ? 40.175 -37.151 73.202 1.00 72.76 490 SER A CA 1
ATOM 2646 C C . SER A 1 348 ? 39.641 -36.382 74.402 1.00 75.11 490 SER A C 1
ATOM 2647 O O . SER A 1 348 ? 40.242 -36.395 75.476 1.00 74.13 490 SER A O 1
ATOM 2650 N N . ALA A 1 349 ? 38.510 -35.709 74.207 1.00 74.98 491 ALA A N 1
ATOM 2651 C CA . ALA A 1 349 ? 37.886 -34.921 75.263 1.00 70.57 491 ALA A CA 1
ATOM 2652 C C . ALA A 1 349 ? 37.453 -35.809 76.420 1.00 74.19 491 ALA A C 1
ATOM 2653 O O . ALA A 1 349 ? 37.608 -35.444 77.585 1.00 78.46 491 ALA A O 1
ATOM 2655 N N . ILE A 1 350 ? 36.906 -36.975 76.087 1.00 72.06 492 ILE A N 1
ATOM 2656 C CA . ILE A 1 350 ? 36.464 -37.933 77.092 1.00 72.71 492 ILE A CA 1
ATOM 2657 C C . ILE A 1 350 ? 37.649 -38.467 77.888 1.00 75.39 492 ILE A C 1
ATOM 2658 O O . ILE A 1 350 ? 37.614 -38.511 79.117 1.00 78.18 492 ILE A O 1
ATOM 2663 N N . ASP A 1 351 ? 38.698 -38.865 77.175 1.00 77.43 493 ASP A N 1
ATOM 2664 C CA . ASP A 1 351 ? 39.895 -39.416 77.799 1.00 80.20 493 ASP A CA 1
ATOM 2665 C C . ASP A 1 351 ? 40.568 -38.411 78.731 1.00 80.75 493 ASP A C 1
ATOM 2666 O O . ASP A 1 351 ? 41.031 -38.776 79.812 1.00 83.99 493 ASP A O 1
ATOM 2671 N N . ASP A 1 352 ? 40.619 -37.148 78.316 1.00 83.81 494 ASP A N 1
ATOM 2672 C CA . ASP A 1 352 ? 41.217 -36.103 79.145 1.00 85.55 494 ASP A CA 1
ATOM 2673 C C . ASP A 1 352 ? 40.357 -35.817 80.373 1.00 85.70 494 ASP A C 1
ATOM 2674 O O . ASP A 1 352 ? 40.869 -35.447 81.429 1.00 91.89 494 ASP A O 1
ATOM 2679 N N . PHE A 1 353 ? 39.048 -35.987 80.226 1.00 79.06 495 PHE A N 1
ATOM 2680 C CA . PHE A 1 353 ? 38.121 -35.794 81.334 1.00 78.66 495 PHE A CA 1
ATOM 2681 C C . PHE A 1 353 ? 38.252 -36.904 82.370 1.00 85.78 495 PHE A C 1
ATOM 2682 O O . PHE A 1 353 ? 38.002 -36.693 83.556 1.00 92.41 495 PHE A O 1
ATOM 2690 N N . LYS A 1 354 ? 38.637 -38.091 81.915 1.00 81.33 496 LYS A N 1
ATOM 2691 C CA . LYS A 1 354 ? 38.727 -39.249 82.794 1.00 78.35 496 LYS A CA 1
ATOM 2692 C C . LYS A 1 354 ? 40.009 -39.227 83.623 1.00 80.41 496 LYS A C 1
ATOM 2693 O O . LYS A 1 354 ? 40.063 -39.791 84.717 1.00 87.74 496 LYS A O 1
ATOM 2695 N N . VAL A 1 355 ? 41.039 -38.570 83.100 1.00 75.92 497 VAL A N 1
ATOM 2696 C CA . VAL A 1 355 ? 42.320 -38.487 83.790 1.00 78.88 497 VAL A CA 1
ATOM 2697 C C . VAL A 1 355 ? 42.227 -37.605 85.035 1.00 88.34 497 VAL A C 1
ATOM 2698 O O . VAL A 1 355 ? 42.754 -37.952 86.093 1.00 92.11 497 VAL A O 1
ATOM 2702 N N . VAL A 1 356 ? 41.542 -36.472 84.906 1.00 92.76 498 VAL A N 1
ATOM 2703 C CA . VAL A 1 356 ? 41.437 -35.511 86.001 1.00 97.77 498 VAL A CA 1
ATOM 2704 C C . VAL A 1 356 ? 40.617 -36.079 87.166 1.00 103.68 498 VAL A C 1
ATOM 2705 O O . VAL A 1 356 ? 40.760 -35.643 88.310 1.00 107.40 498 VAL A O 1
ATOM 2709 N N . LEU A 1 357 ? 39.777 -37.069 86.875 1.00 105.99 499 LEU A N 1
ATOM 2710 C CA . LEU A 1 357 ? 38.989 -37.733 87.907 1.00 110.13 499 LEU A CA 1
ATOM 2711 C C . LEU A 1 357 ? 39.813 -38.787 88.638 1.00 112.05 499 LEU A C 1
ATOM 2712 O O . LEU A 1 357 ? 39.590 -39.987 88.473 1.00 112.94 499 LEU A O 1
ATOM 2717 N N . SER A 1 358 ? 40.769 -38.331 89.441 1.00 112.88 500 SER A N 1
ATOM 2718 C CA . SER A 1 358 ? 41.633 -39.228 90.199 1.00 112.78 500 SER A CA 1
ATOM 2719 C C . SER A 1 358 ? 42.180 -38.530 91.440 1.00 117.82 500 SER A C 1
ATOM 2720 O O . SER A 1 358 ? 41.768 -37.417 91.770 1.00 119.00 500 SER A O 1
ATOM 3783 N N . ARG D 1 13 ? 19.481 -24.026 107.427 1.00 93.13 155 ARG B N 1
ATOM 3784 C CA . ARG D 1 13 ? 19.805 -24.412 106.057 1.00 102.02 155 ARG B CA 1
ATOM 3785 C C . ARG D 1 13 ? 18.587 -24.275 105.149 1.00 108.48 155 ARG B C 1
ATOM 3786 O O . ARG D 1 13 ? 17.487 -24.699 105.505 1.00 114.36 155 ARG B O 1
ATOM 3788 N N . TRP D 1 14 ? 18.787 -23.676 103.978 1.00 106.31 156 TRP B N 1
ATOM 3789 C CA . TRP D 1 14 ? 17.694 -23.441 103.037 1.00 108.60 156 TRP B CA 1
ATOM 3790 C C . TRP D 1 14 ? 17.332 -24.727 102.291 1.00 113.34 156 TRP B C 1
ATOM 3791 O O . TRP D 1 14 ? 18.189 -25.352 101.668 1.00 115.74 156 TRP B O 1
ATOM 3802 N N . THR D 1 15 ? 16.063 -25.120 102.363 1.00 116.11 157 THR B N 1
ATOM 3803 C CA . THR D 1 15 ? 15.596 -26.342 101.711 1.00 122.33 157 THR B CA 1
ATOM 3804 C C . THR D 1 15 ? 14.567 -26.034 100.626 1.00 124.74 157 THR B C 1
ATOM 3805 O O . THR D 1 15 ? 14.389 -24.881 100.239 1.00 123.04 157 THR B O 1
ATOM 3809 N N . ALA D 1 16 ? 13.889 -27.069 100.142 1.00 133.85 158 ALA B N 1
ATOM 3810 C CA . ALA D 1 16 ? 12.909 -26.909 99.072 1.00 139.24 158 ALA B CA 1
ATOM 3811 C C . ALA D 1 16 ? 11.604 -26.314 99.589 1.00 140.71 158 ALA B C 1
ATOM 3812 O O . ALA D 1 16 ? 10.881 -25.648 98.847 1.00 141.38 158 ALA B O 1
ATOM 3814 N N . GLU D 1 17 ? 11.306 -26.563 100.861 1.00 141.24 159 GLU B N 1
ATOM 3815 C CA . GLU D 1 17 ? 10.104 -26.025 101.486 1.00 140.71 159 GLU B CA 1
ATOM 3816 C C . GLU D 1 17 ? 10.132 -24.500 101.490 1.00 133.34 159 GLU B C 1
ATOM 3817 O O . GLU D 1 17 ? 9.089 -23.847 101.450 1.00 134.39 159 GLU B O 1
ATOM 3819 N N . HIS D 1 18 ? 11.335 -23.940 101.537 1.00 122.02 160 HIS B N 1
ATOM 3820 C CA . HIS D 1 18 ? 11.510 -22.495 101.501 1.00 111.78 160 HIS B CA 1
ATOM 3821 C C . HIS D 1 18 ? 11.342 -21.966 100.081 1.00 112.45 160 HIS B C 1
ATOM 3822 O O . HIS D 1 18 ? 10.840 -20.861 99.875 1.00 110.55 160 HIS B O 1
ATOM 3829 N N . TRP D 1 19 ? 11.766 -22.762 99.104 1.00 114.50 161 TRP B N 1
ATOM 3830 C CA . TRP D 1 19 ? 11.577 -22.408 97.703 1.00 113.73 161 TRP B CA 1
ATOM 3831 C C . TRP D 1 19 ? 10.100 -22.471 97.331 1.00 115.03 161 TRP B C 1
ATOM 3832 O O . TRP D 1 19 ? 9.586 -21.591 96.639 1.00 114.31 161 TRP B O 1
ATOM 3843 N N . ASP D 1 20 ? 9.424 -23.517 97.796 1.00 118.77 162 ASP B N 1
ATOM 3844 C CA . ASP D 1 20 ? 8.005 -23.702 97.514 1.00 124.54 162 ASP B CA 1
ATOM 3845 C C . ASP D 1 20 ? 7.175 -22.580 98.128 1.00 121.59 162 ASP B C 1
ATOM 3846 O O . ASP D 1 20 ? 6.197 -22.125 97.536 1.00 124.12 162 ASP B O 1
ATOM 3848 N N . TYR D 1 21 ? 7.572 -22.135 99.316 1.00 115.28 163 TYR B N 1
ATOM 3849 C CA . TYR D 1 21 ? 6.880 -21.044 99.992 1.00 106.66 163 TYR B CA 1
ATOM 3850 C C . TYR D 1 21 ? 7.058 -19.734 99.237 1.00 101.32 163 TYR B C 1
ATOM 3851 O O . TYR D 1 21 ? 6.088 -19.021 98.975 1.00 103.16 163 TYR B O 1
ATOM 3860 N N . LEU D 1 22 ? 8.304 -19.421 98.896 1.00 93.48 164 LEU B N 1
ATOM 3861 C CA . LEU D 1 22 ? 8.615 -18.187 98.187 1.00 89.14 164 LEU B CA 1
ATOM 3862 C C . LEU D 1 22 ? 7.929 -18.148 96.828 1.00 94.32 164 LEU B C 1
ATOM 3863 O O . LEU D 1 22 ? 7.457 -17.099 96.394 1.00 95.41 164 LEU B O 1
ATOM 3868 N N . GLU D 1 23 ? 7.870 -19.298 96.164 1.00 92.32 165 GLU B N 1
ATOM 3869 C CA . GLU D 1 23 ? 7.242 -19.391 94.852 1.00 103.92 165 GLU B CA 1
ATOM 3870 C C . GLU D 1 23 ? 5.754 -19.061 94.931 1.00 106.51 165 GLU B C 1
ATOM 3871 O O . GLU D 1 23 ? 5.226 -18.333 94.090 1.00 109.19 165 GLU B O 1
ATOM 3873 N N . ARG D 1 24 ? 5.083 -19.592 95.949 1.00 109.53 166 ARG B N 1
ATOM 3874 C CA . ARG D 1 24 ? 3.662 -19.327 96.138 1.00 117.47 166 ARG B CA 1
ATOM 3875 C C . ARG D 1 24 ? 3.418 -17.868 96.501 1.00 114.61 166 ARG B C 1
ATOM 3876 O O . ARG D 1 24 ? 2.464 -17.256 96.025 1.00 117.24 166 ARG B O 1
ATOM 3884 N N . ARG D 1 25 ? 4.285 -17.317 97.346 1.00 107.77 167 ARG B N 1
ATOM 3885 C CA . ARG D 1 25 ? 4.151 -15.931 97.782 1.00 99.79 167 ARG B CA 1
ATOM 3886 C C . ARG D 1 25 ? 4.284 -14.961 96.617 1.00 91.99 167 ARG B C 1
ATOM 3887 O O . ARG D 1 25 ? 3.543 -13.983 96.528 1.00 88.40 167 ARG B O 1
ATOM 3895 N N . MET D 1 26 ? 5.228 -15.235 95.725 1.00 88.13 168 MET B N 1
ATOM 3896 C CA . MET D 1 26 ? 5.457 -14.365 94.581 1.00 88.75 168 MET B CA 1
ATOM 3897 C C . MET D 1 26 ? 4.318 -14.467 93.572 1.00 91.77 168 MET B C 1
ATOM 3898 O O . MET D 1 26 ? 3.982 -13.489 92.905 1.00 88.40 168 MET B O 1
ATOM 3903 N N . GLN D 1 27 ? 3.722 -15.648 93.460 1.00 94.83 169 GLN B N 1
ATOM 3904 C CA . GLN D 1 27 ? 2.602 -15.824 92.548 1.00 103.66 169 GLN B CA 1
ATOM 3905 C C . GLN D 1 27 ? 1.372 -15.115 93.102 1.00 105.91 169 GLN B C 1
ATOM 3906 O O . GLN D 1 27 ? 0.594 -14.523 92.353 1.00 107.36 169 GLN B O 1
ATOM 3912 N N . ASN D 1 28 ? 1.204 -15.172 94.419 1.00 105.59 170 ASN B N 1
ATOM 3913 C CA . ASN D 1 28 ? 0.127 -14.448 95.081 1.00 107.55 170 ASN B CA 1
ATOM 3914 C C . ASN D 1 28 ? 0.349 -12.946 94.989 1.00 98.98 170 ASN B C 1
ATOM 3915 O O . ASN D 1 28 ? -0.587 -12.179 94.771 1.00 100.39 170 ASN B O 1
ATOM 3920 N N . PHE D 1 29 ? 1.603 -12.540 95.153 1.00 95.10 171 PHE B N 1
ATOM 3921 C CA . PHE D 1 29 ? 1.983 -11.136 95.098 1.00 88.70 171 PHE B CA 1
ATOM 3922 C C . PHE D 1 29 ? 1.653 -10.517 93.741 1.00 90.36 171 PHE B C 1
ATOM 3923 O O . PHE D 1 29 ? 1.167 -9.389 93.665 1.00 82.99 171 PHE B O 1
ATOM 3931 N N . CYS D 1 30 ? 1.907 -11.266 92.672 1.00 97.52 172 CYS B N 1
ATOM 3932 C CA . CYS D 1 30 ? 1.648 -10.776 91.321 1.00 90.56 172 CYS B CA 1
ATOM 3933 C C . CYS D 1 30 ? 0.154 -10.668 91.037 1.00 93.11 172 CYS B C 1
ATOM 3934 O O . CYS D 1 30 ? -0.298 -9.710 90.413 1.00 102.35 172 CYS B O 1
ATOM 3937 N N . GLN D 1 31 ? -0.611 -11.651 91.497 1.00 94.59 173 GLN B N 1
ATOM 3938 C CA . GLN D 1 31 ? -2.057 -11.634 91.311 1.00 97.50 173 GLN B CA 1
ATOM 3939 C C . GLN D 1 31 ? -2.710 -10.542 92.156 1.00 94.74 173 GLN B C 1
ATOM 3940 O O . GLN D 1 31 ? -3.768 -10.024 91.803 1.00 96.91 173 GLN B O 1
ATOM 3942 N N . THR D 1 32 ? -2.073 -10.190 93.268 1.00 94.49 174 THR B N 1
ATOM 3943 C CA . THR D 1 32 ? -2.614 -9.169 94.158 1.00 91.38 174 THR B CA 1
ATOM 3944 C C . THR D 1 32 ? -2.444 -7.775 93.566 1.00 89.36 174 THR B C 1
ATOM 3945 O O . THR D 1 32 ? -3.371 -6.966 93.593 1.00 91.94 174 THR B O 1
ATOM 3949 N N . TYR D 1 33 ? -1.265 -7.500 93.018 1.00 87.72 175 TYR B N 1
ATOM 3950 C CA . TYR D 1 33 ? -0.962 -6.164 92.511 1.00 86.20 175 TYR B CA 1
ATOM 3951 C C . TYR D 1 33 ? -0.988 -6.077 90.983 1.00 99.53 175 TYR B C 1
ATOM 3952 O O . TYR D 1 33 ? -0.539 -5.085 90.405 1.00 96.90 175 TYR B O 1
ATOM 3961 N N . SER D 1 34 ? -1.537 -7.108 90.344 1.00 93.59 176 SER B N 1
ATOM 3962 C CA . SER D 1 34 ? -1.659 -7.157 88.889 1.00 100.44 176 SER B CA 1
ATOM 3963 C C . SER D 1 34 ? -0.331 -6.867 88.194 1.00 102.81 176 SER B C 1
ATOM 3964 O O . SER D 1 34 ? -0.273 -6.089 87.240 1.00 107.83 176 SER B O 1
ATOM 3967 N N . LEU D 1 35 ? 0.735 -7.491 88.681 1.00 101.68 177 LEU B N 1
ATOM 3968 C CA . LEU D 1 35 ? 2.062 -7.276 88.126 1.00 105.12 177 LEU B CA 1
ATOM 3969 C C . LEU D 1 35 ? 2.551 -8.489 87.349 1.00 115.30 177 LEU B C 1
ATOM 3970 O O . LEU D 1 35 ? 2.309 -9.628 87.744 1.00 116.84 177 LEU B O 1
ATOM 3975 N N . ASP D 1 36 ? 3.233 -8.233 86.237 1.00 121.52 178 ASP B N 1
ATOM 3976 C CA . ASP D 1 36 ? 3.897 -9.288 85.485 1.00 127.89 178 ASP B CA 1
ATOM 3977 C C . ASP D 1 36 ? 5.281 -9.515 86.075 1.00 127.83 178 ASP B C 1
ATOM 3978 O O . ASP D 1 36 ? 5.844 -8.620 86.703 1.00 126.18 178 ASP B O 1
ATOM 3983 N N . HIS D 1 37 ? 5.829 -10.709 85.878 1.00 130.08 179 HIS B N 1
ATOM 3984 C CA . HIS D 1 37 ? 7.134 -11.038 86.440 1.00 127.47 179 HIS B CA 1
ATOM 3985 C C . HIS D 1 37 ? 8.248 -10.212 85.803 1.00 126.27 179 HIS B C 1
ATOM 3986 O O . HIS D 1 37 ? 9.316 -10.046 86.390 1.00 126.74 179 HIS B O 1
ATOM 3993 N N . THR D 1 38 ? 7.996 -9.691 84.606 1.00 127.93 180 THR B N 1
ATOM 3994 C CA . THR D 1 38 ? 8.963 -8.824 83.941 1.00 128.66 180 THR B CA 1
ATOM 3995 C C . THR D 1 38 ? 9.088 -7.508 84.703 1.00 121.46 180 THR B C 1
ATOM 3996 O O . THR D 1 38 ? 10.134 -6.858 84.677 1.00 122.70 180 THR B O 1
ATOM 4000 N N . GLN D 1 39 ? 8.010 -7.126 85.381 1.00 106.91 181 GLN B N 1
ATOM 4001 C CA . GLN D 1 39 ? 8.006 -5.923 86.201 1.00 111.89 181 GLN B CA 1
ATOM 4002 C C . GLN D 1 39 ? 8.680 -6.186 87.546 1.00 109.31 181 GLN B C 1
ATOM 4003 O O . GLN D 1 39 ? 9.432 -5.348 88.044 1.00 96.29 181 GLN B O 1
ATOM 4009 N N . VAL D 1 40 ? 8.405 -7.354 88.124 1.00 95.66 182 VAL B N 1
ATOM 4010 C CA . VAL D 1 40 ? 9.025 -7.765 89.378 1.00 97.78 182 VAL B CA 1
ATOM 4011 C C . VAL D 1 40 ? 10.541 -7.879 89.227 1.00 100.22 182 VAL B C 1
ATOM 4012 O O . VAL D 1 40 ? 11.296 -7.366 90.055 1.00 96.34 182 VAL B O 1
ATOM 4016 N N . ALA D 1 41 ? 10.980 -8.540 88.160 1.00 102.15 183 ALA B N 1
ATOM 4017 C CA . ALA D 1 41 ? 12.405 -8.683 87.881 1.00 102.49 183 ALA B CA 1
ATOM 4018 C C . ALA D 1 41 ? 13.052 -7.330 87.602 1.00 104.13 183 ALA B C 1
ATOM 4019 O O . ALA D 1 41 ? 14.219 -7.115 87.926 1.00 103.57 183 ALA B O 1
ATOM 4021 N N . ASP D 1 42 ? 12.289 -6.419 87.003 1.00 110.63 184 ASP B N 1
ATOM 4022 C CA . ASP D 1 42 ? 12.794 -5.084 86.693 1.00 115.51 184 ASP B CA 1
ATOM 4023 C C . ASP D 1 42 ? 13.048 -4.277 87.964 1.00 109.50 184 ASP B C 1
ATOM 4024 O O . ASP D 1 42 ? 13.923 -3.409 87.997 1.00 101.94 184 ASP B O 1
ATOM 4026 N N . SER D 1 43 ? 12.277 -4.570 89.008 1.00 94.82 185 SER B N 1
ATOM 4027 C CA . SER D 1 43 ? 12.438 -3.902 90.295 1.00 90.26 185 SER B CA 1
ATOM 4028 C C . SER D 1 43 ? 13.620 -4.472 91.069 1.00 91.20 185 SER B C 1
ATOM 4029 O O . SER D 1 43 ? 14.301 -3.751 91.794 1.00 86.20 185 SER B O 1
ATOM 4032 N N . LEU D 1 44 ? 13.862 -5.769 90.902 1.00 92.48 186 LEU B N 1
ATOM 4033 C CA . LEU D 1 44 ? 14.920 -6.456 91.635 1.00 89.72 186 LEU B CA 1
ATOM 4034 C C . LEU D 1 44 ? 16.316 -6.095 91.131 1.00 98.25 186 LEU B C 1
ATOM 4035 O O . LEU D 1 44 ? 17.315 -6.431 91.767 1.00 100.91 186 LEU B O 1
ATOM 4040 N N . HIS D 1 45 ? 16.384 -5.406 89.997 1.00 104.40 187 HIS B N 1
ATOM 4041 C CA . HIS D 1 45 ? 17.668 -5.033 89.411 1.00 107.47 187 HIS B CA 1
ATOM 4042 C C . HIS D 1 45 ? 18.114 -3.630 89.825 1.00 107.96 187 HIS B C 1
ATOM 4043 O O . HIS D 1 45 ? 19.156 -3.151 89.380 1.00 109.65 187 HIS B O 1
ATOM 4045 N N . GLU D 1 46 ? 17.332 -2.977 90.678 1.00 106.32 188 GLU B N 1
ATOM 4046 C CA . GLU D 1 46 ? 17.623 -1.600 91.071 1.00 107.85 188 GLU B CA 1
ATOM 4047 C C . GLU D 1 46 ? 18.359 -1.502 92.410 1.00 112.29 188 GLU B C 1
ATOM 4048 O O . GLU D 1 46 ? 18.851 -0.431 92.775 1.00 115.05 188 GLU B O 1
ATOM 4050 N N . LYS D 1 47 ? 18.414 -2.614 93.140 1.00 112.22 189 LYS B N 1
ATOM 4051 C CA . LYS D 1 47 ? 19.093 -2.687 94.440 1.00 111.31 189 LYS B CA 1
ATOM 4052 C C . LYS D 1 47 ? 18.514 -1.726 95.483 1.00 110.64 189 LYS B C 1
ATOM 4053 O O . LYS D 1 47 ? 19.077 -1.559 96.563 1.00 106.48 189 LYS B O 1
ATOM 4055 N N . ARG D 1 48 ? 17.405 -1.087 95.153 1.00 115.07 190 ARG B N 1
ATOM 4056 C CA . ARG D 1 48 ? 16.647 -0.348 96.137 1.00 109.22 190 ARG B CA 1
ATOM 4057 C C . ARG D 1 48 ? 15.161 -0.615 95.995 1.00 107.17 190 ARG B C 1
ATOM 4058 O O . ARG D 1 48 ? 14.498 0.022 95.200 1.00 111.28 190 ARG B O 1
ATOM 4060 N N . LEU D 1 49 ? 14.639 -1.554 96.771 1.00 92.47 191 LEU B N 1
ATOM 4061 C CA . LEU D 1 49 ? 13.230 -1.903 96.720 1.00 87.14 191 LEU B CA 1
ATOM 4062 C C . LEU D 1 49 ? 12.330 -0.836 97.273 1.00 88.46 191 LEU B C 1
ATOM 4063 O O . LEU D 1 49 ? 12.702 -0.073 98.133 1.00 82.65 191 LEU B O 1
ATOM 4068 N N . HIS D 1 50 ? 11.131 -0.780 96.736 1.00 99.22 192 HIS B N 1
ATOM 4069 C CA . HIS D 1 50 ? 10.187 0.242 97.109 1.00 106.17 192 HIS B CA 1
ATOM 4070 C C . HIS D 1 50 ? 8.791 -0.279 96.908 1.00 108.80 192 HIS B C 1
ATOM 4071 O O . HIS D 1 50 ? 8.596 -1.319 96.322 1.00 108.08 192 HIS B O 1
ATOM 4073 N N . GLY D 1 51 ? 7.816 0.407 97.465 1.00 113.31 193 GLY B N 1
ATOM 4074 C CA . GLY D 1 51 ? 6.450 0.123 97.121 1.00 109.89 193 GLY B CA 1
ATOM 4075 C C . GLY D 1 51 ? 6.168 -1.293 97.514 1.00 117.31 193 GLY B C 1
ATOM 4076 O O . GLY D 1 51 ? 6.859 -1.833 98.353 1.00 131.05 193 GLY B O 1
ATOM 4077 N N . PRO D 1 52 ? 5.165 -1.942 96.784 1.00 97.81 194 PRO B N 1
ATOM 4078 C CA . PRO D 1 52 ? 4.756 -3.216 97.386 1.00 84.60 194 PRO B CA 1
ATOM 4079 C C . PRO D 1 52 ? 5.845 -4.237 97.516 1.00 75.79 194 PRO B C 1
ATOM 4080 O O . PRO D 1 52 ? 5.711 -5.121 98.329 1.00 71.65 194 PRO B O 1
ATOM 4084 N N . LEU D 1 53 ? 6.863 -4.178 96.691 1.00 75.58 195 LEU B N 1
ATOM 4085 C CA . LEU D 1 53 ? 7.923 -5.159 96.779 1.00 73.47 195 LEU B CA 1
ATOM 4086 C C . LEU D 1 53 ? 8.667 -5.086 98.097 1.00 74.49 195 LEU B C 1
ATOM 4087 O O . LEU D 1 53 ? 9.052 -6.093 98.649 1.00 74.77 195 LEU B O 1
ATOM 4092 N N . SER D 1 54 ? 8.907 -3.884 98.580 1.00 71.95 196 SER B N 1
ATOM 4093 C CA . SER D 1 54 ? 9.562 -3.728 99.857 1.00 72.15 196 SER B CA 1
ATOM 4094 C C . SER D 1 54 ? 8.713 -4.282 100.984 1.00 68.85 196 SER B C 1
ATOM 4095 O O . SER D 1 54 ? 9.214 -4.930 101.872 1.00 61.18 196 SER B O 1
ATOM 4098 N N . SER D 1 55 ? 7.415 -4.040 100.914 1.00 69.31 197 SER B N 1
ATOM 4099 C CA . SER D 1 55 ? 6.433 -4.558 101.864 1.00 64.02 197 SER B CA 1
ATOM 4100 C C . SER D 1 55 ? 6.454 -6.079 101.887 1.00 65.95 197 SER B C 1
ATOM 4101 O O . SER D 1 55 ? 6.279 -6.702 102.934 1.00 64.50 197 SER B O 1
ATOM 4104 N N . LEU D 1 56 ? 6.664 -6.667 100.716 1.00 66.89 198 LEU B N 1
ATOM 4105 C CA . LEU D 1 56 ? 6.674 -8.114 100.576 1.00 65.25 198 LEU B CA 1
ATOM 4106 C C . LEU D 1 56 ? 7.883 -8.726 101.277 1.00 62.32 198 LEU B C 1
ATOM 4107 O O . LEU D 1 56 ? 7.767 -9.745 101.960 1.00 61.64 198 LEU B O 1
ATOM 4112 N N . VAL D 1 57 ? 9.039 -8.093 101.113 1.00 59.63 199 VAL B N 1
ATOM 4113 C CA . VAL D 1 57 ? 10.277 -8.593 101.700 1.00 63.85 199 VAL B CA 1
ATOM 4114 C C . VAL D 1 57 ? 10.229 -8.573 103.228 1.00 61.36 199 VAL B C 1
ATOM 4115 O O . VAL D 1 57 ? 10.690 -9.511 103.876 1.00 64.46 199 VAL B O 1
ATOM 4119 N N . LYS D 1 58 ? 9.675 -7.502 103.794 1.00 57.48 200 LYS B N 1
ATOM 4120 C CA . LYS D 1 58 ? 9.477 -7.410 105.240 1.00 55.75 200 LYS B CA 1
ATOM 4121 C C . LYS D 1 58 ? 8.682 -8.602 105.753 1.00 58.29 200 LYS B C 1
ATOM 4122 O O . LYS D 1 58 ? 9.038 -9.203 106.765 1.00 64.54 200 LYS B O 1
ATOM 4128 N N . LEU D 1 59 ? 7.606 -8.937 105.045 1.00 60.51 201 LEU B N 1
ATOM 4129 C CA . LEU D 1 59 ? 6.787 -10.098 105.377 1.00 60.89 201 LEU B CA 1
ATOM 4130 C C . LEU D 1 59 ? 7.626 -11.367 105.325 1.00 65.36 201 LEU B C 1
ATOM 4131 O O . LEU D 1 59 ? 7.534 -12.220 106.207 1.00 65.24 201 LEU B O 1
ATOM 4136 N N . LEU D 1 60 ? 8.448 -11.481 104.286 1.00 72.61 202 LEU B N 1
ATOM 4137 C CA . LEU D 1 60 ? 9.313 -12.642 104.118 1.00 73.23 202 LEU B CA 1
ATOM 4138 C C . LEU D 1 60 ? 10.295 -12.765 105.275 1.00 69.41 202 LEU B C 1
ATOM 4139 O O . LEU D 1 60 ? 10.603 -13.869 105.720 1.00 72.95 202 LEU B O 1
ATOM 4144 N N . VAL D 1 61 ? 10.779 -11.628 105.763 1.00 63.06 203 VAL B N 1
ATOM 4145 C CA . VAL D 1 61 ? 11.715 -11.622 106.879 1.00 62.37 203 VAL B CA 1
ATOM 4146 C C . VAL D 1 61 ? 11.022 -12.113 108.142 1.00 65.21 203 VAL B C 1
ATOM 4147 O O . VAL D 1 61 ? 11.583 -12.894 108.909 1.00 68.25 203 VAL B O 1
ATOM 4151 N N . GLN D 1 62 ? 9.787 -11.669 108.340 1.00 64.08 204 GLN B N 1
ATOM 4152 C CA . GLN D 1 62 ? 9.010 -12.089 109.495 1.00 66.79 204 GLN B CA 1
ATOM 4153 C C . GLN D 1 62 ? 8.565 -13.544 109.368 1.00 74.92 204 GLN B C 1
ATOM 4154 O O . GLN D 1 62 ? 8.624 -14.305 110.333 1.00 81.37 204 GLN B O 1
ATOM 4160 N N . GLU D 1 63 ? 8.125 -13.930 108.175 1.00 75.25 205 GLU B N 1
ATOM 4161 C CA . GLU D 1 63 ? 7.615 -15.279 107.955 1.00 79.02 205 GLU B CA 1
ATOM 4162 C C . GLU D 1 63 ? 8.732 -16.314 107.845 1.00 80.36 205 GLU B C 1
ATOM 4163 O O . GLU D 1 63 ? 8.510 -17.502 108.077 1.00 85.80 205 GLU B O 1
ATOM 4169 N N . MET D 1 64 ? 9.931 -15.864 107.491 1.00 77.70 206 MET B N 1
ATOM 4170 C CA . MET D 1 64 ? 11.084 -16.757 107.430 1.00 76.60 206 MET B CA 1
ATOM 4171 C C . MET D 1 64 ? 12.187 -16.298 108.378 1.00 74.86 206 MET B C 1
ATOM 4172 O O . MET D 1 64 ? 13.213 -15.788 107.936 1.00 75.62 206 MET B O 1
ATOM 4177 N N . PRO D 1 65 ? 11.982 -16.487 109.690 1.00 77.68 207 PRO B N 1
ATOM 4178 C CA . PRO D 1 65 ? 12.938 -16.003 110.689 1.00 77.72 207 PRO B CA 1
ATOM 4179 C C . PRO D 1 65 ? 14.169 -16.894 110.800 1.00 79.75 207 PRO B C 1
ATOM 4180 O O . PRO D 1 65 ? 15.081 -16.587 111.566 1.00 80.63 207 PRO B O 1
ATOM 4184 N N . SER D 1 66 ? 14.187 -17.984 110.042 1.00 86.29 208 SER B N 1
ATOM 4185 C CA . SER D 1 66 ? 15.321 -18.901 110.046 1.00 91.42 208 SER B CA 1
ATOM 4186 C C . SER D 1 66 ? 16.508 -18.298 109.302 1.00 87.48 208 SER B C 1
ATOM 4187 O O . SER D 1 66 ? 17.646 -18.741 109.462 1.00 89.48 208 SER B O 1
ATOM 4190 N N . PHE D 1 67 ? 16.233 -17.286 108.486 1.00 79.83 209 PHE B N 1
ATOM 4191 C CA . PHE D 1 67 ? 17.270 -16.654 107.683 1.00 76.77 209 PHE B CA 1
ATOM 4192 C C . PHE D 1 67 ? 17.153 -15.133 107.688 1.00 71.31 209 PHE B C 1
ATOM 4193 O O . PHE D 1 67 ? 16.068 -14.579 107.856 1.00 67.95 209 PHE B O 1
ATOM 4201 N N . THR D 1 68 ? 18.287 -14.470 107.495 1.00 66.19 210 THR B N 1
ATOM 4202 C CA . THR D 1 68 ? 18.357 -13.016 107.498 1.00 65.32 210 THR B CA 1
ATOM 4203 C C . THR D 1 68 ? 17.760 -12.401 106.236 1.00 66.00 210 THR B C 1
ATOM 4204 O O . THR D 1 68 ? 17.502 -13.099 105.258 1.00 73.81 210 THR B O 1
ATOM 4208 N N . ARG D 1 69 ? 17.549 -11.089 106.270 1.00 56.62 211 ARG B N 1
ATOM 4209 C CA . ARG D 1 69 ? 17.041 -10.351 105.118 1.00 57.10 211 ARG B CA 1
ATOM 4210 C C . ARG D 1 69 ? 17.960 -10.510 103.914 1.00 65.50 211 ARG B C 1
ATOM 4211 O O . ARG D 1 69 ? 17.506 -10.614 102.774 1.00 66.76 211 ARG B O 1
ATOM 4219 N N . ARG D 1 70 ? 19.260 -10.528 104.183 1.00 64.17 212 ARG B N 1
ATOM 4220 C CA . ARG D 1 70 ? 20.262 -10.602 103.134 1.00 66.90 212 ARG B CA 1
ATOM 4221 C C . ARG D 1 70 ? 20.177 -11.923 102.370 1.00 75.05 212 ARG B C 1
ATOM 4222 O O . ARG D 1 70 ? 20.214 -11.942 101.139 1.00 83.89 212 ARG B O 1
ATOM 4230 N N . THR D 1 71 ? 20.059 -13.023 103.106 1.00 76.75 213 THR B N 1
ATOM 4231 C CA . THR D 1 71 ? 19.950 -14.340 102.496 1.00 78.47 213 THR B CA 1
ATOM 4232 C C . THR D 1 71 ? 18.620 -14.486 101.763 1.00 82.29 2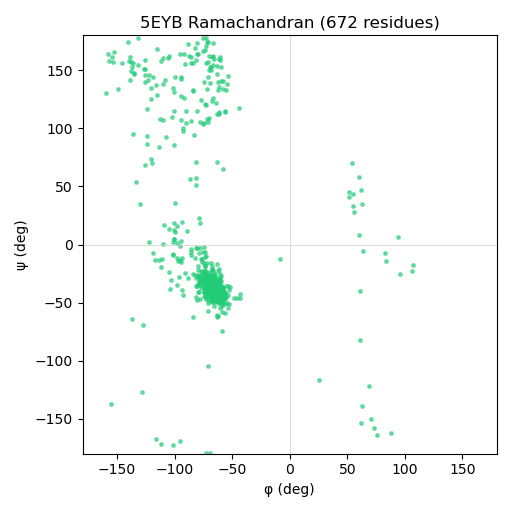13 THR B C 1
ATOM 4233 O O . THR D 1 71 ? 18.562 -15.062 100.677 1.00 91.24 213 THR B O 1
ATOM 4237 N N . ILE D 1 72 ? 17.554 -13.956 102.357 1.00 76.00 214 ILE B N 1
ATOM 4238 C CA . ILE D 1 72 ? 16.236 -13.995 101.732 1.00 70.99 214 ILE B CA 1
ATOM 4239 C C . ILE D 1 72 ? 16.238 -13.213 100.421 1.00 72.34 214 ILE B C 1
ATOM 4240 O O . ILE D 1 72 ? 15.687 -13.666 99.418 1.00 77.27 214 ILE B O 1
ATOM 4245 N N . LEU D 1 73 ? 16.876 -12.046 100.426 1.00 71.19 215 LEU B N 1
ATOM 4246 C CA . LEU D 1 73 ? 16.986 -11.233 99.218 1.00 73.52 215 LEU B CA 1
ATOM 4247 C C . LEU D 1 73 ? 17.807 -11.935 98.141 1.00 80.10 215 LEU B C 1
ATOM 4248 O O . LEU D 1 73 ? 17.505 -11.827 96.954 1.00 87.56 215 LEU B O 1
ATOM 4253 N N . ARG D 1 74 ? 18.843 -12.654 98.557 1.00 79.71 216 ARG B N 1
ATOM 4254 C CA . ARG D 1 74 ? 19.699 -13.356 97.610 1.00 85.83 216 ARG B CA 1
ATOM 4255 C C . ARG D 1 74 ? 18.937 -14.466 96.894 1.00 92.31 216 ARG B C 1
ATOM 4256 O O . ARG D 1 74 ? 19.036 -14.610 95.674 1.00 101.09 216 ARG B O 1
ATOM 4264 N N . HIS D 1 75 ? 18.169 -15.241 97.650 1.00 85.02 217 HIS B N 1
ATOM 4265 C CA . HIS D 1 75 ? 17.397 -16.330 97.071 1.00 89.00 217 HIS B CA 1
ATOM 4266 C C . HIS D 1 75 ? 16.244 -15.800 96.231 1.00 94.00 217 HIS B C 1
ATOM 4267 O O . HIS D 1 75 ? 15.793 -16.462 95.296 1.00 100.82 217 HIS B O 1
ATOM 4274 N N . LEU D 1 76 ? 15.776 -14.600 96.560 1.00 90.40 218 LEU B N 1
ATOM 4275 C CA . LEU D 1 76 ? 14.710 -13.964 95.795 1.00 88.87 218 LEU B CA 1
ATOM 4276 C C . LEU D 1 76 ? 15.223 -13.515 94.429 1.00 99.00 218 LEU B C 1
ATOM 4277 O O . LEU D 1 76 ? 14.519 -13.614 93.423 1.00 106.17 218 LEU B O 1
ATOM 4282 N N . ARG D 1 77 ? 16.456 -13.023 94.399 1.00 95.02 219 ARG B N 1
ATOM 4283 C CA . ARG D 1 77 ? 17.071 -12.601 93.149 1.00 100.31 219 ARG B CA 1
ATOM 4284 C C . ARG D 1 77 ? 17.644 -13.797 92.392 1.00 110.01 219 ARG B C 1
ATOM 4285 O O . ARG D 1 77 ? 18.162 -13.654 91.285 1.00 112.73 219 ARG B O 1
ATOM 4293 N N . ALA D 1 78 ? 17.551 -14.975 93.000 1.00 111.52 220 ALA B N 1
ATOM 4294 C CA . ALA D 1 78 ? 17.943 -16.209 92.334 1.00 111.19 220 ALA B CA 1
ATOM 4295 C C . ALA D 1 78 ? 16.711 -16.878 91.736 1.00 118.33 220 ALA B C 1
ATOM 4296 O O . ALA D 1 78 ? 16.811 -17.606 90.748 1.00 126.55 220 ALA B O 1
ATOM 4298 N N . LEU D 1 79 ? 15.553 -16.630 92.346 1.00 112.46 221 LEU B N 1
ATOM 4299 C CA . LEU D 1 79 ? 14.279 -17.051 91.774 1.00 114.20 221 LEU B CA 1
ATOM 4300 C C . LEU D 1 79 ? 14.131 -16.407 90.403 1.00 119.16 221 LEU B C 1
ATOM 4301 O O . LEU D 1 79 ? 14.289 -17.066 89.375 1.00 127.44 221 LEU B O 1
ATOM 4303 N N . TYR D 1 80 ? 13.836 -15.111 90.395 1.00 115.26 222 TYR B N 1
ATOM 4304 C CA . TYR D 1 80 ? 13.929 -14.322 89.175 1.00 120.83 222 TYR B CA 1
ATOM 4305 C C . TYR D 1 80 ? 15.404 -14.061 88.888 1.00 130.98 222 TYR B C 1
ATOM 4306 O O . TYR D 1 80 ? 16.026 -13.226 89.543 1.00 132.49 222 TYR B O 1
ATOM 4308 N N . ASN D 1 81 ? 15.958 -14.783 87.917 1.00 103.82 223 ASN B N 1
ATOM 4309 C CA . ASN D 1 81 ? 17.403 -14.790 87.684 1.00 111.30 223 ASN B CA 1
ATOM 4310 C C . ASN D 1 81 ? 18.014 -13.412 87.443 1.00 114.04 223 ASN B C 1
ATOM 4311 O O . ASN D 1 81 ? 17.724 -12.745 86.448 1.00 114.69 223 ASN B O 1
ATOM 4316 N N . ILE D 1 82 ? 18.867 -13.005 88.377 1.00 116.38 224 ILE B N 1
ATOM 4317 C CA . ILE D 1 82 ? 19.565 -11.727 88.319 1.00 118.16 224 ILE B CA 1
ATOM 4318 C C . ILE D 1 82 ? 21.070 -11.986 88.325 1.00 120.25 224 ILE B C 1
ATOM 4319 O O . ILE D 1 82 ? 21.549 -12.816 89.100 1.00 120.13 224 ILE B O 1
ATOM 4324 N N . PRO D 1 83 ? 21.814 -11.296 87.440 1.00 122.73 225 PRO B N 1
ATOM 4325 C CA . PRO D 1 83 ? 23.266 -11.445 87.286 1.00 125.56 225 PRO B CA 1
ATOM 4326 C C . PRO D 1 83 ? 24.040 -11.514 88.602 1.00 121.17 225 PRO B C 1
ATOM 4327 O O . PRO D 1 83 ? 24.028 -10.560 89.382 1.00 116.43 225 PRO B O 1
ATOM 4331 N N . GLY D 1 84 ? 24.700 -12.644 88.838 1.00 122.62 226 GLY B N 1
ATOM 4332 C CA . GLY D 1 84 ? 25.567 -12.796 89.991 1.00 122.55 226 GLY B CA 1
ATOM 4333 C C . GLY D 1 84 ? 25.018 -13.688 91.088 1.00 116.84 226 GLY B C 1
ATOM 4334 O O . GLY D 1 84 ? 25.767 -14.161 91.944 1.00 114.37 226 GLY B O 1
ATOM 4335 N N . TYR D 1 85 ? 23.710 -13.925 91.066 1.00 112.66 227 TYR B N 1
ATOM 4336 C CA . TYR D 1 85 ? 23.067 -14.695 92.126 1.00 110.82 227 TYR B CA 1
ATOM 4337 C C . TYR D 1 85 ? 22.836 -16.144 91.713 1.00 115.12 227 TYR B C 1
ATOM 4338 O O . TYR D 1 85 ? 21.839 -16.756 92.094 1.00 114.10 227 TYR B O 1
ATOM 4347 N N . GLU D 1 86 ? 23.771 -16.688 90.940 1.00 121.35 228 GLU B N 1
ATOM 4348 C CA . GLU D 1 86 ? 23.675 -18.063 90.465 1.00 122.88 228 GLU B CA 1
ATOM 4349 C C . GLU D 1 86 ? 23.995 -19.062 91.572 1.00 123.38 228 GLU B C 1
ATOM 4350 O O . GLU D 1 86 ? 23.540 -20.204 91.543 1.00 124.94 228 GLU B O 1
ATOM 4352 N N . LYS D 1 87 ? 24.778 -18.620 92.550 1.00 124.22 229 LYS B N 1
ATOM 4353 C CA . LYS D 1 87 ? 25.223 -19.487 93.632 1.00 124.76 229 LYS B CA 1
ATOM 4354 C C . LYS D 1 87 ? 24.081 -19.863 94.571 1.00 119.78 229 LYS B C 1
ATOM 4355 O O . LYS D 1 87 ? 24.076 -20.946 95.158 1.00 122.10 229 LYS B O 1
ATOM 4361 N N . TYR D 1 88 ? 23.113 -18.963 94.706 1.00 113.61 230 TYR B N 1
ATOM 4362 C CA . TYR D 1 88 ? 22.023 -19.154 95.655 1.00 109.42 230 TYR B CA 1
ATOM 4363 C C . TYR D 1 88 ? 20.794 -19.778 94.999 1.00 108.24 230 TYR B C 1
ATOM 4364 O O . TYR D 1 88 ? 19.792 -20.034 95.666 1.00 108.68 230 TYR B O 1
ATOM 4373 N N . SER D 1 89 ? 20.879 -20.027 93.694 1.00 108.36 231 SER B N 1
ATOM 4374 C CA . SER D 1 89 ? 19.775 -20.625 92.945 1.00 108.98 231 SER B CA 1
ATOM 4375 C C . SER D 1 89 ? 19.420 -22.014 93.467 1.00 112.27 231 SER B C 1
ATOM 4376 O O . SER D 1 89 ? 20.227 -22.664 94.132 1.00 113.75 231 SER B O 1
ATOM 4379 N N . ARG D 1 90 ? 18.205 -22.461 93.161 1.00 114.29 232 ARG B N 1
ATOM 4380 C CA . ARG D 1 90 ? 17.746 -23.782 93.575 1.00 117.02 232 ARG B CA 1
ATOM 4381 C C . ARG D 1 90 ? 18.599 -24.875 92.942 1.00 118.45 232 ARG B C 1
ATOM 4382 O O . ARG D 1 90 ? 18.566 -25.078 91.728 1.00 121.28 232 ARG B O 1
ATOM 4384 N N . LYS D 1 91 ? 19.366 -25.572 93.773 1.00 116.10 233 LYS B N 1
ATOM 4385 C CA . LYS D 1 91 ? 20.243 -26.634 93.296 1.00 114.29 233 LYS B CA 1
ATOM 4386 C C . LYS D 1 91 ? 19.563 -27.994 93.385 1.00 110.00 233 LYS B C 1
ATOM 4387 O O . LYS D 1 91 ? 19.054 -28.378 94.436 1.00 104.12 233 LYS B O 1
ATOM 4389 N N . ASN D 1 92 ? 19.560 -28.718 92.270 1.00 114.31 234 ASN B N 1
ATOM 4390 C CA . ASN D 1 92 ? 18.983 -30.054 92.220 1.00 113.77 234 ASN B CA 1
ATOM 4391 C C . ASN D 1 92 ? 19.857 -31.071 92.948 1.00 119.51 234 ASN B C 1
ATOM 4392 O O . ASN D 1 92 ? 20.929 -30.735 93.451 1.00 120.28 234 ASN B O 1
ATOM 4397 N N . SER D 1 93 ? 19.391 -32.313 93.005 1.00 125.39 235 SER B N 1
ATOM 4398 C CA . SER D 1 93 ? 20.121 -33.373 93.689 1.00 130.48 235 SER B CA 1
ATOM 4399 C C . SER D 1 93 ? 21.410 -33.725 92.950 1.00 135.25 235 SER B C 1
ATOM 4400 O O . SER D 1 93 ? 21.490 -33.596 91.728 1.00 139.92 235 SER B O 1
ATOM 4403 N N . SER D 1 94 ? 22.417 -34.167 93.696 1.00 136.00 236 SER B N 1
ATOM 4404 C CA . SER D 1 94 ? 23.706 -34.512 93.107 1.00 137.04 236 SER B CA 1
ATOM 4405 C C . SER D 1 94 ? 24.308 -35.758 93.752 1.00 131.49 236 SER B C 1
ATOM 4406 O O . SER D 1 94 ? 23.773 -36.290 94.724 1.00 126.14 236 SER B O 1
ATOM 4409 N N . GLY D 1 95 ? 25.426 -36.218 93.200 1.00 132.00 237 GLY B N 1
ATOM 4410 C CA . GLY D 1 95 ? 26.100 -37.396 93.713 1.00 133.92 237 GLY B CA 1
ATOM 4411 C C . GLY D 1 95 ? 26.898 -37.095 94.964 1.00 128.63 237 GLY B C 1
ATOM 4412 O O . GLY D 1 95 ? 27.122 -37.973 95.799 1.00 128.16 237 GLY B O 1
ATOM 4413 N N . ARG D 1 96 ? 27.332 -35.846 95.089 1.00 123.25 238 ARG B N 1
ATOM 4414 C CA . ARG D 1 96 ? 28.079 -35.408 96.261 1.00 116.96 238 ARG B CA 1
ATOM 4415 C C . ARG D 1 96 ? 27.508 -34.102 96.806 1.00 109.41 238 ARG B C 1
ATOM 4416 O O . ARG D 1 96 ? 26.569 -33.539 96.239 1.00 103.71 238 ARG B O 1
ATOM 4418 N N . GLY D 1 97 ? 28.075 -33.627 97.909 1.00 108.02 239 GLY B N 1
ATOM 4419 C CA . GLY D 1 97 ? 27.623 -32.394 98.524 1.00 104.05 239 GLY B CA 1
ATOM 4420 C C . GLY D 1 97 ? 26.293 -32.555 99.232 1.00 97.22 239 GLY B C 1
ATOM 4421 O O . GLY D 1 97 ? 25.903 -33.666 99.588 1.00 96.00 239 GLY B O 1
ATOM 4422 N N . ASP D 1 98 ? 25.595 -31.440 99.427 1.00 94.97 240 ASP B N 1
ATOM 4423 C CA . ASP D 1 98 ? 24.327 -31.435 100.148 1.00 95.81 240 ASP B CA 1
ATOM 4424 C C . ASP D 1 98 ? 23.257 -32.257 99.438 1.00 95.30 240 ASP B C 1
ATOM 4425 O O . ASP D 1 98 ? 23.290 -32.421 98.220 1.00 100.56 240 ASP B O 1
ATOM 4430 N N . PHE D 1 99 ? 22.307 -32.769 100.213 1.00 92.30 241 PHE B N 1
ATOM 4431 C CA . PHE D 1 99 ? 21.249 -33.615 99.676 1.00 93.43 241 PHE B CA 1
ATOM 4432 C C . PHE D 1 99 ? 20.102 -32.787 99.111 1.00 97.66 241 PHE B C 1
ATOM 4433 O O . PHE D 1 99 ? 19.624 -31.851 99.753 1.00 96.64 241 PHE B O 1
ATOM 4441 N N . GLY D 1 100 ? 19.667 -33.138 97.905 1.00 104.10 242 GLY B N 1
ATOM 4442 C CA . GLY D 1 100 ? 18.600 -32.421 97.232 1.00 109.52 242 GLY B CA 1
ATOM 4443 C C . GLY D 1 100 ? 17.233 -32.732 97.806 1.00 114.84 242 GLY B C 1
ATOM 4444 O O . GLY D 1 100 ? 17.103 -33.546 98.719 1.00 116.65 242 GLY B O 1
ATOM 4445 N N . VAL D 1 101 ? 16.210 -32.078 97.265 1.00 119.20 243 VAL B N 1
ATOM 4446 C CA . VAL D 1 101 ? 14.841 -32.262 97.732 1.00 121.81 243 VAL B CA 1
ATOM 4447 C C . VAL D 1 101 ? 14.358 -33.691 97.521 1.00 124.38 243 VAL B C 1
ATOM 4448 O O . VAL D 1 101 ? 13.758 -34.291 98.413 1.00 126.66 243 VAL B O 1
ATOM 4450 N N . GLN D 1 102 ? 14.622 -34.226 96.334 1.00 124.67 244 GLN B N 1
ATOM 4451 C CA . GLN D 1 102 ? 14.200 -35.578 95.989 1.00 125.23 244 GLN B CA 1
ATOM 4452 C C . GLN D 1 102 ? 14.896 -36.609 96.868 1.00 119.96 244 GLN B C 1
ATOM 4453 O O . GLN D 1 102 ? 14.301 -37.618 97.244 1.00 120.17 244 GLN B O 1
ATOM 4455 N N . GLU D 1 103 ? 16.157 -36.345 97.196 1.00 114.93 245 GLU B N 1
ATOM 4456 C CA . GLU D 1 103 ? 16.922 -37.238 98.055 1.00 109.58 245 GLU B CA 1
ATOM 4457 C C . GLU D 1 103 ? 16.331 -37.265 99.462 1.00 110.86 245 GLU B C 1
ATOM 4458 O O . GLU D 1 103 ? 16.081 -38.335 100.016 1.00 117.78 245 GLU B O 1
ATOM 4464 N N . THR D 1 104 ? 16.093 -36.085 100.030 1.00 105.31 246 THR B N 1
ATOM 4465 C CA . THR D 1 104 ? 15.527 -35.986 101.373 1.00 108.11 246 THR B CA 1
ATOM 4466 C C . THR D 1 104 ? 14.103 -36.535 101.417 1.00 112.93 246 THR B C 1
ATOM 4467 O O . THR D 1 104 ? 13.648 -37.018 102.454 1.00 114.60 246 THR B O 1
ATOM 4471 N N . ALA D 1 105 ? 13.407 -36.463 100.287 1.00 113.29 247 ALA B N 1
ATOM 4472 C CA . ALA D 1 105 ? 12.034 -36.949 100.200 1.00 118.87 247 ALA B CA 1
ATOM 4473 C C . ALA D 1 105 ? 11.976 -38.474 100.228 1.00 126.49 247 ALA B C 1
ATOM 4474 O O . ALA D 1 105 ? 11.091 -39.056 100.856 1.00 131.17 247 ALA B O 1
ATOM 4476 N N . ILE D 1 106 ? 12.919 -39.116 99.542 1.00 126.62 248 ILE B N 1
ATOM 4477 C CA . ILE D 1 106 ? 12.978 -40.575 99.501 1.00 125.05 248 ILE B CA 1
ATOM 4478 C C . ILE D 1 106 ? 13.339 -41.151 100.867 1.00 116.41 248 ILE B C 1
ATOM 4479 O O . ILE D 1 106 ? 12.696 -42.088 101.343 1.00 113.84 248 ILE B O 1
ATOM 4484 N N . ILE D 1 107 ? 14.370 -40.586 101.490 1.00 110.80 249 ILE B N 1
ATOM 4485 C CA . ILE D 1 107 ? 14.793 -41.009 102.821 1.00 106.14 249 ILE B CA 1
ATOM 4486 C C . ILE D 1 107 ? 13.655 -40.863 103.824 1.00 114.37 249 ILE B C 1
ATOM 4487 O O . ILE D 1 107 ? 13.374 -41.780 104.594 1.00 119.80 249 ILE B O 1
ATOM 4492 N N . SER D 1 108 ? 13.002 -39.704 103.802 1.00 115.27 250 SER B N 1
ATOM 4493 C CA . SER D 1 108 ? 11.880 -39.435 104.692 1.00 117.25 250 SER B CA 1
ATOM 4494 C C . SER D 1 108 ? 10.756 -40.445 104.484 1.00 122.59 250 SER B C 1
ATOM 4495 O O . SER D 1 108 ? 10.128 -40.893 105.443 1.00 124.32 250 SER B O 1
ATOM 4498 N N . GLN D 1 109 ? 10.514 -40.805 103.228 1.00 124.24 251 GLN B N 1
ATOM 4499 C CA . GLN D 1 109 ? 9.475 -41.773 102.901 1.00 130.11 251 GLN B CA 1
ATOM 4500 C C . GLN D 1 109 ? 9.908 -43.194 103.253 1.00 131.82 251 GLN B C 1
ATOM 4501 O O . GLN D 1 109 ? 9.093 -44.004 103.692 1.00 135.94 251 GLN B O 1
ATOM 4503 N N . GLU D 1 110 ? 11.191 -43.491 103.062 1.00 128.60 252 GLU B N 1
ATOM 4504 C CA . GLU D 1 110 ? 11.714 -44.826 103.344 1.00 126.19 252 GLU B CA 1
ATOM 4505 C C . GLU D 1 110 ? 11.798 -45.094 104.842 1.00 119.20 252 GLU B C 1
ATOM 4506 O O . GLU D 1 110 ? 11.597 -46.224 105.289 1.00 123.63 252 GLU B O 1
ATOM 4512 N N . VAL D 1 111 ? 12.101 -44.054 105.614 1.00 108.28 253 VAL B N 1
ATOM 4513 C CA . VAL D 1 111 ? 12.147 -44.176 107.066 1.00 105.27 253 VAL B CA 1
ATOM 4514 C C . VAL D 1 111 ? 10.750 -44.447 107.619 1.00 107.83 253 VAL B C 1
ATOM 4515 O O . VAL D 1 111 ? 10.572 -45.307 108.484 1.00 109.90 253 VAL B O 1
ATOM 4519 N N . HIS D 1 112 ? 9.763 -43.719 107.103 1.00 108.08 254 HIS B N 1
ATOM 4520 C CA . HIS D 1 112 ? 8.376 -43.893 107.522 1.00 107.72 254 HIS B CA 1
ATOM 4521 C C . HIS D 1 112 ? 7.896 -45.319 107.277 1.00 111.67 254 HIS B C 1
ATOM 4522 O O . HIS D 1 112 ? 7.309 -45.938 108.161 1.00 112.72 254 HIS B O 1
ATOM 4524 N N . ASN D 1 113 ? 8.152 -45.836 106.078 1.00 115.25 255 ASN B N 1
ATOM 4525 C CA . ASN D 1 113 ? 7.765 -47.201 105.734 1.00 125.59 255 ASN B CA 1
ATOM 4526 C C . ASN D 1 113 ? 8.422 -48.218 106.658 1.00 127.58 255 ASN B C 1
ATOM 4527 O O . ASN D 1 113 ? 7.780 -49.166 107.111 1.00 133.31 255 ASN B O 1
ATOM 4532 N N . PHE D 1 114 ? 9.705 -48.012 106.935 1.00 125.06 256 PHE B N 1
ATOM 4533 C CA . PHE D 1 114 ? 10.443 -48.881 107.841 1.00 124.35 256 PHE B CA 1
ATOM 4534 C C . PHE D 1 114 ? 9.885 -48.783 109.257 1.00 127.45 256 PHE B C 1
ATOM 4535 O O . PHE D 1 114 ? 9.771 -49.786 109.963 1.00 127.58 256 PHE B O 1
ATOM 4543 N N . ILE D 1 115 ? 9.531 -47.567 109.663 1.00 131.73 257 ILE B N 1
ATOM 4544 C CA . ILE D 1 115 ? 9.026 -47.324 111.009 1.00 135.08 257 ILE B CA 1
ATOM 4545 C C . ILE D 1 115 ? 7.558 -47.722 111.154 1.00 144.75 257 ILE B C 1
ATOM 4546 O O . ILE D 1 115 ? 7.012 -47.705 112.256 1.00 148.27 257 ILE B O 1
ATOM 4548 N N . MET D 1 116 ? 6.923 -48.073 110.039 1.00 148.05 258 MET B N 1
ATOM 4549 C CA . MET D 1 116 ? 5.533 -48.517 110.066 1.00 152.09 258 MET B CA 1
ATOM 4550 C C . MET D 1 116 ? 5.433 -50.033 109.924 1.00 152.39 258 MET B C 1
ATOM 4551 O O . MET D 1 116 ? 4.509 -50.650 110.451 1.00 158.44 258 MET B O 1
ATOM 4556 N N . ASP D 1 117 ? 6.387 -50.629 109.213 1.00 147.51 259 ASP B N 1
ATOM 4557 C CA . ASP D 1 117 ? 6.422 -52.080 109.054 1.00 146.15 259 ASP B CA 1
ATOM 4558 C C . ASP D 1 117 ? 6.730 -52.755 110.385 1.00 141.56 259 ASP B C 1
ATOM 4559 O O . ASP D 1 117 ? 6.344 -53.901 110.619 1.00 143.16 259 ASP B O 1
ATOM 4564 N N . GLN D 1 118 ? 7.430 -52.035 111.254 1.00 138.52 260 GLN B N 1
ATOM 4565 C CA . GLN D 1 118 ? 7.686 -52.500 112.610 1.00 139.62 260 GLN B CA 1
ATOM 4566 C C . GLN D 1 118 ? 7.228 -51.442 113.605 1.00 140.92 260 GLN B C 1
ATOM 4567 O O . GLN D 1 118 ? 7.423 -50.248 113.381 1.00 140.45 260 GLN B O 1
ATOM 4573 N N . GLY D 1 119 ? 6.619 -51.884 114.700 1.00 142.87 261 GLY B N 1
ATOM 4574 C CA . GLY D 1 119 ? 6.072 -50.972 115.689 1.00 146.59 261 GLY B CA 1
ATOM 4575 C C . GLY D 1 119 ? 7.117 -50.107 116.368 1.00 144.86 261 GLY B C 1
ATOM 4576 O O . GLY D 1 119 ? 7.422 -50.301 117.545 1.00 146.95 261 GLY B O 1
ATOM 4577 N N . TRP D 1 120 ? 7.664 -49.148 115.627 1.00 139.58 262 TRP B N 1
ATOM 4578 C CA . TRP D 1 120 ? 8.679 -48.250 116.166 1.00 133.22 262 TRP B CA 1
ATOM 4579 C C . TRP D 1 120 ? 8.279 -46.786 116.045 1.00 127.56 262 TRP B C 1
ATOM 4580 O O . TRP D 1 120 ? 7.693 -46.371 115.045 1.00 128.06 262 TRP B O 1
ATOM 4591 N N . SER D 1 121 ? 8.605 -46.007 117.071 1.00 122.91 263 SER B N 1
ATOM 4592 C CA . SER D 1 121 ? 8.456 -44.560 117.012 1.00 118.44 263 SER B CA 1
ATOM 4593 C C . SER D 1 121 ? 9.728 -43.954 116.428 1.00 115.50 263 SER B C 1
ATOM 4594 O O . SER D 1 121 ? 10.771 -44.609 116.396 1.00 113.80 263 SER B O 1
ATOM 4597 N N . GLU D 1 122 ? 9.641 -42.712 115.962 1.00 113.83 264 GLU B N 1
ATOM 4598 C CA . GLU D 1 122 ? 10.801 -42.044 115.381 1.00 109.19 264 GLU B CA 1
ATOM 4599 C C . GLU D 1 122 ? 11.907 -41.882 116.419 1.00 109.46 264 GLU B C 1
ATOM 4600 O O . GLU D 1 122 ? 13.089 -41.999 116.097 1.00 108.95 264 GLU B O 1
ATOM 4606 N N . TYR D 1 123 ? 11.515 -41.624 117.664 1.00 111.95 265 TYR B N 1
ATOM 4607 C CA . TYR D 1 123 ? 12.472 -41.498 118.759 1.00 112.71 265 TYR B CA 1
ATOM 4608 C C . TYR D 1 123 ? 13.182 -42.825 119.008 1.00 115.32 265 TYR B C 1
ATOM 4609 O O . TYR D 1 123 ? 14.365 -42.854 119.346 1.00 115.86 265 TYR B O 1
ATOM 4611 N N . GLN D 1 124 ? 12.451 -43.921 118.836 1.00 116.54 266 GLN B N 1
ATOM 4612 C CA . GLN D 1 124 ? 13.028 -45.251 118.977 1.00 115.76 266 GLN B CA 1
ATOM 4613 C C . GLN D 1 124 ? 13.933 -45.572 117.790 1.00 110.90 266 GLN B C 1
ATOM 4614 O O . GLN D 1 124 ? 14.946 -46.258 117.936 1.00 108.99 266 GLN B O 1
ATOM 4616 N N . PHE D 1 125 ? 13.560 -45.067 116.618 1.00 107.37 267 PHE B N 1
ATOM 4617 C CA . PHE D 1 125 ? 14.338 -45.2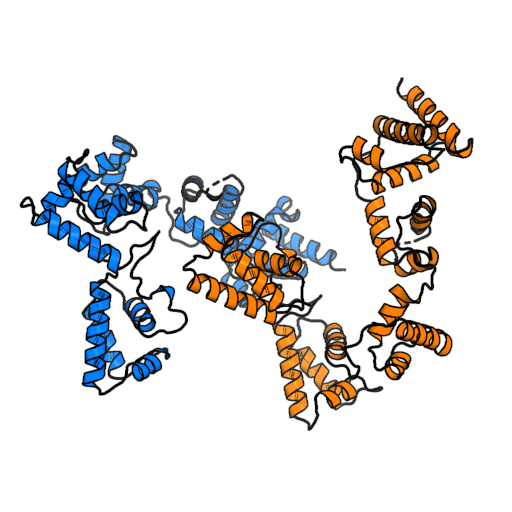86 115.404 1.00 102.17 267 PHE B CA 1
ATOM 4618 C C . PHE D 1 125 ? 15.712 -44.634 115.505 1.00 99.12 267 PHE B C 1
ATOM 4619 O O . PHE D 1 125 ? 16.716 -45.224 115.109 1.00 98.18 267 PHE B O 1
ATOM 4627 N N . CYS D 1 126 ? 15.746 -43.415 116.032 1.00 96.40 268 CYS B N 1
ATOM 4628 C CA . CYS D 1 126 ? 17.002 -42.704 116.229 1.00 94.07 268 CYS B CA 1
ATOM 4629 C C . CYS D 1 126 ? 17.903 -43.465 117.196 1.00 96.57 268 CYS B C 1
ATOM 4630 O O . CYS D 1 126 ? 19.121 -43.509 117.021 1.00 96.34 268 CYS B O 1
ATOM 4633 N N . ASN D 1 127 ? 17.294 -44.071 118.211 1.00 99.40 269 ASN B N 1
ATOM 4634 C CA . ASN D 1 127 ? 18.035 -44.867 119.183 1.00 99.07 269 ASN B CA 1
ATOM 4635 C C . ASN D 1 127 ? 18.531 -46.178 118.588 1.00 93.17 269 ASN B C 1
ATOM 4636 O O . ASN D 1 127 ? 19.619 -46.648 118.922 1.00 91.56 269 ASN B O 1
ATOM 4641 N N . GLN D 1 128 ? 17.729 -46.768 117.708 1.00 90.66 270 GLN B N 1
ATOM 4642 C CA . GLN D 1 128 ? 18.130 -47.992 117.026 1.00 89.20 270 GLN B CA 1
ATOM 4643 C C . GLN D 1 128 ? 19.288 -47.700 116.076 1.00 85.81 270 GLN B C 1
ATOM 4644 O O . GLN D 1 128 ? 20.248 -48.467 115.998 1.00 82.31 270 GLN B O 1
ATOM 4646 N N . ILE D 1 129 ? 19.189 -46.581 115.363 1.00 84.17 271 ILE B N 1
ATOM 4647 C CA . ILE D 1 129 ? 20.244 -46.144 114.456 1.00 82.99 271 ILE B CA 1
ATOM 4648 C C . ILE D 1 129 ? 21.538 -45.854 115.210 1.00 79.87 271 ILE B C 1
ATOM 4649 O O . ILE D 1 129 ? 22.613 -46.307 114.818 1.00 73.22 271 ILE B O 1
ATOM 4654 N N . TRP D 1 130 ? 21.424 -45.103 116.301 1.00 81.33 272 TRP B N 1
ATOM 4655 C CA . TRP D 1 130 ? 22.596 -44.673 117.055 1.00 84.88 272 TRP B CA 1
ATOM 4656 C C . TRP D 1 130 ? 22.936 -45.614 118.201 1.00 90.51 272 TRP B C 1
ATOM 4657 O O . TRP D 1 130 ? 23.649 -45.238 119.132 1.00 87.30 272 TRP B O 1
ATOM 4668 N N . ALA D 1 131 ? 22.428 -46.838 118.130 1.00 90.60 273 ALA B N 1
ATOM 4669 C CA . ALA D 1 131 ? 22.812 -47.868 119.083 1.00 94.67 273 ALA B CA 1
ATOM 4670 C C . ALA D 1 131 ? 24.274 -48.241 118.861 1.00 99.62 273 ALA B C 1
ATOM 4671 O O . ALA D 1 131 ? 24.836 -47.956 117.802 1.00 104.41 273 ALA B O 1
ATOM 4673 N N . GLY D 1 132 ? 24.886 -48.867 119.861 1.00 97.99 274 GLY B N 1
ATOM 4674 C CA . GLY D 1 132 ? 26.270 -49.295 119.760 1.00 94.14 274 GLY B CA 1
ATOM 4675 C C . GLY D 1 132 ? 26.504 -50.198 118.563 1.00 92.69 274 GLY B C 1
ATOM 4676 O O . GLY D 1 132 ? 27.316 -49.889 117.692 1.00 89.36 274 GLY B O 1
ATOM 4677 N N . LYS D 1 133 ? 25.784 -51.314 118.518 1.00 95.76 275 LYS B N 1
ATOM 4678 C CA . LYS D 1 133 ? 25.869 -52.233 117.390 1.00 97.86 275 LYS B CA 1
ATOM 4679 C C . LYS D 1 133 ? 24.579 -52.207 116.575 1.00 104.20 275 LYS B C 1
ATOM 4680 O O . LYS D 1 133 ? 23.480 -52.169 117.129 1.00 105.32 275 LYS B O 1
ATOM 4682 N N . CYS D 1 134 ? 24.727 -52.227 115.255 1.00 110.26 276 CYS B N 1
ATOM 4683 C CA . CYS D 1 134 ? 23.595 -52.154 114.337 1.00 112.69 276 CYS B CA 1
ATOM 4684 C C . CYS D 1 134 ? 22.809 -53.464 114.295 1.00 113.01 276 CYS B C 1
ATOM 4685 O O . CYS D 1 134 ? 23.364 -54.515 113.973 1.00 117.43 276 CYS B O 1
ATOM 4688 N N . PRO D 1 135 ? 21.509 -53.403 114.626 1.00 109.05 277 PRO B N 1
ATOM 4689 C CA . PRO D 1 135 ? 20.612 -54.559 114.517 1.00 108.38 277 PRO B CA 1
ATOM 4690 C C . PRO D 1 135 ? 20.510 -55.055 113.079 1.00 109.98 277 PRO B C 1
ATOM 4691 O O . PRO D 1 135 ? 20.794 -54.295 112.155 1.00 109.51 277 PRO B O 1
ATOM 4695 N N . LYS D 1 136 ? 20.108 -56.308 112.894 1.00 110.22 278 LYS B N 1
ATOM 4696 C CA . LYS D 1 136 ? 19.965 -56.864 111.554 1.00 112.20 278 LYS B CA 1
ATOM 4697 C C . LYS D 1 136 ? 18.877 -56.133 110.773 1.00 112.44 278 LYS B C 1
ATOM 4698 O O . LYS D 1 136 ? 18.977 -55.970 109.557 1.00 115.12 278 LYS B O 1
ATOM 4700 N N . THR D 1 137 ? 17.842 -55.689 111.480 1.00 109.79 279 THR B N 1
ATOM 4701 C CA . THR D 1 137 ? 16.724 -54.995 110.849 1.00 108.04 279 THR B CA 1
ATOM 4702 C C . THR D 1 137 ? 17.156 -53.644 110.288 1.00 108.66 279 THR B C 1
ATOM 4703 O O . THR D 1 137 ? 16.755 -53.261 109.189 1.00 111.60 279 THR B O 1
ATOM 4707 N N . ILE D 1 138 ? 17.978 -52.930 111.049 1.00 106.41 280 ILE B N 1
ATOM 4708 C CA . ILE D 1 138 ? 18.472 -51.620 110.637 1.00 102.46 280 ILE B CA 1
ATOM 4709 C C . ILE D 1 138 ? 19.423 -51.743 109.448 1.00 102.25 280 ILE B C 1
ATOM 4710 O O . ILE D 1 138 ? 19.433 -50.898 108.552 1.00 98.22 280 ILE B O 1
ATOM 4715 N N . ARG D 1 139 ? 20.216 -52.809 109.446 1.00 105.81 281 ARG B N 1
ATOM 4716 C CA . ARG D 1 139 ? 21.182 -53.047 108.381 1.00 108.96 281 ARG B CA 1
ATOM 4717 C C . ARG D 1 139 ? 20.479 -53.280 107.047 1.00 110.04 281 ARG B C 1
ATOM 4718 O O . ARG D 1 139 ? 21.012 -52.949 105.988 1.00 110.97 281 ARG B O 1
ATOM 4726 N N . MET D 1 140 ? 19.277 -53.847 107.106 1.00 109.70 282 MET B N 1
ATOM 4727 C CA . MET D 1 140 ? 18.479 -54.084 105.908 1.00 110.60 282 MET B CA 1
ATOM 4728 C C . MET D 1 140 ? 17.871 -52.781 105.399 1.00 106.37 282 MET B C 1
ATOM 4729 O O . MET D 1 140 ? 17.672 -52.605 104.196 1.00 108.06 282 MET B O 1
ATOM 4731 N N . PHE D 1 141 ? 17.575 -51.874 106.324 1.00 101.55 283 PHE B N 1
ATOM 4732 C CA . PHE D 1 141 ? 17.032 -50.569 105.972 1.00 97.68 283 PHE B CA 1
ATOM 4733 C C . PHE D 1 141 ? 18.023 -49.787 105.121 1.00 96.04 283 PHE B C 1
ATOM 4734 O O . PHE D 1 141 ? 17.649 -49.171 104.122 1.00 97.16 283 PHE B O 1
ATOM 4742 N N . TYR D 1 142 ? 19.289 -49.819 105.528 1.00 91.87 284 TYR B N 1
ATOM 4743 C CA . TYR D 1 142 ? 20.355 -49.142 104.800 1.00 89.49 284 TYR B CA 1
ATOM 4744 C C . TYR D 1 142 ? 20.492 -49.689 103.384 1.00 91.83 284 TYR B C 1
ATOM 4745 O O . TYR D 1 142 ? 20.447 -48.934 102.411 1.00 91.06 284 TYR B O 1
ATOM 4754 N N . SER D 1 143 ? 20.656 -51.005 103.281 1.00 96.49 285 SER B N 1
ATOM 4755 C CA . SER D 1 143 ? 20.826 -51.675 101.996 1.00 102.40 285 SER B CA 1
ATOM 4756 C C . SER D 1 143 ? 19.653 -51.416 101.055 1.00 106.40 285 SER B C 1
ATOM 4757 O O . SER D 1 143 ? 19.839 -51.263 99.849 1.00 106.28 285 SER B O 1
ATOM 4760 N N . ASN D 1 144 ? 18.447 -51.369 101.612 1.00 113.09 286 ASN B N 1
ATOM 4761 C CA . ASN D 1 144 ? 17.256 -51.084 100.821 1.00 117.98 286 ASN B CA 1
ATOM 4762 C C . ASN D 1 144 ? 17.207 -49.618 100.407 1.00 119.26 286 ASN B C 1
ATOM 4763 O O . ASN D 1 144 ? 16.640 -49.270 99.370 1.00 122.29 286 ASN B O 1
ATOM 4765 N N . LEU D 1 145 ? 17.813 -48.765 101.227 1.00 115.69 287 LEU B N 1
ATOM 4766 C CA . LEU D 1 145 ? 17.850 -47.334 100.958 1.00 108.79 287 LEU B CA 1
ATOM 4767 C C . LEU D 1 145 ? 18.933 -46.990 99.941 1.00 108.98 287 LEU B C 1
ATOM 4768 O O . LEU D 1 145 ? 18.762 -46.088 99.122 1.00 112.94 287 LEU B O 1
ATOM 4773 N N . TYR D 1 146 ? 20.048 -47.713 100.001 1.00 105.40 288 TYR B N 1
ATOM 4774 C CA . TYR D 1 146 ? 21.146 -47.513 99.058 1.00 105.57 288 TYR B CA 1
ATOM 4775 C C . TYR D 1 146 ? 20.708 -47.825 97.631 1.00 110.05 288 TYR B C 1
ATOM 4776 O O . TYR D 1 146 ? 21.146 -47.176 96.681 1.00 112.22 288 TYR B O 1
ATOM 4785 N N . LYS D 1 147 ? 19.844 -48.826 97.490 1.00 110.31 289 LYS B N 1
ATOM 4786 C CA . LYS D 1 147 ? 19.349 -49.236 96.181 1.00 110.12 289 LYS B CA 1
ATOM 4787 C C . LYS D 1 147 ? 18.436 -48.169 95.588 1.00 109.90 289 LYS B C 1
ATOM 4788 O O . LYS D 1 147 ? 18.290 -48.073 94.370 1.00 112.19 289 LYS B O 1
ATOM 4790 N N . LYS D 1 148 ? 17.826 -47.369 96.457 1.00 106.58 290 LYS B N 1
ATOM 4791 C CA . LYS D 1 148 ? 16.960 -46.281 96.019 1.00 104.39 290 LYS B CA 1
ATOM 4792 C C . LYS D 1 148 ? 17.787 -45.092 95.541 1.00 103.29 290 LYS B C 1
ATOM 4793 O O . LYS D 1 148 ? 17.365 -44.341 94.663 1.00 104.33 290 LYS B O 1
ATOM 4795 N N . LEU D 1 149 ? 18.969 -44.928 96.126 1.00 102.70 291 LEU B N 1
ATOM 4796 C CA . LEU D 1 149 ? 19.864 -43.836 95.759 1.00 102.92 291 LEU B CA 1
ATOM 4797 C C . LEU D 1 149 ? 21.193 -44.371 95.238 1.00 107.81 291 LEU B C 1
ATOM 4798 O O . LEU D 1 149 ? 22.227 -44.242 95.894 1.00 107.04 291 LEU B O 1
ATOM 4803 N N . SER D 1 150 ? 21.156 -44.973 94.054 1.00 116.24 292 SER B N 1
ATOM 4804 C CA . SER D 1 150 ? 22.350 -45.531 93.429 1.00 118.67 292 SER B CA 1
ATOM 4805 C C . SER D 1 150 ? 23.334 -44.439 93.024 1.00 124.67 292 SER B C 1
ATOM 4806 O O . SER D 1 150 ? 24.543 -44.665 92.975 1.00 126.59 292 SER B O 1
ATOM 4809 N N . HIS D 1 151 ? 22.801 -43.256 92.735 1.00 126.83 293 HIS B N 1
ATOM 4810 C CA . HIS D 1 151 ? 23.610 -42.126 92.293 1.00 127.49 293 HIS B CA 1
ATOM 4811 C C . HIS D 1 151 ? 24.546 -41.630 93.390 1.00 117.34 293 HIS B C 1
ATOM 4812 O O . HIS D 1 151 ? 25.663 -41.193 93.111 1.00 114.53 293 HIS B O 1
ATOM 4819 N N . ARG D 1 152 ? 24.084 -41.700 94.636 1.00 105.03 294 ARG B N 1
ATOM 4820 C CA . ARG D 1 152 ? 24.883 -41.256 95.773 1.00 94.76 294 ARG B CA 1
ATOM 4821 C C . ARG D 1 152 ? 25.640 -42.418 96.409 1.00 82.96 294 ARG B C 1
ATOM 4822 O O . ARG D 1 152 ? 25.128 -43.536 96.495 1.00 80.94 294 ARG B O 1
ATOM 4824 N N . ASP D 1 153 ? 26.865 -42.141 96.843 1.00 76.37 295 ASP B N 1
ATOM 4825 C CA . ASP D 1 153 ? 27.679 -43.123 97.547 1.00 80.96 295 ASP B CA 1
ATOM 4826 C C . ASP D 1 153 ? 26.971 -43.616 98.812 1.00 83.98 295 ASP B C 1
ATOM 4827 O O . ASP D 1 153 ? 26.331 -42.835 99.520 1.00 80.08 295 ASP B O 1
ATOM 4832 N N . ALA D 1 154 ? 27.087 -44.912 99.088 1.00 83.06 296 ALA B N 1
ATOM 4833 C CA . ALA D 1 154 ? 26.405 -45.528 100.224 1.00 78.23 296 ALA B CA 1
ATOM 4834 C C . ALA D 1 154 ? 26.884 -44.972 101.565 1.00 80.73 296 ALA B C 1
ATOM 4835 O O . ALA D 1 154 ? 26.116 -44.894 102.523 1.00 81.92 296 ALA B O 1
ATOM 4837 N N . LYS D 1 155 ? 28.155 -44.592 101.630 1.00 78.45 297 LYS B N 1
ATOM 4838 C CA . LYS D 1 155 ? 28.718 -44.039 102.853 1.00 76.77 297 LYS B CA 1
ATOM 4839 C C . LYS D 1 155 ? 28.167 -42.640 103.105 1.00 85.31 297 LYS B C 1
ATOM 4840 O O . LYS D 1 155 ? 28.065 -42.197 104.249 1.00 86.69 297 LYS B O 1
ATOM 4846 N N . SER D 1 156 ? 27.815 -41.950 102.025 1.00 90.42 298 SER B N 1
ATOM 4847 C CA . SER D 1 156 ? 27.261 -40.604 102.113 1.00 89.04 298 SER B CA 1
ATOM 4848 C C . SER D 1 156 ? 25.873 -40.634 102.737 1.00 88.57 298 SER B C 1
ATOM 4849 O O . SER D 1 156 ? 25.529 -39.788 103.567 1.00 86.04 298 SER B O 1
ATOM 4852 N N . ILE D 1 157 ? 25.082 -41.617 102.322 1.00 87.09 299 ILE B N 1
ATOM 4853 C CA . ILE D 1 157 ? 23.745 -41.824 102.863 1.00 86.63 299 ILE B CA 1
ATOM 4854 C C . ILE D 1 157 ? 23.804 -42.180 104.346 1.00 86.23 299 ILE B C 1
ATOM 4855 O O . ILE D 1 157 ? 23.065 -41.623 105.161 1.00 85.07 299 ILE B O 1
ATOM 4860 N N . TYR D 1 158 ? 24.698 -43.107 104.679 1.00 84.49 300 TYR B N 1
ATOM 4861 C CA . TYR D 1 158 ? 24.878 -43.587 106.045 1.00 78.30 300 TYR B CA 1
ATOM 4862 C C . TYR D 1 158 ? 25.096 -42.451 107.038 1.00 74.43 300 TYR B C 1
ATOM 4863 O O . TYR D 1 158 ? 24.417 -42.376 108.060 1.00 78.76 300 TYR B O 1
ATOM 4872 N N . HIS D 1 159 ? 26.035 -41.564 106.730 1.00 72.50 301 HIS B N 1
ATOM 4873 C CA . HIS D 1 159 ? 26.340 -40.435 107.605 1.00 70.85 301 HIS B CA 1
ATOM 4874 C C . HIS D 1 159 ? 25.179 -39.452 107.693 1.00 77.31 301 HIS B C 1
ATOM 4875 O O . HIS D 1 159 ? 24.888 -38.914 108.762 1.00 81.32 301 HIS B O 1
ATOM 4882 N N . HIS D 1 160 ? 24.520 -39.222 106.563 1.00 79.60 302 HIS B N 1
ATOM 4883 C CA . HIS D 1 160 ? 23.418 -38.271 106.505 1.00 79.63 302 HIS B CA 1
ATOM 4884 C C . HIS D 1 160 ? 22.216 -38.748 107.311 1.00 77.90 302 HIS B C 1
ATOM 4885 O O . HIS D 1 160 ? 21.595 -37.966 108.034 1.00 76.19 302 HIS B O 1
ATOM 4892 N N . VAL D 1 161 ? 21.888 -40.030 107.177 1.00 76.64 303 VAL B N 1
ATOM 4893 C CA . VAL D 1 161 ? 20.761 -40.607 107.900 1.00 78.86 303 VAL B CA 1
ATOM 4894 C C . VAL D 1 161 ? 20.978 -40.507 109.407 1.00 78.60 303 VAL B C 1
ATOM 4895 O O . VAL D 1 161 ? 20.071 -40.131 110.150 1.00 81.93 303 VAL B O 1
ATOM 4899 N N . ARG D 1 162 ? 22.190 -40.826 109.849 1.00 74.17 304 ARG B N 1
ATOM 4900 C CA . ARG D 1 162 ? 22.524 -40.771 111.267 1.00 74.50 304 ARG B CA 1
ATOM 4901 C C . ARG D 1 162 ? 22.408 -39.361 111.822 1.00 78.35 304 ARG B C 1
ATOM 4902 O O . ARG D 1 162 ? 21.961 -39.163 112.952 1.00 82.92 304 ARG B O 1
ATOM 4910 N N . ARG D 1 163 ? 22.812 -38.381 111.024 1.00 78.46 305 ARG B N 1
ATOM 4911 C CA . ARG D 1 163 ? 22.734 -36.990 111.444 1.00 75.93 305 ARG B CA 1
ATOM 4912 C C . ARG D 1 163 ? 21.287 -36.510 111.481 1.00 75.53 305 ARG B C 1
ATOM 4913 O O . ARG D 1 163 ? 20.868 -35.858 112.435 1.00 80.57 305 ARG B O 1
ATOM 4921 N N . ALA D 1 164 ? 20.525 -36.847 110.445 1.00 74.78 306 ALA B N 1
ATOM 4922 C CA . ALA D 1 164 ? 19.130 -36.429 110.347 1.00 77.97 306 ALA B CA 1
ATOM 4923 C C . ALA D 1 164 ? 18.266 -37.098 111.412 1.00 79.95 306 ALA B C 1
ATOM 4924 O O . ALA D 1 164 ? 17.249 -36.549 111.840 1.00 78.82 306 ALA B O 1
ATOM 4926 N N . TYR D 1 165 ? 18.676 -38.289 111.835 1.00 81.53 307 TYR B N 1
ATOM 4927 C CA . TYR D 1 165 ? 17.933 -39.038 112.839 1.00 80.17 307 TYR B CA 1
ATOM 4928 C C . TYR D 1 165 ? 18.822 -39.388 114.023 1.00 80.11 307 TYR B C 1
ATOM 4929 O O . TYR D 1 165 ? 19.415 -40.466 114.075 1.00 78.39 307 TYR B O 1
ATOM 4938 N N . ASN D 1 166 ? 18.908 -38.465 114.974 1.00 86.64 308 ASN B N 1
ATOM 4939 C CA . ASN D 1 166 ? 19.729 -38.652 116.161 1.00 87.71 308 ASN B CA 1
ATOM 4940 C C . ASN D 1 166 ? 18.902 -38.536 117.435 1.00 86.45 308 ASN B C 1
ATOM 4941 O O . ASN D 1 166 ? 17.950 -37.759 117.493 1.00 87.83 308 ASN B O 1
ATOM 4946 N N . PRO D 1 167 ? 19.261 -39.323 118.461 1.00 88.21 309 PRO B N 1
ATOM 4947 C CA . PRO D 1 167 ? 18.584 -39.309 119.762 1.00 91.30 309 PRO B CA 1
ATOM 4948 C C . PRO D 1 167 ? 18.859 -38.030 120.548 1.00 94.68 309 PRO B C 1
ATOM 4949 O O . PRO D 1 167 ? 18.069 -37.654 121.414 1.00 97.39 309 PRO B O 1
ATOM 4953 N N . PHE D 1 168 ? 19.973 -37.374 120.240 1.00 96.56 310 PHE B N 1
ATOM 4954 C CA . PHE D 1 168 ? 20.391 -36.177 120.959 1.00 98.53 310 PHE B CA 1
ATOM 4955 C C . PHE D 1 168 ? 19.467 -34.997 120.683 1.00 108.15 310 PHE B C 1
ATOM 4956 O O . PHE D 1 168 ? 18.843 -34.920 119.624 1.00 109.81 310 PHE B O 1
ATOM 4964 N N . GLU D 1 169 ? 19.385 -34.081 121.642 1.00 117.43 311 GLU B N 1
ATOM 4965 C CA . GLU D 1 169 ? 18.579 -32.878 121.481 1.00 124.67 311 GLU B CA 1
ATOM 4966 C C . GLU D 1 169 ? 19.244 -31.924 120.495 1.00 132.09 311 GLU B C 1
ATOM 4967 O O . GLU D 1 169 ? 20.262 -31.306 120.806 1.00 130.82 311 GLU B O 1
ATOM 4969 N N . ASP D 1 170 ? 18.662 -31.814 119.304 1.00 137.12 312 ASP B N 1
ATOM 4970 C CA . ASP D 1 170 ? 19.200 -30.952 118.257 1.00 138.68 312 ASP B CA 1
ATOM 4971 C C . ASP D 1 170 ? 19.146 -29.486 118.672 1.00 141.28 312 ASP B C 1
ATOM 4972 O O . ASP D 1 170 ? 19.985 -28.683 118.263 1.00 140.51 312 ASP B O 1
ATOM 4974 N N . ARG D 1 171 ? 18.154 -29.145 119.488 1.00 144.26 313 ARG B N 1
ATOM 4975 C CA . ARG D 1 171 ? 17.999 -27.783 119.984 1.00 143.77 313 ARG B CA 1
ATOM 4976 C C . ARG D 1 171 ? 18.895 -27.538 121.192 1.00 141.59 313 ARG B C 1
ATOM 4977 O O . ARG D 1 171 ? 18.520 -27.835 122.327 1.00 141.69 313 ARG B O 1
ATOM 4979 N N . CYS D 1 172 ? 20.083 -26.997 120.941 1.00 138.67 314 CYS B N 1
ATOM 4980 C CA . CYS D 1 172 ? 21.028 -26.708 122.010 1.00 134.16 314 CYS B CA 1
ATOM 4981 C C . CYS D 1 172 ? 22.064 -25.676 121.577 1.00 128.70 314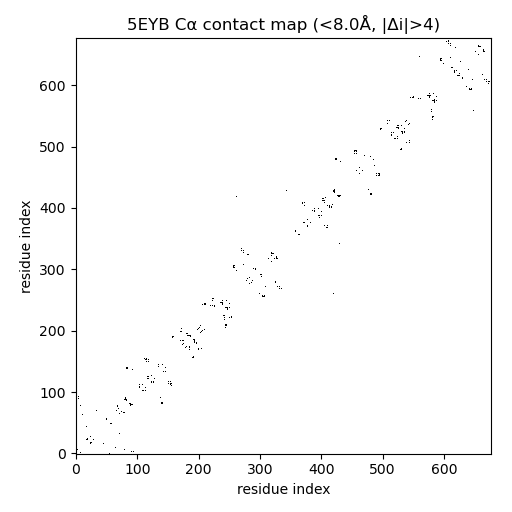 CYS B C 1
ATOM 4982 O O . CYS D 1 172 ? 22.674 -25.796 120.514 1.00 124.70 314 CYS B O 1
ATOM 4984 N N . VAL D 1 173 ? 22.250 -24.659 122.411 1.00 126.99 315 VAL B N 1
ATOM 4985 C CA . VAL D 1 173 ? 23.251 -23.630 122.169 1.00 123.30 315 VAL B CA 1
ATOM 4986 C C . VAL D 1 173 ? 24.301 -23.672 123.276 1.00 118.65 315 VAL B C 1
ATOM 4987 O O . VAL D 1 173 ? 23.968 -23.826 124.453 1.00 122.30 315 VAL B O 1
ATOM 4991 N N . TRP D 1 174 ? 25.568 -23.542 122.895 1.00 106.63 316 TRP B N 1
ATOM 4992 C CA . TRP D 1 174 ? 26.674 -23.660 123.841 1.00 93.62 316 TRP B CA 1
ATOM 4993 C C . TRP D 1 174 ? 26.772 -22.479 124.801 1.00 91.32 316 TRP B C 1
ATOM 4994 O O . TRP D 1 174 ? 27.211 -21.393 124.419 1.00 88.94 316 TRP B O 1
ATOM 5005 N N . SER D 1 175 ? 26.370 -22.699 126.048 1.00 90.24 317 SER B N 1
ATOM 5006 C CA . SER D 1 175 ? 26.521 -21.684 127.082 1.00 90.76 317 SER B CA 1
ATOM 5007 C C . SER D 1 175 ? 27.953 -21.687 127.607 1.00 89.26 317 SER B C 1
ATOM 5008 O O . SER D 1 175 ? 28.751 -22.548 127.239 1.00 85.70 317 SER B O 1
ATOM 5011 N N . LYS D 1 176 ? 28.274 -20.722 128.462 1.00 91.54 318 LYS B N 1
ATOM 5012 C CA . LYS D 1 176 ? 29.619 -20.610 129.018 1.00 92.16 318 LYS B CA 1
ATOM 5013 C C . LYS D 1 176 ? 29.966 -21.825 129.873 1.00 94.49 318 LYS B C 1
ATOM 5014 O O . LYS D 1 176 ? 31.120 -22.253 129.921 1.00 95.47 318 LYS B O 1
ATOM 5016 N N . GLU D 1 177 ? 28.956 -22.377 130.539 1.00 94.65 319 GLU B N 1
ATOM 5017 C CA . GLU D 1 177 ? 29.144 -23.532 131.409 1.00 96.56 319 GLU B CA 1
ATOM 5018 C C . GLU D 1 177 ? 29.106 -24.838 130.624 1.00 90.90 319 GLU B C 1
ATOM 5019 O O . GLU D 1 177 ? 29.680 -25.843 131.047 1.00 90.59 319 GLU B O 1
ATOM 5025 N N . GLU D 1 178 ? 28.422 -24.824 129.484 1.00 82.83 320 GLU B N 1
ATOM 5026 C CA . GLU D 1 178 ? 28.382 -25.992 128.615 1.00 71.78 320 GLU B CA 1
ATOM 5027 C C . GLU D 1 178 ? 29.752 -26.208 127.987 1.00 69.36 320 GLU B C 1
ATOM 5028 O O . GLU D 1 178 ? 30.208 -27.341 127.844 1.00 69.99 320 GLU B O 1
ATOM 5030 N N . ASP D 1 179 ? 30.407 -25.111 127.618 1.00 72.01 321 ASP B N 1
ATOM 5031 C CA . ASP D 1 179 ? 31.759 -25.177 127.071 1.00 73.85 321 ASP B CA 1
ATOM 5032 C C . ASP D 1 179 ? 32.728 -25.662 128.135 1.00 75.09 321 ASP B C 1
ATOM 5033 O O . ASP D 1 179 ? 33.632 -26.449 127.859 1.00 74.40 321 ASP B O 1
ATOM 5038 N N . GLU D 1 180 ? 32.530 -25.178 129.355 1.00 79.80 322 GLU B N 1
ATOM 5039 C CA . GLU D 1 180 ? 33.365 -25.564 130.480 1.00 79.44 322 GLU B CA 1
ATOM 5040 C C . GLU D 1 180 ? 33.200 -27.050 130.778 1.00 79.74 322 GLU B C 1
ATOM 5041 O O . GLU D 1 180 ? 34.175 -27.748 131.055 1.00 86.22 322 GLU B O 1
ATOM 5047 N N . GLU D 1 181 ? 31.963 -27.531 130.705 1.00 72.81 323 GLU B N 1
ATOM 5048 C CA . GLU D 1 181 ? 31.678 -28.942 130.935 1.00 70.98 323 GLU B CA 1
ATOM 5049 C C . GLU D 1 181 ? 32.301 -29.801 129.837 1.00 70.93 323 GLU B C 1
ATOM 5050 O O . GLU D 1 181 ? 32.725 -30.931 130.084 1.00 70.41 323 GLU B O 1
ATOM 5056 N N . LEU D 1 182 ? 32.357 -29.255 128.625 1.00 72.04 324 LEU B N 1
ATOM 5057 C CA . LEU D 1 182 ? 33.013 -29.925 127.506 1.00 68.97 324 LEU B CA 1
ATOM 5058 C C . LEU D 1 182 ? 34.509 -30.052 127.752 1.00 75.83 324 LEU B C 1
ATOM 5059 O O . LEU D 1 182 ? 35.085 -31.123 127.572 1.00 79.34 324 LEU B O 1
ATOM 5064 N N . ARG D 1 183 ? 35.127 -28.949 128.165 1.00 78.66 325 ARG B N 1
ATOM 5065 C CA . ARG D 1 183 ? 36.552 -28.919 128.477 1.00 82.52 325 ARG B CA 1
ATOM 5066 C C . ARG D 1 183 ? 36.889 -29.959 129.541 1.00 84.61 325 ARG B C 1
ATOM 5067 O O . ARG D 1 183 ? 37.903 -30.651 129.449 1.00 87.21 325 ARG B O 1
ATOM 5075 N N . LYS D 1 184 ? 36.023 -30.072 130.543 1.00 77.53 326 LYS B N 1
ATOM 5076 C CA . LYS D 1 184 ? 36.249 -31.003 131.638 1.00 76.94 326 LYS B CA 1
ATOM 5077 C C . LYS D 1 184 ? 36.105 -32.450 131.185 1.00 74.50 326 LYS B C 1
ATOM 5078 O O . LYS D 1 184 ? 36.796 -33.336 131.684 1.00 77.97 326 LYS B O 1
ATOM 5084 N N . ASN D 1 185 ? 35.213 -32.690 130.232 1.00 70.51 327 ASN B N 1
ATOM 5085 C CA . ASN D 1 185 ? 35.004 -34.044 129.737 1.00 68.51 327 ASN B CA 1
ATOM 5086 C C . ASN D 1 185 ? 36.123 -34.504 128.811 1.00 71.29 327 ASN B C 1
ATOM 5087 O O . ASN D 1 185 ? 36.411 -35.696 128.719 1.00 75.37 327 ASN B O 1
ATOM 5092 N N . VAL D 1 186 ? 36.760 -33.557 128.133 1.00 71.46 328 VAL B N 1
ATOM 5093 C CA . VAL D 1 186 ? 37.862 -33.890 127.241 1.00 69.98 328 VAL B CA 1
ATOM 5094 C C . VAL D 1 186 ? 39.111 -34.258 128.044 1.00 69.59 328 VAL B C 1
ATOM 5095 O O . VAL D 1 186 ? 39.819 -35.205 127.704 1.00 72.32 328 VAL B O 1
ATOM 5099 N N . VAL D 1 187 ? 39.368 -33.528 129.124 1.00 70.60 329 VAL B N 1
ATOM 5100 C CA . VAL D 1 187 ? 40.526 -33.814 129.966 1.00 77.41 329 VAL B CA 1
ATOM 5101 C C . VAL D 1 187 ? 40.295 -35.047 130.837 1.00 83.67 329 VAL B C 1
ATOM 5102 O O . VAL D 1 187 ? 41.206 -35.513 131.521 1.00 89.43 329 VAL B O 1
ATOM 5106 N N . GLU D 1 188 ? 39.075 -35.572 130.810 1.00 82.41 330 GLU B N 1
ATOM 5107 C CA . GLU D 1 188 ? 38.728 -36.732 131.619 1.00 83.05 330 GLU B CA 1
ATOM 5108 C C . GLU D 1 188 ? 38.654 -38.007 130.787 1.00 84.73 330 GLU B C 1
ATOM 5109 O O . GLU D 1 188 ? 39.070 -39.075 131.237 1.00 88.86 330 GLU B O 1
ATOM 5115 N N . HIS D 1 189 ? 38.129 -37.896 129.572 1.00 81.17 331 HIS B N 1
ATOM 5116 C CA . HIS D 1 189 ? 37.899 -39.075 128.747 1.00 82.21 331 HIS B CA 1
ATOM 5117 C C . HIS D 1 189 ? 38.620 -39.012 127.406 1.00 80.86 331 HIS B C 1
ATOM 5118 O O . HIS D 1 189 ? 38.493 -39.920 126.588 1.00 83.77 331 HIS B O 1
ATOM 5125 N N . GLY D 1 190 ? 39.382 -37.948 127.182 1.00 77.76 332 GLY B N 1
ATOM 5126 C CA . GLY D 1 190 ? 40.072 -37.778 125.918 1.00 76.77 332 GLY B CA 1
ATOM 5127 C C . GLY D 1 190 ? 39.112 -37.339 124.830 1.00 73.52 332 GLY B C 1
ATOM 5128 O O . GLY D 1 190 ? 37.998 -36.905 125.117 1.00 72.22 332 GLY B O 1
ATOM 5129 N N . LYS D 1 191 ? 39.537 -37.457 123.577 1.00 74.85 333 LYS B N 1
ATOM 5130 C CA . LYS D 1 191 ? 38.710 -37.026 122.457 1.00 82.02 333 LYS B CA 1
ATOM 5131 C C . LYS D 1 191 ? 37.747 -38.125 122.004 1.00 85.39 333 LYS B C 1
ATOM 5132 O O . LYS D 1 191 ? 37.741 -38.517 120.838 1.00 86.24 333 LYS B O 1
ATOM 5138 N N . CYS D 1 192 ? 36.935 -38.614 122.937 1.00 85.13 334 CYS B N 1
ATOM 5139 C CA . CYS D 1 192 ? 35.920 -39.619 122.637 1.00 80.54 334 CYS B CA 1
ATOM 5140 C C . CYS D 1 192 ? 34.552 -38.959 122.509 1.00 77.43 334 CYS B C 1
ATOM 5141 O O . CYS D 1 192 ? 33.786 -38.914 123.469 1.00 78.60 334 CYS B O 1
ATOM 5144 N N . TRP D 1 193 ? 34.248 -38.461 121.314 1.00 73.15 335 TRP B N 1
ATOM 5145 C CA . TRP D 1 193 ? 33.083 -37.605 121.107 1.00 75.54 335 TRP B CA 1
ATOM 5146 C C . TRP D 1 193 ? 31.745 -38.323 121.270 1.00 81.06 335 TRP B C 1
ATOM 5147 O O . TRP D 1 193 ? 30.749 -37.702 121.641 1.00 83.36 335 TRP B O 1
ATOM 5158 N N . THR D 1 194 ? 31.715 -39.622 120.994 1.00 83.39 336 THR B N 1
ATOM 5159 C CA . THR D 1 194 ? 30.484 -40.388 121.166 1.00 84.21 336 THR B CA 1
ATOM 5160 C C . THR D 1 194 ? 30.180 -40.599 122.647 1.00 80.36 336 THR B C 1
ATOM 5161 O O . THR D 1 194 ? 29.032 -40.485 123.070 1.00 79.62 336 THR B O 1
ATOM 5165 N N . LYS D 1 195 ? 31.211 -40.898 123.430 1.00 76.51 337 LYS B N 1
ATOM 5166 C CA . LYS D 1 195 ? 31.041 -41.123 124.861 1.00 73.96 337 LYS B CA 1
ATOM 5167 C C . LYS D 1 195 ? 30.643 -39.833 125.568 1.00 77.47 337 LYS B C 1
ATOM 5168 O O . LYS D 1 195 ? 29.750 -39.824 126.418 1.00 79.82 337 LYS B O 1
ATOM 5174 N N . ILE D 1 196 ? 31.317 -38.747 125.208 1.00 78.23 338 ILE B N 1
ATOM 5175 C CA . ILE D 1 196 ? 31.026 -37.431 125.761 1.00 75.52 338 ILE B CA 1
ATOM 5176 C C . ILE D 1 196 ? 29.652 -36.959 125.301 1.00 78.75 338 ILE B C 1
ATOM 5177 O O . ILE D 1 196 ? 28.902 -36.350 126.065 1.00 81.41 338 ILE B O 1
ATOM 5182 N N . GLY D 1 197 ? 29.328 -37.259 124.048 1.00 80.28 339 GLY B N 1
ATOM 5183 C CA . GLY D 1 197 ? 28.045 -36.894 123.480 1.00 80.85 339 GLY B CA 1
ATOM 5184 C C . GLY D 1 197 ? 26.876 -37.506 124.226 1.00 83.22 339 GLY B C 1
ATOM 5185 O O . GLY D 1 197 ? 25.851 -36.855 124.428 1.00 83.15 339 GLY B O 1
ATOM 5186 N N . ARG D 1 198 ? 27.030 -38.762 124.635 1.00 86.76 340 ARG B N 1
ATOM 5187 C CA . ARG D 1 198 ? 25.995 -39.447 125.399 1.00 88.31 340 ARG B CA 1
ATOM 5188 C C . ARG D 1 198 ? 25.807 -38.782 126.757 1.00 86.66 340 ARG B C 1
ATOM 5189 O O . ARG D 1 198 ? 24.684 -38.650 127.243 1.00 90.93 340 ARG B O 1
ATOM 5197 N N . LYS D 1 199 ? 26.911 -38.355 127.360 1.00 78.46 341 LYS B N 1
ATOM 5198 C CA . LYS D 1 199 ? 26.871 -37.720 128.673 1.00 76.36 341 LYS B CA 1
ATOM 5199 C C . LYS D 1 199 ? 26.188 -36.357 128.636 1.00 75.22 341 LYS B C 1
ATOM 5200 O O . LYS D 1 199 ? 25.632 -35.908 129.638 1.00 81.15 341 LYS B O 1
ATOM 5206 N N . MET D 1 200 ? 26.227 -35.702 127.480 1.00 71.50 342 MET B N 1
ATOM 5207 C CA . MET D 1 200 ? 25.688 -34.351 127.356 1.00 74.14 342 MET B CA 1
ATOM 5208 C C . MET D 1 200 ? 24.413 -34.269 126.531 1.00 78.18 342 MET B C 1
ATOM 5209 O O . MET D 1 200 ? 23.876 -33.179 126.339 1.00 81.37 342 MET B O 1
ATOM 5214 N N . ALA D 1 201 ? 23.944 -35.412 126.042 1.00 82.01 343 ALA B N 1
ATOM 5215 C CA . ALA D 1 201 ? 22.758 -35.470 125.190 1.00 88.83 343 ALA B CA 1
ATOM 5216 C C . ALA D 1 201 ? 22.905 -34.548 123.985 1.00 94.84 343 ALA B C 1
ATOM 5217 O O . ALA D 1 201 ? 21.929 -33.968 123.510 1.00 99.22 343 ALA B O 1
ATOM 5219 N N . ARG D 1 202 ? 24.137 -34.408 123.506 1.00 92.38 344 ARG B N 1
ATOM 5220 C CA . ARG D 1 202 ? 24.412 -33.625 122.311 1.00 90.27 344 ARG B CA 1
ATOM 5221 C C . ARG D 1 202 ? 25.193 -34.468 121.316 1.00 87.94 344 ARG B C 1
ATOM 5222 O O . ARG D 1 202 ? 25.942 -35.363 121.703 1.00 88.64 344 ARG B O 1
ATOM 5230 N N . MET D 1 203 ? 25.010 -34.175 120.034 1.00 84.93 345 MET B N 1
ATOM 5231 C CA . MET D 1 203 ? 25.631 -34.951 118.969 1.00 83.50 345 MET B CA 1
ATOM 5232 C C . MET D 1 203 ? 27.153 -34.884 119.034 1.00 80.63 345 MET B C 1
ATOM 5233 O O . MET D 1 203 ? 27.721 -33.802 119.184 1.00 82.26 345 MET B O 1
ATOM 5238 N N . PRO D 1 204 ? 27.815 -36.050 118.930 1.00 76.87 346 PRO B N 1
ATOM 5239 C CA . PRO D 1 204 ? 29.278 -36.163 118.962 1.00 75.36 346 PRO B CA 1
ATOM 5240 C C . PRO D 1 204 ? 29.959 -35.225 117.973 1.00 77.72 346 PRO B C 1
ATOM 5241 O O . PRO D 1 204 ? 31.025 -34.685 118.263 1.00 80.67 346 PRO B O 1
ATOM 5245 N N . ASN D 1 205 ? 29.338 -35.034 116.814 1.00 82.05 347 ASN B N 1
ATOM 5246 C CA . ASN D 1 205 ? 29.891 -34.156 115.795 1.00 84.50 347 ASN B CA 1
ATOM 5247 C C . ASN D 1 205 ? 29.854 -32.698 116.249 1.00 81.45 347 ASN B C 1
ATOM 5248 O O . ASN D 1 205 ? 30.736 -31.913 115.907 1.00 81.23 347 ASN B O 1
ATOM 5253 N N . ASP D 1 206 ? 28.838 -32.344 117.030 1.00 80.85 348 ASP B N 1
ATOM 5254 C CA . ASP D 1 206 ? 28.732 -30.998 117.589 1.00 81.07 348 ASP B CA 1
ATOM 5255 C C . ASP D 1 206 ? 29.777 -30.769 118.672 1.00 78.27 348 ASP B C 1
ATOM 5256 O O . ASP D 1 206 ? 30.352 -29.685 118.774 1.00 80.99 348 ASP B O 1
ATOM 5261 N N . CYS D 1 207 ? 30.014 -31.796 119.481 1.00 73.75 349 CYS B N 1
ATOM 5262 C CA . CYS D 1 207 ? 31.016 -31.724 120.535 1.00 71.56 349 CYS B CA 1
ATOM 5263 C C . CYS D 1 207 ? 32.413 -31.574 119.945 1.00 75.30 349 CYS B C 1
ATOM 5264 O O . CYS D 1 207 ? 33.265 -30.890 120.509 1.00 77.02 349 CYS B O 1
ATOM 5267 N N . ARG D 1 208 ? 32.643 -32.218 118.806 1.00 78.42 350 ARG B N 1
ATOM 5268 C CA . ARG D 1 208 ? 33.921 -32.104 118.119 1.00 80.97 350 ARG B CA 1
ATOM 5269 C C . ARG D 1 208 ? 34.114 -30.675 117.624 1.00 84.51 350 ARG B C 1
ATOM 5270 O O . ARG D 1 208 ? 35.139 -30.050 117.900 1.00 87.32 350 ARG B O 1
ATOM 5278 N N . ASP D 1 209 ? 33.126 -30.169 116.889 1.00 83.30 351 ASP B N 1
ATOM 5279 C CA . ASP D 1 209 ? 33.197 -28.834 116.302 1.00 80.96 351 ASP B CA 1
ATOM 5280 C C . ASP D 1 209 ? 33.384 -27.756 117.363 1.00 76.53 351 ASP B C 1
ATOM 5281 O O . ASP D 1 209 ? 34.112 -26.785 117.154 1.00 77.20 351 ASP B O 1
ATOM 5286 N N . ARG D 1 210 ? 32.722 -27.932 118.500 1.00 69.14 352 ARG B N 1
ATOM 5287 C CA . ARG D 1 210 ? 32.829 -26.972 119.587 1.00 67.63 352 ARG B CA 1
ATOM 5288 C C . ARG D 1 210 ? 34.226 -26.995 120.186 1.00 70.59 352 ARG B C 1
ATOM 5289 O O . ARG D 1 210 ? 34.823 -25.951 120.425 1.00 78.36 352 ARG B O 1
ATOM 5297 N N . TRP D 1 211 ? 34.744 -28.191 120.430 1.00 68.38 353 TRP B N 1
ATOM 5298 C CA . TRP D 1 211 ? 36.078 -28.328 120.996 1.00 69.85 353 TRP B CA 1
ATOM 5299 C C . TRP D 1 211 ? 37.141 -27.764 120.058 1.00 75.41 353 TRP B C 1
ATOM 5300 O O . TRP D 1 211 ? 37.846 -26.821 120.409 1.00 80.85 353 TRP B O 1
ATOM 5311 N N . ARG D 1 212 ? 37.231 -28.337 118.860 1.00 73.49 354 ARG B N 1
ATOM 5312 C CA . ARG D 1 212 ? 38.294 -28.016 117.910 1.00 72.23 354 ARG B CA 1
ATOM 5313 C C . ARG D 1 212 ? 38.370 -26.542 117.506 1.00 74.71 354 ARG B C 1
ATOM 5314 O O . ARG D 1 212 ? 39.460 -25.977 117.411 1.00 77.48 354 ARG B O 1
ATOM 5322 N N . ASP D 1 213 ? 37.220 -25.922 117.263 1.00 73.38 355 ASP B N 1
ATOM 5323 C CA . ASP D 1 213 ? 37.200 -24.566 116.725 1.00 69.86 355 ASP B CA 1
ATOM 5324 C C . ASP D 1 213 ? 37.013 -23.502 117.799 1.00 73.27 355 ASP B C 1
ATOM 5325 O O . ASP D 1 213 ? 37.229 -22.319 117.541 1.00 76.28 355 ASP B O 1
ATOM 5330 N N . VAL D 1 214 ? 36.615 -23.913 119.000 1.00 74.52 356 VAL B N 1
ATOM 5331 C CA . VAL D 1 214 ? 36.370 -22.950 120.071 1.00 78.96 356 VAL B CA 1
ATOM 5332 C C . VAL D 1 214 ? 37.128 -23.272 121.361 1.00 84.34 356 VAL B C 1
ATOM 5333 O O . VAL D 1 214 ? 38.057 -22.556 121.734 1.00 88.26 356 VAL B O 1
ATOM 5337 N N . VAL D 1 215 ? 36.735 -24.350 122.033 1.00 83.10 357 VAL B N 1
ATOM 5338 C CA . VAL D 1 215 ? 37.223 -24.631 123.382 1.00 81.69 357 VAL B CA 1
ATOM 5339 C C . VAL D 1 215 ? 38.681 -25.114 123.410 1.00 81.60 357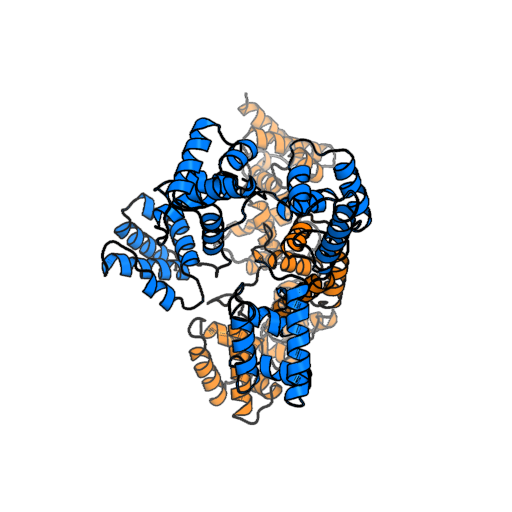 VAL B C 1
ATOM 5340 O O . VAL D 1 215 ? 39.347 -25.000 124.440 1.00 80.42 357 VAL B O 1
ATOM 5344 N N . ARG D 1 216 ? 39.171 -25.640 122.284 1.00 83.06 358 ARG B N 1
ATOM 5345 C CA . ARG D 1 216 ? 40.583 -26.027 122.141 1.00 89.04 358 ARG B CA 1
ATOM 5346 C C . ARG D 1 216 ? 41.498 -24.907 122.625 1.00 92.16 358 ARG B C 1
ATOM 5347 O O . ARG D 1 216 ? 42.456 -25.142 123.361 1.00 92.11 358 ARG B O 1
ATOM 5355 N N . PHE D 1 217 ? 41.189 -23.687 122.200 1.00 94.28 359 PHE B N 1
ATOM 5356 C CA . PHE D 1 217 ? 41.873 -22.503 122.693 1.00 99.75 359 PHE B CA 1
ATOM 5357 C C . PHE D 1 217 ? 41.110 -21.958 123.894 1.00 100.93 359 PHE B C 1
ATOM 5358 O O . PHE D 1 217 ? 39.907 -21.715 123.810 1.00 101.32 359 PHE B O 1
ATOM 5366 N N . GLY D 1 218 ? 41.803 -21.778 125.012 1.00 100.07 360 GLY B N 1
ATOM 5367 C CA . GLY D 1 218 ? 41.177 -21.228 126.199 1.00 99.69 360 GLY B CA 1
ATOM 5368 C C . GLY D 1 218 ? 40.861 -19.758 126.008 1.00 99.73 360 GLY B C 1
ATOM 5369 O O . GLY D 1 218 ? 39.909 -19.400 125.316 1.00 97.96 360 GLY B O 1
ATOM 5370 N N . ASP D 1 219 ? 41.667 -18.903 126.624 1.00 100.05 361 ASP B N 1
ATOM 5371 C CA . ASP D 1 219 ? 41.531 -17.466 126.446 1.00 101.96 361 ASP B CA 1
ATOM 5372 C C . ASP D 1 219 ? 42.535 -16.978 125.410 1.00 103.73 361 ASP B C 1
ATOM 5373 O O . ASP D 1 219 ? 42.608 -15.785 125.113 1.00 108.40 361 ASP B O 1
ATOM 5378 N N . LYS D 1 220 ? 43.304 -17.915 124.862 1.00 101.31 362 LYS B N 1
ATOM 5379 C CA . LYS D 1 220 ? 44.381 -17.594 123.932 1.00 99.94 362 LYS B CA 1
ATOM 5380 C C . LYS D 1 220 ? 43.858 -17.149 122.568 1.00 104.81 362 LYS B C 1
ATOM 5381 O O . LYS D 1 220 ? 44.593 -16.561 121.773 1.00 109.10 362 LYS B O 1
ATOM 5383 N N . LEU D 1 221 ? 42.585 -17.430 122.305 1.00 105.44 363 LEU B N 1
ATOM 5384 C CA . LEU D 1 221 ? 41.962 -17.081 121.033 1.00 103.66 363 LEU B CA 1
ATOM 5385 C C . LEU D 1 221 ? 41.851 -15.569 120.863 1.00 106.76 363 LEU B C 1
ATOM 5386 O O . LEU D 1 221 ? 41.297 -14.881 121.721 1.00 109.68 363 LEU B O 1
ATOM 5391 N N . LYS D 1 222 ? 42.378 -15.055 119.755 1.00 107.68 364 LYS B N 1
ATOM 5392 C CA . LYS D 1 222 ? 42.332 -13.622 119.480 1.00 108.96 364 LYS B CA 1
ATOM 5393 C C . LYS D 1 222 ? 41.219 -13.255 118.505 1.00 115.83 364 LYS B C 1
ATOM 5394 O O . LYS D 1 222 ? 40.926 -14.000 117.570 1.00 113.90 364 LYS B O 1
ATOM 5400 N N . ARG D 1 223 ? 40.608 -12.097 118.731 1.00 125.96 365 ARG B N 1
ATOM 5401 C CA . ARG D 1 223 ? 39.565 -11.590 117.850 1.00 128.45 365 ARG B CA 1
ATOM 5402 C C . ARG D 1 223 ? 40.048 -10.343 117.117 1.00 129.01 365 ARG B C 1
ATOM 5403 O O . ARG D 1 223 ? 39.492 -9.959 116.088 1.00 125.83 365 ARG B O 1
ATOM 5405 N N . ASN D 1 224 ? 41.091 -9.719 117.657 1.00 129.79 366 ASN B N 1
ATOM 5406 C CA . ASN D 1 224 ? 41.663 -8.518 117.063 1.00 129.47 366 ASN B CA 1
ATOM 5407 C C . ASN D 1 224 ? 42.400 -8.815 115.761 1.00 127.80 366 ASN B C 1
ATOM 5408 O O . ASN D 1 224 ? 42.553 -9.973 115.375 1.00 131.97 366 ASN B O 1
ATOM 5410 N N . ALA D 1 225 ? 42.854 -7.762 115.089 1.00 116.66 367 ALA B N 1
ATOM 5411 C CA . ALA D 1 225 ? 43.603 -7.909 113.847 1.00 104.80 367 ALA B CA 1
ATOM 5412 C C . ALA D 1 225 ? 44.955 -8.571 114.104 1.00 96.59 367 ALA B C 1
ATOM 5413 O O . ALA D 1 225 ? 45.494 -8.491 115.208 1.00 92.52 367 ALA B O 1
ATOM 5415 N N . TRP D 1 226 ? 45.493 -9.225 113.080 1.00 90.36 368 TRP B N 1
ATOM 5416 C CA . TRP D 1 226 ? 46.762 -9.936 113.197 1.00 84.95 368 TRP B CA 1
ATOM 5417 C C . TRP D 1 226 ? 47.937 -8.982 113.384 1.00 82.61 368 TRP B C 1
ATOM 5418 O O . TRP D 1 226 ? 47.896 -7.837 112.935 1.00 81.96 368 TRP B O 1
ATOM 5429 N N . SER D 1 227 ? 48.988 -9.465 114.040 1.00 82.03 369 SER B N 1
ATOM 5430 C CA . SER D 1 227 ? 50.235 -8.716 114.144 1.00 88.29 369 SER B CA 1
ATOM 5431 C C . SER D 1 227 ? 51.191 -9.168 113.047 1.00 95.79 369 SER B C 1
ATOM 5432 O O . SER D 1 227 ? 50.985 -10.221 112.437 1.00 91.90 369 SER B O 1
ATOM 5435 N N . LEU D 1 228 ? 52.232 -8.377 112.797 1.00 99.17 370 LEU B N 1
ATOM 5436 C CA . LEU D 1 228 ? 53.239 -8.736 111.803 1.00 96.71 370 LEU B CA 1
ATOM 5437 C C . LEU D 1 228 ? 53.910 -10.050 112.183 1.00 97.99 370 LEU B C 1
ATOM 5438 O O . LEU D 1 228 ? 54.309 -10.830 111.319 1.00 97.94 370 LEU B O 1
ATOM 5443 N N . GLU D 1 229 ? 54.020 -10.294 113.484 1.00 103.02 371 GLU B N 1
ATOM 5444 C CA . GLU D 1 229 ? 54.621 -11.523 113.986 1.00 106.76 371 GLU B CA 1
ATOM 5445 C C . GLU D 1 229 ? 53.713 -12.719 113.723 1.00 102.19 371 GLU B C 1
ATOM 5446 O O . GLU D 1 229 ? 54.168 -13.745 113.221 1.00 100.73 371 GLU B O 1
ATOM 5452 N N . GLU D 1 230 ? 52.431 -12.581 114.052 1.00 97.90 372 GLU B N 1
ATOM 5453 C CA . GLU D 1 230 ? 51.454 -13.633 113.785 1.00 94.45 372 GLU B CA 1
ATOM 5454 C C . GLU D 1 230 ? 51.372 -13.955 112.297 1.00 92.08 372 GLU B C 1
ATOM 5455 O O . GLU D 1 230 ? 51.262 -15.118 111.913 1.00 93.21 372 GLU B O 1
ATOM 5461 N N . GLU D 1 231 ? 51.426 -12.918 111.467 1.00 89.41 373 GLU B N 1
ATOM 5462 C CA . GLU D 1 231 ? 51.331 -13.079 110.019 1.00 86.54 373 GLU B CA 1
ATOM 5463 C C . GLU D 1 231 ? 52.572 -13.753 109.436 1.00 93.66 373 GLU B C 1
ATOM 5464 O O . GLU D 1 231 ? 52.483 -14.512 108.470 1.00 92.54 373 GLU B O 1
ATOM 5470 N N . THR D 1 232 ? 53.730 -13.477 110.027 1.00 101.76 374 THR B N 1
ATOM 5471 C CA . THR D 1 232 ? 54.971 -14.107 109.590 1.00 106.23 374 THR B CA 1
ATOM 5472 C C . THR D 1 232 ? 55.070 -15.516 110.169 1.00 110.54 374 THR B C 1
ATOM 5473 O O . THR D 1 232 ? 55.602 -16.425 109.530 1.00 111.72 374 THR B O 1
ATOM 5477 N N . GLN D 1 233 ? 54.545 -15.692 111.379 1.00 114.61 375 GLN B N 1
ATOM 5478 C CA . GLN D 1 233 ? 54.533 -16.999 112.028 1.00 113.75 375 GLN B CA 1
ATOM 5479 C C . GLN D 1 233 ? 53.532 -17.928 111.352 1.00 107.90 375 GLN B C 1
ATOM 5480 O O . GLN D 1 233 ? 53.688 -19.147 111.377 1.00 110.60 375 GLN B O 1
ATOM 5486 N N . LEU D 1 234 ? 52.498 -17.347 110.751 1.00 95.62 376 LEU B N 1
ATOM 5487 C CA . LEU D 1 234 ? 51.529 -18.122 109.986 1.00 88.79 376 LEU B CA 1
ATOM 5488 C C . LEU D 1 234 ? 52.203 -18.741 108.772 1.00 89.26 376 LEU B C 1
ATOM 5489 O O . LEU D 1 234 ? 51.860 -19.844 108.352 1.00 87.59 376 LEU B O 1
ATOM 5494 N N . LEU D 1 235 ? 53.181 -18.029 108.221 1.00 96.41 377 LEU B N 1
ATOM 5495 C CA . LEU D 1 235 ? 53.914 -18.505 107.054 1.00 103.38 377 LEU B CA 1
ATOM 5496 C C . LEU D 1 235 ? 54.965 -19.549 107.432 1.00 120.35 377 LEU B C 1
ATOM 5497 O O . LEU D 1 235 ? 55.934 -19.759 106.704 1.00 119.60 377 LEU B O 1
ATOM 5502 N N . GLN D 1 236 ? 54.764 -20.201 108.575 1.00 138.86 378 GLN B N 1
ATOM 5503 C CA . GLN D 1 236 ? 55.587 -21.333 108.979 1.00 141.39 378 GLN B CA 1
ATOM 5504 C C . GLN D 1 236 ? 54.992 -22.625 108.433 1.00 139.75 378 GLN B C 1
ATOM 5505 O O . GLN D 1 236 ? 55.382 -23.721 108.830 1.00 143.28 378 GLN B O 1
ATOM 5507 N N . ILE D 1 237 ? 54.035 -22.481 107.523 1.00 128.90 379 ILE B N 1
ATOM 5508 C CA . ILE D 1 237 ? 53.444 -23.621 106.839 1.00 124.20 379 ILE B CA 1
ATOM 5509 C C . ILE D 1 237 ? 54.387 -24.131 105.757 1.00 131.07 379 ILE B C 1
ATOM 5510 O O . ILE D 1 237 ? 54.199 -25.218 105.211 1.00 132.30 379 ILE B O 1
ATOM 5515 N N . VAL D 1 238 ? 55.404 -23.332 105.453 1.00 134.96 380 VAL B N 1
ATOM 5516 C CA . VAL D 1 238 ? 56.396 -23.691 104.449 1.00 140.42 380 VAL B CA 1
ATOM 5517 C C . VAL D 1 238 ? 57.321 -24.791 104.959 1.00 141.41 380 VAL B C 1
ATOM 5518 O O . VAL D 1 238 ? 58.108 -25.355 104.201 1.00 146.33 380 VAL B O 1
ATOM 5522 N N . ALA D 1 239 ? 57.215 -25.095 106.249 1.00 139.61 381 ALA B N 1
ATOM 5523 C CA . ALA D 1 239 ? 57.976 -26.183 106.850 1.00 141.47 381 ALA B CA 1
ATOM 5524 C C . ALA D 1 239 ? 57.400 -27.534 106.438 1.00 144.45 381 ALA B C 1
ATOM 5525 O O . ALA D 1 239 ? 57.930 -28.584 106.804 1.00 148.69 381 ALA B O 1
ATOM 5527 N N . GLU D 1 240 ? 56.312 -27.497 105.675 1.00 117.48 382 GLU B N 1
ATOM 5528 C CA . GLU D 1 240 ? 55.628 -28.707 105.239 1.00 118.85 382 GLU B CA 1
ATOM 5529 C C . GLU D 1 240 ? 55.413 -28.712 103.728 1.00 118.08 382 GLU B C 1
ATOM 5530 O O . GLU D 1 240 ? 56.297 -29.103 102.966 1.00 120.43 382 GLU B O 1
ATOM 5536 N N . ASP D 1 250 ? 47.080 -30.059 100.127 1.00 115.82 392 ASP B N 1
ATOM 5537 C CA . ASP D 1 250 ? 48.530 -29.937 100.199 1.00 120.47 392 ASP B CA 1
ATOM 5538 C C . ASP D 1 250 ? 48.957 -29.410 101.567 1.00 118.55 392 ASP B C 1
ATOM 5539 O O . ASP D 1 250 ? 50.136 -29.446 101.916 1.00 122.93 392 ASP B O 1
ATOM 5544 N N . ILE D 1 251 ? 47.991 -28.925 102.342 1.00 107.71 393 ILE B N 1
ATOM 5545 C CA . ILE D 1 251 ? 48.290 -28.359 103.653 1.00 99.76 393 ILE B CA 1
ATOM 5546 C C . ILE D 1 251 ? 47.138 -28.548 104.646 1.00 96.76 393 ILE B C 1
ATOM 5547 O O . ILE D 1 251 ? 45.971 -28.322 104.320 1.00 92.51 393 ILE B O 1
ATOM 5552 N N . ASN D 1 252 ? 47.485 -28.977 105.858 1.00 96.98 394 ASN B N 1
ATOM 5553 C CA . ASN D 1 252 ? 46.509 -29.232 106.914 1.00 98.47 394 ASN B CA 1
ATOM 5554 C C . ASN D 1 252 ? 46.328 -28.027 107.837 1.00 91.54 394 ASN B C 1
ATOM 5555 O O . ASN D 1 252 ? 47.196 -27.726 108.658 1.00 88.84 394 ASN B O 1
ATOM 5560 N N . TRP D 1 253 ? 45.192 -27.349 107.707 1.00 89.23 395 TRP B N 1
ATOM 5561 C CA . TRP D 1 253 ? 44.946 -26.114 108.447 1.00 86.12 395 TRP B CA 1
ATOM 5562 C C . TRP D 1 253 ? 44.640 -26.337 109.924 1.00 84.23 395 TRP B C 1
ATOM 5563 O O . TRP D 1 253 ? 44.809 -25.432 110.742 1.00 83.27 395 TRP B O 1
ATOM 5574 N N . THR D 1 254 ? 44.186 -27.536 110.265 1.00 84.97 396 THR B N 1
ATOM 5575 C CA . THR D 1 254 ? 43.914 -27.867 111.656 1.00 84.65 396 THR B CA 1
ATOM 5576 C C . THR D 1 254 ? 45.214 -27.870 112.451 1.00 85.54 396 THR B C 1
ATOM 5577 O O . THR D 1 254 ? 45.245 -27.464 113.613 1.00 84.65 396 THR B O 1
ATOM 5581 N N . LEU D 1 255 ? 46.288 -28.320 111.809 1.00 84.86 397 LEU B N 1
ATOM 5582 C CA . LEU D 1 255 ? 47.594 -28.395 112.452 1.00 83.75 397 LEU B CA 1
ATOM 5583 C C . LEU D 1 255 ? 48.260 -27.022 112.505 1.00 84.11 397 LEU B C 1
ATOM 5584 O O . LEU D 1 255 ? 49.025 -26.725 113.423 1.00 84.06 397 LEU B O 1
ATOM 5589 N N . VAL D 1 256 ? 47.961 -26.187 111.515 1.00 82.86 398 VAL B N 1
ATOM 5590 C CA . VAL D 1 256 ? 48.498 -24.832 111.466 1.00 78.96 398 VAL B CA 1
ATOM 5591 C C . VAL D 1 256 ? 47.996 -24.010 112.646 1.00 77.35 398 VAL B C 1
ATOM 5592 O O . VAL D 1 256 ? 48.768 -23.318 113.308 1.00 79.38 398 VAL B O 1
ATOM 5596 N N . ALA D 1 257 ? 46.696 -24.098 112.903 1.00 79.42 399 ALA B N 1
ATOM 5597 C CA . ALA D 1 257 ? 46.072 -23.373 114.002 1.00 80.15 399 ALA B CA 1
ATOM 5598 C C . ALA D 1 257 ? 46.599 -23.851 115.351 1.00 90.26 399 ALA B C 1
ATOM 5599 O O . ALA D 1 257 ? 46.818 -23.053 116.262 1.00 92.65 399 ALA B O 1
ATOM 5601 N N . GLN D 1 258 ? 46.795 -25.161 115.466 1.00 97.36 400 GLN B N 1
ATOM 5602 C CA . GLN D 1 258 ? 47.330 -25.766 116.682 1.00 106.05 400 GLN B CA 1
ATOM 5603 C C . GLN D 1 258 ? 48.744 -25.265 116.967 1.00 107.19 400 GLN B C 1
ATOM 5604 O O . GLN D 1 258 ? 49.115 -25.042 118.121 1.00 107.49 400 GLN B O 1
ATOM 5610 N N . MET D 1 259 ? 49.527 -25.083 115.908 1.00 104.58 401 MET B N 1
ATOM 5611 C CA . MET D 1 259 ? 50.902 -24.617 116.044 1.00 104.18 401 MET B CA 1
ATOM 5612 C C . MET D 1 259 ? 50.960 -23.111 116.281 1.00 103.00 401 MET B C 1
ATOM 5613 O O . MET D 1 259 ? 51.749 -22.632 117.095 1.00 107.07 401 MET B O 1
ATOM 5618 N N . LEU D 1 260 ? 50.122 -22.370 115.565 1.00 98.04 402 LEU B N 1
ATOM 5619 C CA . LEU D 1 260 ? 50.032 -20.928 115.746 1.00 94.34 402 LEU B CA 1
ATOM 5620 C C . LEU D 1 260 ? 49.454 -20.604 117.121 1.00 99.28 402 LEU B C 1
ATOM 5621 O O . LEU D 1 260 ? 49.979 -19.757 117.843 1.00 100.85 402 LEU B O 1
ATOM 5626 N N . GLY D 1 261 ? 48.365 -21.282 117.470 1.00 102.80 403 GLY B N 1
ATOM 5627 C CA . GLY D 1 261 ? 47.805 -21.210 118.807 1.00 106.56 403 GLY B CA 1
ATOM 5628 C C . GLY D 1 261 ? 46.890 -20.033 119.090 1.00 107.41 403 GLY B C 1
ATOM 5629 O O . GLY D 1 261 ? 46.169 -20.030 120.089 1.00 110.89 403 GLY B O 1
ATOM 5630 N N . THR D 1 262 ? 46.909 -19.034 118.214 1.00 104.76 404 THR B N 1
ATOM 5631 C CA . THR D 1 262 ? 46.156 -17.808 118.454 1.00 103.36 404 THR B CA 1
ATOM 5632 C C . THR D 1 262 ? 44.970 -17.641 117.506 1.00 102.26 404 THR B C 1
ATOM 5633 O O . THR D 1 262 ? 44.113 -16.785 117.724 1.00 104.96 404 THR B O 1
ATOM 5637 N N . ARG D 1 263 ? 44.920 -18.457 116.456 1.00 94.52 405 ARG B N 1
ATOM 5638 C CA . ARG D 1 263 ? 43.901 -18.307 115.419 1.00 85.96 405 ARG B CA 1
ATOM 5639 C C . ARG D 1 263 ? 43.272 -19.642 115.015 1.00 84.71 405 ARG B C 1
ATOM 5640 O O . ARG D 1 263 ? 43.940 -20.673 115.018 1.00 81.97 405 ARG B O 1
ATOM 5648 N N . THR D 1 264 ? 41.990 -19.610 114.659 1.00 88.69 406 THR B N 1
ATOM 5649 C CA . THR D 1 264 ? 41.261 -20.803 114.228 1.00 90.14 406 THR B CA 1
ATOM 5650 C C . THR D 1 264 ? 41.829 -21.335 112.915 1.00 85.97 406 THR B C 1
ATOM 5651 O O . THR D 1 264 ? 42.490 -20.600 112.184 1.00 83.44 406 THR B O 1
ATOM 5655 N N . ARG D 1 265 ? 41.574 -22.608 112.617 1.00 86.41 407 ARG B N 1
ATOM 5656 C CA . ARG D 1 265 ? 42.041 -23.205 111.370 1.00 82.35 407 ARG B CA 1
ATOM 5657 C C . ARG D 1 265 ? 41.490 -22.445 110.169 1.00 62.07 407 ARG B C 1
ATOM 5658 O O . ARG D 1 265 ? 42.189 -22.254 109.176 1.00 59.77 407 ARG B O 1
ATOM 5666 N N . LEU D 1 266 ? 40.243 -21.995 110.275 1.00 62.71 408 LEU B N 1
ATOM 5667 C CA . LEU D 1 266 ? 39.605 -21.245 109.200 1.00 69.79 408 LEU B CA 1
ATOM 5668 C C . LEU D 1 266 ? 40.134 -19.818 109.120 1.00 67.90 408 LEU B C 1
ATOM 5669 O O . LEU D 1 266 ? 40.180 -19.223 108.044 1.00 66.28 408 LEU B O 1
ATOM 5674 N N . GLN D 1 267 ? 40.524 -19.270 110.265 1.00 65.66 409 GLN B N 1
ATOM 5675 C CA . GLN D 1 267 ? 41.136 -17.952 110.290 1.00 65.64 409 GLN B CA 1
ATOM 5676 C C . GLN D 1 267 ? 42.515 -18.012 109.649 1.00 61.17 409 GLN B C 1
ATOM 5677 O O . GLN D 1 267 ? 42.896 -17.115 108.897 1.00 59.65 409 GLN B O 1
ATOM 5683 N N . CYS D 1 268 ? 43.255 -19.078 109.946 1.00 60.81 410 CYS B N 1
ATOM 5684 C CA . CYS D 1 268 ? 44.577 -19.290 109.363 1.00 62.18 410 CYS B CA 1
ATOM 5685 C C . CYS D 1 268 ? 44.471 -19.534 107.865 1.00 65.04 410 CYS B C 1
ATOM 5686 O O . CYS D 1 268 ? 45.253 -18.999 107.078 1.00 71.98 410 CYS B O 1
ATOM 5689 N N . ARG D 1 269 ? 43.498 -20.352 107.482 1.00 65.38 411 ARG B N 1
ATOM 5690 C CA . ARG D 1 269 ? 43.237 -20.629 106.078 1.00 64.73 411 ARG B CA 1
ATOM 5691 C C . ARG D 1 269 ? 42.902 -19.344 105.329 1.00 63.69 411 ARG B C 1
ATOM 5692 O O . ARG D 1 269 ? 43.465 -19.070 104.273 1.00 69.25 411 ARG B O 1
ATOM 5700 N N . TYR D 1 270 ? 41.997 -18.549 105.893 1.00 64.14 412 TYR B N 1
ATOM 5701 C CA . TYR D 1 270 ? 41.546 -17.319 105.249 1.00 61.92 412 TYR B CA 1
ATOM 5702 C C . TYR D 1 270 ? 42.665 -16.289 105.136 1.00 60.22 412 TYR B C 1
ATOM 5703 O O . TYR D 1 270 ? 42.862 -15.695 104.078 1.00 63.99 412 TYR B O 1
ATOM 5712 N N . LYS D 1 271 ? 43.395 -16.085 106.228 1.00 64.33 413 LYS B N 1
ATOM 5713 C CA . LYS D 1 271 ? 44.482 -15.109 106.262 1.00 64.76 413 LYS B CA 1
ATOM 5714 C C . LYS D 1 271 ? 45.574 -15.427 105.246 1.00 57.17 413 LYS B C 1
ATOM 5715 O O . LYS D 1 271 ? 46.102 -14.534 104.584 1.00 54.85 413 LYS B O 1
ATOM 5721 N N . PHE D 1 272 ? 45.911 -16.706 105.138 1.00 54.47 414 PHE B N 1
ATOM 5722 C CA . PHE D 1 272 ? 46.955 -17.145 104.227 1.00 56.65 414 PHE B CA 1
ATOM 5723 C C . PHE D 1 272 ? 46.540 -16.916 102.782 1.00 63.37 414 PHE B C 1
ATOM 5724 O O . PHE D 1 272 ? 47.368 -16.593 101.931 1.00 65.61 414 PHE B O 1
ATOM 5732 N N . GLN D 1 273 ? 45.252 -17.090 102.510 1.00 64.39 415 GLN B N 1
ATOM 5733 C CA . GLN D 1 273 ? 44.719 -16.843 101.180 1.00 67.19 415 GLN B CA 1
ATOM 5734 C C . GLN D 1 273 ? 44.795 -15.364 100.830 1.00 68.97 415 GLN B C 1
ATOM 5735 O O . GLN D 1 273 ? 45.037 -15.002 99.678 1.00 74.89 415 GLN B O 1
ATOM 5741 N N . GLN D 1 274 ? 44.597 -14.513 101.831 1.00 62.10 416 GLN B N 1
ATOM 5742 C CA . GLN D 1 274 ? 44.622 -13.073 101.619 1.00 58.64 416 GLN B CA 1
ATOM 5743 C C . GLN D 1 274 ? 46.045 -12.547 101.453 1.00 56.83 416 GLN B C 1
ATOM 5744 O O . GLN D 1 274 ? 46.268 -11.573 100.736 1.00 61.71 416 GLN B O 1
ATOM 5750 N N . LEU D 1 275 ? 47.004 -13.192 102.111 1.00 49.02 417 LEU B N 1
ATOM 5751 C CA . LEU D 1 275 ? 48.408 -12.815 101.970 1.00 50.85 417 LEU B CA 1
ATOM 5752 C C . LEU D 1 275 ? 48.953 -13.239 100.607 1.00 58.23 417 LEU B C 1
ATOM 5753 O O . LEU D 1 275 ? 49.738 -12.523 99.989 1.00 60.78 417 LEU B O 1
ATOM 5758 N N . THR D 1 276 ? 48.524 -14.404 100.138 1.00 59.42 418 THR B N 1
ATOM 5759 C CA . THR D 1 276 ? 49.076 -14.977 98.919 1.00 56.61 418 THR B CA 1
ATOM 5760 C C . THR D 1 276 ? 48.178 -14.762 97.708 1.00 59.66 418 THR B C 1
ATOM 5761 O O . THR D 1 276 ? 48.393 -15.374 96.663 1.00 66.12 418 THR B O 1
ATOM 5765 N N . LYS D 1 277 ? 47.179 -13.897 97.842 1.00 60.20 419 LYS B N 1
ATOM 5766 C CA . LYS D 1 277 ? 46.289 -13.604 96.723 1.00 61.79 419 LYS B CA 1
ATOM 5767 C C . LYS D 1 277 ? 47.082 -12.997 95.572 1.00 63.71 419 LYS B C 1
ATOM 5768 O O . LYS D 1 277 ? 47.918 -12.121 95.789 1.00 68.65 419 LYS B O 1
ATOM 5774 N N . ALA D 1 278 ? 46.817 -13.472 94.358 1.00 68.74 420 ALA B N 1
ATOM 5775 C CA . ALA D 1 278 ? 47.586 -13.085 93.175 1.00 61.25 420 ALA B CA 1
ATOM 5776 C C . ALA D 1 278 ? 47.589 -11.575 92.975 1.00 62.69 420 ALA B C 1
ATOM 5777 O O . ALA D 1 278 ? 46.551 -10.971 92.709 1.00 65.86 420 ALA B O 1
ATOM 5779 N N . ALA D 1 279 ? 48.766 -10.972 93.106 1.00 61.43 421 ALA B N 1
ATOM 5780 C CA . ALA D 1 279 ? 48.877 -9.519 93.099 1.00 62.63 421 ALA B CA 1
ATOM 5781 C C . ALA D 1 279 ? 49.552 -8.982 91.841 1.00 67.79 421 ALA B C 1
ATOM 5782 O O . ALA D 1 279 ? 50.246 -9.716 91.132 1.00 65.98 421 ALA B O 1
ATOM 5784 N N . SER D 1 280 ? 49.327 -7.699 91.566 1.00 56.46 422 SER B N 1
ATOM 5785 C CA . SER D 1 280 ? 50.074 -6.998 90.532 1.00 59.13 422 SER B CA 1
ATOM 5786 C C . SER D 1 280 ? 51.558 -7.135 90.850 1.00 71.70 422 SER B C 1
ATOM 5787 O O . SER D 1 280 ? 51.968 -6.943 91.997 1.00 69.64 422 SER B O 1
ATOM 5790 N N . LYS D 1 281 ? 52.353 -7.487 89.843 1.00 65.25 423 LYS B N 1
ATOM 5791 C CA . LYS D 1 281 ? 53.753 -7.837 90.062 1.00 64.06 423 LYS B CA 1
ATOM 5792 C C . LYS D 1 281 ? 54.538 -6.710 90.724 1.00 65.72 423 LYS B C 1
ATOM 5793 O O . LYS D 1 281 ? 54.432 -5.548 90.334 1.00 69.10 423 LYS B O 1
ATOM 5799 N N . PHE D 1 282 ? 55.318 -7.067 91.736 1.00 60.49 424 PHE B N 1
ATOM 5800 C CA . PHE D 1 282 ? 56.207 -6.113 92.377 1.00 60.24 424 PHE B CA 1
ATOM 5801 C C . PHE D 1 282 ? 57.575 -6.109 91.703 1.00 65.58 424 PHE B C 1
ATOM 5802 O O . PHE D 1 282 ? 58.296 -7.106 91.722 1.00 65.15 424 PHE B O 1
ATOM 5810 N N . GLU D 1 283 ? 57.917 -4.980 91.092 1.00 66.64 425 GLU B N 1
ATOM 5811 C CA . GLU D 1 283 ? 59.251 -4.770 90.550 1.00 63.83 425 GLU B CA 1
ATOM 5812 C C . GLU D 1 283 ? 59.945 -3.694 91.378 1.00 66.86 425 GLU B C 1
ATOM 5813 O O . GLU D 1 283 ? 59.419 -3.278 92.410 1.00 67.23 425 GLU B O 1
ATOM 5819 N N . LEU D 1 284 ? 61.116 -3.245 90.935 1.00 62.02 426 LEU B N 1
ATOM 5820 C CA . LEU D 1 284 ? 61.905 -2.290 91.710 1.00 72.89 426 LEU B CA 1
ATOM 5821 C C . LEU D 1 284 ? 61.137 -1.009 92.011 1.00 72.98 426 LEU B C 1
ATOM 5822 O O . LEU D 1 284 ? 61.226 -0.470 93.112 1.00 79.46 426 LEU B O 1
ATOM 5827 N N . GLN D 1 285 ? 60.377 -0.533 91.034 1.00 71.69 427 GLN B N 1
ATOM 5828 C CA . GLN D 1 285 ? 59.631 0.710 91.182 1.00 73.68 427 GLN B CA 1
ATOM 5829 C C . GLN D 1 285 ? 58.603 0.593 92.302 1.00 69.82 427 GLN B C 1
ATOM 5830 O O . GLN D 1 285 ? 58.485 1.485 93.144 1.00 61.80 427 GLN B O 1
ATOM 5836 N N . GLU D 1 286 ? 57.870 -0.517 92.308 1.00 66.21 428 GLU B N 1
ATOM 5837 C CA . GLU D 1 286 ? 56.841 -0.766 93.314 1.00 57.96 428 GLU B CA 1
ATOM 5838 C C . GLU D 1 286 ? 57.458 -1.057 94.678 1.00 65.08 428 GLU B C 1
ATOM 5839 O O . GLU D 1 286 ? 56.950 -0.607 95.703 1.00 69.37 428 GLU B O 1
ATOM 5845 N N . ASN D 1 287 ? 58.553 -1.812 94.684 1.00 61.47 429 ASN B N 1
ATOM 5846 C CA . ASN D 1 287 ? 59.258 -2.138 95.920 1.00 57.03 429 ASN B CA 1
ATOM 5847 C C . ASN D 1 287 ? 59.801 -0.894 96.606 1.00 60.99 429 ASN B C 1
ATOM 5848 O O . ASN D 1 287 ? 59.674 -0.741 97.822 1.00 62.07 429 ASN B O 1
ATOM 5853 N N . VAL D 1 288 ? 60.411 -0.014 95.816 1.00 60.13 430 VAL B N 1
ATOM 5854 C CA . VAL D 1 288 ? 60.870 1.273 96.314 1.00 60.98 430 VAL B CA 1
ATOM 5855 C C . VAL D 1 288 ? 59.707 2.034 96.931 1.00 66.14 430 VAL B C 1
ATOM 5856 O O . VAL D 1 288 ? 59.794 2.501 98.067 1.00 71.93 430 VAL B O 1
ATOM 5860 N N . TRP D 1 289 ? 58.616 2.134 96.178 1.00 62.90 431 TRP B N 1
ATOM 5861 C CA . TRP D 1 289 ? 57.424 2.837 96.630 1.00 63.80 431 TRP B CA 1
ATOM 5862 C C . TRP D 1 289 ? 56.890 2.259 97.935 1.00 59.00 431 TRP B C 1
ATOM 5863 O O . TRP D 1 289 ? 56.510 3.003 98.839 1.00 56.25 431 TRP B O 1
ATOM 5874 N N . LEU D 1 290 ? 56.861 0.933 98.027 1.00 57.48 432 LEU B N 1
ATOM 5875 C CA . LEU D 1 290 ? 56.373 0.269 99.228 1.00 54.52 432 LEU B CA 1
ATOM 5876 C C . LEU D 1 290 ? 57.272 0.572 100.420 1.00 53.44 432 LEU B C 1
ATOM 5877 O O . LEU D 1 290 ? 56.795 0.933 101.495 1.00 46.83 432 LEU B O 1
ATOM 5882 N N . LEU D 1 291 ? 58.578 0.436 100.224 1.00 56.02 433 LEU B N 1
ATOM 5883 C CA . LEU D 1 291 ? 59.519 0.679 101.307 1.00 52.55 433 LEU B CA 1
ATOM 5884 C C . LEU D 1 291 ? 59.548 2.154 101.700 1.00 58.74 433 LEU B C 1
ATOM 5885 O O . LEU D 1 291 ? 59.769 2.483 102.864 1.00 63.58 433 LEU B O 1
ATOM 5890 N N . GLU D 1 292 ? 59.318 3.038 100.734 1.00 58.75 434 GLU B N 1
ATOM 5891 C CA . GLU D 1 292 ? 59.301 4.471 101.012 1.00 60.47 434 GLU B CA 1
ATOM 5892 C C . GLU D 1 292 ? 58.108 4.865 101.871 1.00 61.65 434 GLU B C 1
ATOM 5893 O O . GLU D 1 292 ? 58.214 5.745 102.722 1.00 66.21 434 GLU B O 1
ATOM 5899 N N . ARG D 1 293 ? 56.969 4.221 101.638 1.00 62.99 435 ARG B N 1
ATOM 5900 C CA . ARG D 1 293 ? 55.773 4.485 102.427 1.00 68.26 435 ARG B CA 1
ATOM 5901 C C . ARG D 1 293 ? 55.928 3.903 103.832 1.00 69.42 435 ARG B C 1
ATOM 5902 O O . ARG D 1 293 ? 55.533 4.520 104.821 1.00 71.79 435 ARG B O 1
ATOM 5910 N N . ILE D 1 294 ? 56.511 2.711 103.905 1.00 60.69 436 ILE B N 1
ATOM 5911 C CA . ILE D 1 294 ? 56.763 2.050 105.178 1.00 48.17 436 ILE B CA 1
ATOM 5912 C C . ILE D 1 294 ? 57.758 2.844 106.018 1.00 53.39 436 ILE B C 1
ATOM 5913 O O . ILE D 1 294 ? 57.583 3.000 107.228 1.00 58.94 436 ILE B O 1
ATOM 5918 N N . TYR D 1 295 ? 58.796 3.355 105.369 1.00 56.02 437 TYR B N 1
ATOM 5919 C CA . TYR D 1 295 ? 59.823 4.122 106.061 1.00 59.92 437 TYR B CA 1
ATOM 5920 C C . TYR D 1 295 ? 59.258 5.415 106.635 1.00 67.58 437 TYR B C 1
ATOM 5921 O O . TYR D 1 295 ? 59.547 5.777 107.776 1.00 73.19 437 TYR B O 1
ATOM 5930 N N . ASP D 1 296 ? 58.444 6.102 105.840 1.00 66.21 438 ASP B N 1
ATOM 5931 C CA . ASP D 1 296 ? 57.847 7.363 106.264 1.00 67.20 438 ASP B CA 1
ATOM 5932 C C . ASP D 1 296 ? 56.942 7.174 107.482 1.00 65.46 438 ASP B C 1
ATOM 5933 O O . ASP D 1 296 ? 56.783 8.086 108.295 1.00 70.01 438 ASP B O 1
ATOM 5938 N N . SER D 1 297 ? 56.357 5.988 107.606 1.00 57.45 439 SER B N 1
ATOM 5939 C CA . SER D 1 297 ? 55.505 5.676 108.746 1.00 59.12 439 SER B CA 1
ATOM 5940 C C . SER D 1 297 ? 56.352 5.366 109.973 1.00 66.16 439 SER B C 1
ATOM 5941 O O . SER D 1 297 ? 55.968 5.683 111.096 1.00 69.26 439 SER B O 1
ATOM 5944 N N . LEU D 1 298 ? 57.505 4.744 109.752 1.00 66.71 440 LEU B N 1
ATOM 5945 C CA . LEU D 1 298 ? 58.436 4.461 110.836 1.00 65.84 440 LEU B CA 1
ATOM 5946 C C . LEU D 1 298 ? 58.989 5.762 111.421 1.00 73.74 440 LEU B C 1
ATOM 5947 O O . LEU D 1 298 ? 59.218 5.867 112.629 1.00 73.94 440 LEU B O 1
ATOM 5952 N N . LEU D 1 299 ? 59.189 6.754 110.559 1.00 73.67 441 LEU B N 1
ATOM 5953 C CA . LEU D 1 299 ? 59.709 8.049 110.987 1.00 74.92 441 LEU B CA 1
ATOM 5954 C C . LEU D 1 299 ? 58.661 8.914 111.680 1.00 75.91 441 LEU B C 1
ATOM 5955 O O . LEU D 1 299 ? 58.970 9.635 112.628 1.00 82.72 441 LEU B O 1
ATOM 5960 N N . ASN D 1 300 ? 57.425 8.849 111.199 1.00 75.49 442 ASN B N 1
ATOM 5961 C CA . ASN D 1 300 ? 56.388 9.768 111.652 1.00 84.00 442 ASN B CA 1
ATOM 5962 C C . ASN D 1 300 ? 55.414 9.172 112.667 1.00 85.14 442 ASN B C 1
ATOM 5963 O O . ASN D 1 300 ? 54.608 9.894 113.251 1.00 92.61 442 ASN B O 1
ATOM 5968 N N . ASN D 1 301 ? 55.485 7.863 112.884 1.00 79.55 443 ASN B N 1
ATOM 5969 C CA . ASN D 1 301 ? 54.550 7.207 113.794 1.00 81.37 443 ASN B CA 1
ATOM 5970 C C . ASN D 1 301 ? 55.224 6.319 114.836 1.00 80.16 443 ASN B C 1
ATOM 5971 O O . ASN D 1 301 ? 54.685 5.278 115.219 1.00 81.39 443 ASN B O 1
ATOM 5976 N N . GLY D 1 302 ? 56.399 6.736 115.296 1.00 74.97 444 GLY B N 1
ATOM 5977 C CA . GLY D 1 302 ? 57.105 6.024 116.347 1.00 66.38 444 GLY B CA 1
ATOM 5978 C C . GLY D 1 302 ? 57.488 4.602 115.985 1.00 69.04 444 GLY B C 1
ATOM 5979 O O . GLY D 1 302 ? 57.269 3.671 116.766 1.00 66.67 444 GLY B O 1
ATOM 5980 N N . GLY D 1 303 ? 58.058 4.432 114.797 1.00 68.96 445 GLY B N 1
ATOM 5981 C CA . GLY D 1 303 ? 58.540 3.134 114.362 1.00 65.99 445 GLY B CA 1
ATOM 5982 C C . GLY D 1 303 ? 57.440 2.099 114.248 1.00 65.88 445 GLY B C 1
ATOM 5983 O O . GLY D 1 303 ? 57.654 0.916 114.524 1.00 61.79 445 GLY B O 1
ATOM 5984 N N . LYS D 1 304 ? 56.257 2.552 113.848 1.00 70.94 446 LYS B N 1
ATOM 5985 C CA . LYS D 1 304 ? 55.135 1.657 113.600 1.00 69.54 446 LYS B CA 1
ATOM 5986 C C . LYS D 1 304 ? 54.588 1.883 112.197 1.00 60.19 446 LYS B C 1
ATOM 5987 O O . LYS D 1 304 ? 54.682 2.982 111.650 1.00 59.08 446 LYS B O 1
ATOM 5993 N N . ILE D 1 305 ? 54.030 0.830 111.614 1.00 56.85 447 ILE B N 1
ATOM 5994 C CA . ILE D 1 305 ? 53.503 0.904 110.261 1.00 51.84 447 ILE B CA 1
ATOM 5995 C C . ILE D 1 305 ? 51.985 1.027 110.270 1.00 60.72 447 ILE B C 1
ATOM 5996 O O . ILE D 1 305 ? 51.280 0.081 110.623 1.00 65.73 447 ILE B O 1
ATOM 6001 N N . HIS D 1 306 ? 51.487 2.199 109.891 1.00 64.78 448 HIS B N 1
ATOM 6002 C CA . HIS D 1 306 ? 50.052 2.411 109.755 1.00 73.70 448 HIS B CA 1
ATOM 6003 C C . HIS D 1 306 ? 49.629 2.138 108.317 1.00 72.64 448 HIS B C 1
ATOM 6004 O O . HIS D 1 306 ? 49.802 2.980 107.436 1.00 71.08 448 HIS B O 1
ATOM 6011 N N . TRP D 1 307 ? 49.072 0.954 108.092 1.00 73.08 449 TRP B N 1
ATOM 6012 C CA . TRP D 1 307 ? 48.782 0.482 106.745 1.00 75.72 449 TRP B CA 1
ATOM 6013 C C . TRP D 1 307 ? 47.588 1.169 106.095 1.00 84.03 449 TRP B C 1
ATOM 6014 O O . TRP D 1 307 ? 47.443 1.125 104.873 1.00 86.25 449 TRP B O 1
ATOM 6025 N N . GLU D 1 308 ? 46.737 1.795 106.903 1.00 87.92 450 GLU B N 1
ATOM 6026 C CA . GLU D 1 308 ? 45.520 2.413 106.384 1.00 90.86 450 GLU B CA 1
ATOM 6027 C C . GLU D 1 308 ? 45.833 3.467 105.325 1.00 87.72 450 GLU B C 1
ATOM 6028 O O . GLU D 1 308 ? 45.170 3.530 104.289 1.00 88.21 450 GLU B O 1
ATOM 6034 N N . ASN D 1 309 ? 46.852 4.281 105.580 1.00 81.70 451 ASN B N 1
ATOM 6035 C CA . ASN D 1 309 ? 47.263 5.297 104.619 1.00 77.96 451 ASN B CA 1
ATOM 6036 C C . ASN D 1 309 ? 47.915 4.692 103.381 1.00 69.31 451 ASN B C 1
ATOM 6037 O O . ASN D 1 309 ? 47.702 5.165 102.268 1.00 71.40 451 ASN B O 1
ATOM 6042 N N . ILE D 1 310 ? 48.706 3.645 103.581 1.00 64.40 452 ILE B N 1
ATOM 6043 C CA . ILE D 1 310 ? 49.414 3.004 102.480 1.00 68.49 452 ILE B CA 1
ATOM 6044 C C . ILE D 1 310 ? 48.436 2.327 101.519 1.00 69.90 452 ILE B C 1
ATOM 6045 O O . ILE D 1 310 ? 48.623 2.369 100.300 1.00 68.01 452 ILE B O 1
ATOM 6050 N N . VAL D 1 311 ? 47.391 1.719 102.074 1.00 65.64 453 VAL B N 1
ATOM 6051 C CA . VAL D 1 311 ? 46.331 1.113 101.273 1.00 65.94 453 VAL B CA 1
ATOM 6052 C C . VAL D 1 311 ? 45.631 2.167 100.412 1.00 72.05 453 VAL B C 1
ATOM 6053 O O . VAL D 1 311 ? 45.316 1.923 99.245 1.00 72.84 453 VAL B O 1
ATOM 6057 N N . LYS D 1 312 ? 45.403 3.344 100.989 1.00 76.71 454 LYS B N 1
ATOM 6058 C CA . LYS D 1 312 ? 44.785 4.447 100.259 1.00 81.11 454 LYS B CA 1
ATOM 6059 C C . LYS D 1 312 ? 45.702 4.948 99.146 1.00 83.76 454 LYS B C 1
ATOM 6060 O O . LYS D 1 312 ? 45.244 5.275 98.051 1.00 86.35 454 LYS B O 1
ATOM 6062 N N . GLU D 1 313 ? 46.999 5.001 99.435 1.00 82.99 455 GLU B N 1
ATOM 6063 C CA . GLU D 1 313 ? 47.995 5.441 98.463 1.00 85.58 455 GLU B CA 1
ATOM 6064 C C . GLU D 1 313 ? 48.113 4.466 97.297 1.00 81.04 455 GLU B C 1
ATOM 6065 O O . GLU D 1 313 ? 48.457 4.856 96.183 1.00 86.59 455 GLU B O 1
ATOM 6071 N N . ALA D 1 314 ? 47.831 3.195 97.563 1.00 75.45 456 ALA B N 1
ATOM 6072 C CA . ALA D 1 314 ? 47.943 2.155 96.547 1.00 69.72 456 ALA B CA 1
ATOM 6073 C C . ALA D 1 314 ? 46.774 2.216 95.574 1.00 77.09 456 ALA B C 1
ATOM 6074 O O . ALA D 1 314 ? 46.814 1.613 94.501 1.00 74.89 456 ALA B O 1
ATOM 6076 N N . ASN D 1 315 ? 45.734 2.944 95.972 1.00 84.41 457 ASN B N 1
ATOM 6077 C CA . ASN D 1 315 ? 44.551 3.173 95.148 1.00 92.79 457 ASN B CA 1
ATOM 6078 C C . ASN D 1 315 ? 43.882 1.879 94.680 1.00 93.91 457 ASN B C 1
ATOM 6079 O O . ASN D 1 315 ? 43.247 1.843 93.626 1.00 100.46 457 ASN B O 1
ATOM 6084 N N . GLY D 1 316 ? 44.028 0.819 95.468 1.00 90.61 458 GLY B N 1
ATOM 6085 C CA . GLY D 1 316 ? 43.354 -0.435 95.184 1.00 84.55 458 GLY B CA 1
ATOM 6086 C C . GLY D 1 316 ? 44.176 -1.424 94.381 1.00 79.53 458 GLY B C 1
ATOM 6087 O O . GLY D 1 316 ? 43.675 -2.474 93.981 1.00 81.12 458 GLY B O 1
ATOM 6088 N N . ARG D 1 317 ? 45.441 -1.094 94.147 1.00 73.85 459 ARG B N 1
ATOM 6089 C CA . ARG D 1 317 ? 46.324 -1.972 93.391 1.00 68.56 459 ARG B CA 1
ATOM 6090 C C . ARG D 1 317 ? 46.671 -3.223 94.197 1.00 64.90 459 ARG B C 1
ATOM 6091 O O . ARG D 1 317 ? 46.769 -4.324 93.650 1.00 56.95 459 ARG B O 1
ATOM 6099 N N . TRP D 1 318 ? 46.853 -3.048 95.502 1.00 59.70 460 TRP B N 1
ATOM 6100 C CA . TRP D 1 318 ? 47.099 -4.172 96.400 1.00 55.35 460 TRP B CA 1
ATOM 6101 C C . TRP D 1 318 ? 46.259 -4.050 97.667 1.00 58.98 460 TRP B C 1
ATOM 6102 O O . TRP D 1 318 ? 45.984 -2.946 98.135 1.00 60.70 460 TRP B O 1
ATOM 6113 N N . THR D 1 319 ? 45.852 -5.186 98.222 1.00 58.45 461 THR B N 1
ATOM 6114 C CA . THR D 1 319 ? 45.220 -5.197 99.536 1.00 55.35 461 THR B CA 1
ATOM 6115 C C . THR D 1 319 ? 46.290 -4.991 100.596 1.00 57.38 461 THR B C 1
ATOM 6116 O O . THR D 1 319 ? 47.481 -5.100 100.307 1.00 60.34 461 THR B O 1
ATOM 6120 N N . ARG D 1 320 ? 45.864 -4.692 101.818 1.00 58.20 462 ARG B N 1
ATOM 6121 C CA . ARG D 1 320 ? 46.783 -4.583 102.944 1.00 58.41 462 ARG B CA 1
ATOM 6122 C C . ARG D 1 320 ? 47.579 -5.874 103.104 1.00 60.12 462 ARG B C 1
ATOM 6123 O O . ARG D 1 320 ? 48.785 -5.844 103.345 1.00 62.09 462 ARG B O 1
ATOM 6131 N N . ASP D 1 321 ? 46.899 -7.005 102.947 1.00 60.04 463 ASP B N 1
ATOM 6132 C CA . ASP D 1 321 ? 47.518 -8.310 103.154 1.00 61.53 463 ASP B CA 1
ATOM 6133 C C . ASP D 1 321 ? 48.553 -8.637 102.082 1.00 60.73 463 ASP B C 1
ATOM 6134 O O . ASP D 1 321 ? 49.559 -9.286 102.359 1.00 61.94 463 ASP B O 1
ATOM 6139 N N . GLN D 1 322 ? 48.306 -8.188 100.858 1.00 60.76 464 GLN B N 1
ATOM 6140 C CA . GLN D 1 322 ? 49.249 -8.412 99.772 1.00 57.79 464 GLN B CA 1
ATOM 6141 C C . GLN D 1 322 ? 50.547 -7.637 99.998 1.00 58.90 464 GLN B C 1
ATOM 6142 O O . GLN D 1 322 ? 51.642 -8.186 99.842 1.00 56.43 464 GLN B O 1
ATOM 6148 N N . MET D 1 323 ? 50.421 -6.367 100.374 1.00 55.06 465 MET B N 1
ATOM 6149 C CA . MET D 1 323 ? 51.586 -5.521 100.609 1.00 52.33 465 MET B CA 1
ATOM 6150 C C . MET D 1 323 ? 52.405 -6.040 101.777 1.00 51.14 465 MET B C 1
ATOM 6151 O O . MET D 1 323 ? 53.632 -6.115 101.710 1.00 49.56 465 MET B O 1
ATOM 6156 N N . LEU D 1 324 ? 51.704 -6.404 102.843 1.00 53.96 466 LEU B N 1
ATOM 6157 C CA . LEU D 1 324 ? 52.314 -6.990 104.024 1.00 56.19 466 LEU B CA 1
ATOM 6158 C C . LEU D 1 324 ? 53.064 -8.275 103.679 1.00 51.69 466 LEU B C 1
ATOM 6159 O O . LEU D 1 324 ? 54.160 -8.523 104.184 1.00 48.50 466 LEU B O 1
ATOM 6164 N N . PHE D 1 325 ? 52.469 -9.083 102.808 1.00 50.60 467 PHE B N 1
ATOM 6165 C CA . PHE D 1 325 ? 53.100 -10.313 102.349 1.00 53.48 467 PHE B CA 1
ATOM 6166 C C . PHE D 1 325 ? 54.387 -10.010 101.590 1.00 57.42 467 PHE B C 1
ATOM 6167 O O . PHE D 1 325 ? 55.376 -10.734 101.717 1.00 63.36 467 PHE B O 1
ATOM 6175 N N . GLN D 1 326 ? 54.371 -8.930 100.815 1.00 47.25 468 GLN B N 1
ATOM 6176 C CA . GLN D 1 326 ? 55.527 -8.549 100.013 1.00 51.34 468 GLN B CA 1
ATOM 6177 C C . GLN D 1 326 ? 56.654 -8.006 100.883 1.00 51.49 468 GLN B C 1
ATOM 6178 O O . GLN D 1 326 ? 57.823 -8.319 100.663 1.00 59.39 468 GLN B O 1
ATOM 6184 N N . PHE D 1 327 ? 56.294 -7.195 101.872 1.00 49.02 469 PHE B N 1
ATOM 6185 C CA . PHE D 1 327 ? 57.259 -6.646 102.820 1.00 49.91 469 PHE B CA 1
ATOM 6186 C C . PHE D 1 327 ? 58.002 -7.760 103.547 1.00 51.87 469 PHE B C 1
ATOM 6187 O O . PHE D 1 327 ? 59.218 -7.696 103.719 1.00 54.93 469 PHE B O 1
ATOM 6195 N N . ILE D 1 328 ? 57.256 -8.781 103.960 1.00 52.33 470 ILE B N 1
ATOM 6196 C CA . ILE D 1 328 ? 57.825 -9.945 104.634 1.00 52.10 470 ILE B CA 1
ATOM 6197 C C . ILE D 1 328 ? 58.898 -10.623 103.783 1.00 54.14 470 ILE B C 1
ATOM 6198 O O . ILE D 1 328 ? 59.975 -10.954 104.276 1.00 55.82 470 ILE B O 1
ATOM 6203 N N . ASN D 1 329 ? 58.611 -10.819 102.501 1.00 59.69 471 ASN B N 1
ATOM 6204 C CA . ASN D 1 329 ? 59.587 -11.424 101.603 1.00 62.88 471 ASN B CA 1
ATOM 6205 C C . ASN D 1 329 ? 60.732 -10.468 101.272 1.00 58.36 471 ASN B C 1
ATOM 6206 O O . ASN D 1 329 ? 61.862 -10.900 101.043 1.00 62.91 471 ASN B O 1
ATOM 6211 N N . LEU D 1 330 ? 60.443 -9.171 101.250 1.00 50.90 472 LEU B N 1
ATOM 6212 C CA . LEU D 1 330 ? 61.482 -8.177 101.014 1.00 52.24 472 LEU B CA 1
ATOM 6213 C C . LEU D 1 330 ? 62.449 -8.128 102.185 1.00 53.16 472 LEU B C 1
ATOM 6214 O O . LEU D 1 330 ? 63.652 -7.958 101.997 1.00 55.79 472 LEU B O 1
ATOM 6219 N N . LYS D 1 331 ? 61.916 -8.278 103.394 1.00 56.12 473 LYS B N 1
ATOM 6220 C CA . LYS D 1 331 ? 62.738 -8.289 104.599 1.00 53.20 473 LYS B CA 1
ATOM 6221 C C . LYS D 1 331 ? 63.651 -9.511 104.633 1.00 56.77 473 LYS B C 1
ATOM 6222 O O . LYS D 1 331 ? 64.696 -9.500 105.287 1.00 61.05 473 LYS B O 1
ATOM 6228 N N . LYS D 1 332 ? 63.247 -10.561 103.923 1.00 49.95 474 LYS B N 1
ATOM 6229 C CA . LYS D 1 332 ? 63.984 -11.818 103.914 1.00 54.81 474 LYS B CA 1
ATOM 6230 C C . LYS D 1 332 ? 65.056 -11.837 102.826 1.00 61.92 474 LYS B C 1
ATOM 6231 O O . LYS D 1 332 ? 66.088 -12.494 102.968 1.00 67.78 474 LYS B O 1
ATOM 6237 N N . MET D 1 333 ? 64.814 -11.103 101.745 1.00 61.18 475 MET B N 1
ATOM 6238 C CA . MET D 1 333 ? 65.725 -11.109 100.604 1.00 57.83 475 MET B CA 1
ATOM 6239 C C . MET D 1 333 ? 66.765 -9.992 100.675 1.00 62.99 475 MET B C 1
ATOM 6240 O O . MET D 1 333 ? 67.946 -10.225 100.411 1.00 68.48 475 MET B O 1
ATOM 6245 N N . ILE D 1 334 ? 66.328 -8.788 101.037 1.00 59.93 476 ILE B N 1
ATOM 6246 C CA . ILE D 1 334 ? 67.223 -7.634 101.104 1.00 56.32 476 ILE B CA 1
ATOM 6247 C C . ILE D 1 334 ? 68.246 -7.782 102.229 1.00 55.86 476 ILE B C 1
ATOM 6248 O O . ILE D 1 334 ? 67.880 -7.971 103.387 1.00 56.96 476 ILE B O 1
ATOM 6253 N N . PRO D 1 335 ? 69.539 -7.701 101.886 1.00 59.66 477 PRO B N 1
ATOM 6254 C CA . PRO D 1 335 ? 70.626 -7.880 102.854 1.00 61.60 477 PRO B CA 1
ATOM 6255 C C . PRO D 1 335 ? 70.601 -6.865 103.997 1.00 65.49 477 PRO B C 1
ATOM 6256 O O . PRO D 1 335 ? 71.059 -7.177 105.097 1.00 70.48 477 PRO B O 1
ATOM 6260 N N . SER D 1 336 ? 70.075 -5.671 103.733 1.00 64.83 478 SER B N 1
ATOM 6261 C CA . SER D 1 336 ? 70.044 -4.592 104.720 1.00 57.04 478 SER B CA 1
ATOM 6262 C C . SER D 1 336 ? 69.394 -5.009 106.038 1.00 59.91 478 SER B C 1
ATOM 6263 O O . SER D 1 336 ? 69.811 -4.581 107.115 1.00 62.67 478 SER B O 1
ATOM 6266 N N . TYR D 1 337 ? 68.372 -5.850 105.942 1.00 56.66 479 TYR B N 1
ATOM 6267 C CA . TYR D 1 337 ? 67.593 -6.235 107.106 1.00 54.46 479 TYR B CA 1
ATOM 6268 C C . TYR D 1 337 ? 68.334 -7.215 108.009 1.00 57.14 479 TYR B C 1
ATOM 6269 O O . TYR D 1 337 ? 67.958 -7.405 109.166 1.00 58.65 479 TYR B O 1
ATOM 6278 N N . ASP D 1 338 ? 69.396 -7.818 107.485 1.00 60.23 480 ASP B N 1
ATOM 6279 C CA . ASP D 1 338 ? 70.233 -8.713 108.275 1.00 60.99 480 ASP B CA 1
ATOM 6280 C C . ASP D 1 338 ? 71.407 -7.961 108.888 1.00 58.19 480 ASP B C 1
ATOM 6281 O O . ASP D 1 338 ? 72.109 -8.486 109.752 1.00 64.42 480 ASP B O 1
ATOM 6286 N N . ASN D 1 339 ? 71.617 -6.729 108.437 1.00 51.59 481 ASN B N 1
ATOM 6287 C CA . ASN D 1 339 ? 72.735 -5.922 108.914 1.00 57.61 481 ASN B CA 1
ATOM 6288 C C . ASN D 1 339 ? 72.300 -4.837 109.887 1.00 55.91 481 ASN B C 1
ATOM 6289 O O . ASN D 1 339 ? 73.096 -4.358 110.690 1.00 62.99 481 ASN B O 1
ATOM 6294 N N . LEU D 1 340 ? 71.032 -4.448 109.803 1.00 49.85 482 LEU B N 1
ATOM 6295 C CA . LEU D 1 340 ? 70.555 -3.250 110.483 1.00 46.07 482 LEU B CA 1
ATOM 6296 C C . LEU D 1 340 ? 69.194 -3.460 111.140 1.00 46.20 482 LEU B C 1
ATOM 6297 O O . LEU D 1 340 ? 68.445 -4.355 110.751 1.00 54.93 482 LEU B O 1
ATOM 6302 N N . PRO D 1 341 ? 68.872 -2.636 112.150 1.00 46.10 483 PRO B N 1
ATOM 6303 C CA . PRO D 1 341 ? 67.519 -2.653 112.714 1.00 46.82 483 PRO B CA 1
ATOM 6304 C C . PRO D 1 341 ? 66.496 -2.153 111.701 1.00 46.17 483 PRO B C 1
ATOM 6305 O O . PRO D 1 341 ? 66.884 -1.496 110.739 1.00 51.86 483 PRO B O 1
ATOM 6309 N N . LEU D 1 342 ? 65.219 -2.448 111.935 1.00 43.53 484 LEU B N 1
ATOM 6310 C CA . LEU D 1 342 ? 64.130 -2.148 111.002 1.00 43.39 484 LEU B CA 1
ATOM 6311 C C . LEU D 1 342 ? 64.188 -0.759 110.366 1.00 46.66 484 LEU B C 1
ATOM 6312 O O . LEU D 1 342 ? 64.016 -0.617 109.154 1.00 47.42 484 LEU B O 1
ATOM 6317 N N . LEU D 1 343 ? 64.434 0.260 111.180 1.00 49.28 485 LEU B N 1
ATOM 6318 C CA . LEU D 1 343 ? 64.463 1.632 110.685 1.00 53.75 485 LEU B CA 1
ATOM 6319 C C . LEU D 1 343 ? 65.580 1.843 109.668 1.00 61.91 485 LEU B C 1
ATOM 6320 O O . LEU D 1 343 ? 65.324 2.161 108.509 1.00 62.88 485 LEU B O 1
ATOM 6325 N N . GLU D 1 344 ? 66.818 1.658 110.113 1.00 64.20 486 GLU B N 1
ATOM 6326 C CA . GLU D 1 344 ? 67.983 1.888 109.268 1.00 57.38 486 GLU B CA 1
ATOM 6327 C C . GLU D 1 344 ? 68.056 0.912 108.097 1.00 62.26 486 GLU B C 1
ATOM 6328 O O . GLU D 1 344 ? 68.544 1.262 107.023 1.00 69.36 486 GLU B O 1
ATOM 6334 N N . ALA D 1 345 ? 67.577 -0.310 108.308 1.00 57.93 487 ALA B N 1
ATOM 6335 C CA . ALA D 1 345 ? 67.597 -1.323 107.256 1.00 55.21 487 ALA B CA 1
ATOM 6336 C C . ALA D 1 345 ? 66.686 -0.923 106.100 1.00 55.95 487 ALA B C 1
ATOM 6337 O O . ALA D 1 345 ? 67.031 -1.103 104.934 1.00 54.52 487 ALA B O 1
ATOM 6339 N N . THR D 1 346 ? 65.522 -0.379 106.439 1.00 54.92 488 THR B N 1
ATOM 6340 C CA . THR D 1 346 ? 64.576 0.096 105.442 1.00 47.92 488 THR B CA 1
ATOM 6341 C C . THR D 1 346 ? 65.160 1.271 104.671 1.00 58.74 488 THR B C 1
ATOM 6342 O O . THR D 1 346 ? 65.030 1.348 103.447 1.00 67.70 488 THR B O 1
ATOM 6346 N N . LYS D 1 347 ? 65.813 2.180 105.387 1.00 55.39 489 LYS B N 1
ATOM 6347 C CA . LYS D 1 347 ? 66.428 3.339 104.755 1.00 61.39 489 LYS B CA 1
ATOM 6348 C C . LYS D 1 347 ? 67.588 2.903 103.859 1.00 65.29 489 LYS B C 1
ATOM 6349 O O . LYS D 1 347 ? 67.833 3.495 102.808 1.00 71.89 489 LYS B O 1
ATOM 6355 N N . SER D 1 348 ? 68.289 1.853 104.275 1.00 59.67 490 SER B N 1
ATOM 6356 C CA . SER D 1 348 ? 69.387 1.304 103.492 1.00 53.95 490 SER B CA 1
ATOM 6357 C C . SER D 1 348 ? 68.870 0.552 102.269 1.00 60.59 490 SER B C 1
ATOM 6358 O O . SER D 1 348 ? 69.493 0.572 101.208 1.00 66.31 490 SER B O 1
ATOM 6361 N N . ALA D 1 349 ? 67.730 -0.112 102.425 1.00 60.90 491 ALA B N 1
ATOM 6362 C CA . ALA D 1 349 ? 67.125 -0.864 101.331 1.00 60.70 491 ALA B CA 1
ATOM 6363 C C . ALA D 1 349 ? 66.654 0.068 100.219 1.00 64.25 491 ALA B C 1
ATOM 6364 O O . ALA D 1 349 ? 66.817 -0.231 99.034 1.00 69.22 491 ALA B O 1
ATOM 6366 N N . ILE D 1 350 ? 66.069 1.196 100.611 1.00 61.42 492 ILE B N 1
ATOM 6367 C CA . ILE D 1 350 ? 65.602 2.193 99.658 1.00 60.08 492 ILE B CA 1
ATOM 6368 C C . ILE D 1 350 ? 66.784 2.802 98.914 1.00 70.52 492 ILE B C 1
ATOM 6369 O O . ILE D 1 350 ? 66.752 2.941 97.693 1.00 76.92 492 ILE B O 1
ATOM 6374 N N . ASP D 1 351 ? 67.829 3.151 99.658 1.00 72.28 493 ASP B N 1
ATOM 6375 C CA . ASP D 1 351 ? 69.055 3.686 99.070 1.00 70.87 493 ASP B CA 1
ATOM 6376 C C . ASP D 1 351 ? 69.666 2.721 98.060 1.00 73.07 493 ASP B C 1
ATOM 6377 O O . ASP D 1 351 ? 70.111 3.129 96.986 1.00 81.84 493 ASP B O 1
ATOM 6382 N N . ASP D 1 352 ? 69.685 1.440 98.411 1.00 66.86 494 ASP B N 1
ATOM 6383 C CA . ASP D 1 352 ? 70.299 0.430 97.560 1.00 62.44 494 ASP B CA 1
ATOM 6384 C C . ASP D 1 352 ? 69.492 0.208 96.291 1.00 68.41 494 ASP B C 1
ATOM 6385 O O . ASP D 1 352 ? 70.055 -0.009 95.219 1.00 77.63 494 ASP B O 1
ATOM 6390 N N . PHE D 1 353 ? 68.172 0.260 96.416 1.00 64.69 495 PHE B N 1
ATOM 6391 C CA . PHE D 1 353 ? 67.297 0.130 95.259 1.00 63.84 495 PHE B CA 1
ATOM 6392 C C . PHE D 1 353 ? 67.489 1.300 94.298 1.00 68.21 495 PHE B C 1
ATOM 6393 O O . PHE D 1 353 ? 67.462 1.128 93.080 1.00 75.53 495 PHE B O 1
ATOM 6401 N N . LYS D 1 354 ? 67.691 2.489 94.859 1.00 66.58 496 LYS B N 1
ATOM 6402 C CA . LYS D 1 354 ? 67.825 3.705 94.063 1.00 73.10 496 LYS B CA 1
ATOM 6403 C C . LYS D 1 354 ? 69.128 3.745 93.275 1.00 83.86 496 LYS B C 1
ATOM 6404 O O . LYS D 1 354 ? 69.202 4.366 92.215 1.00 95.10 496 LYS B O 1
ATOM 6410 N N . VAL D 1 355 ? 70.156 3.086 93.796 1.00 83.52 497 VAL B N 1
ATOM 6411 C CA . VAL D 1 355 ? 71.433 2.995 93.098 1.00 83.46 497 VAL B CA 1
ATOM 6412 C C . VAL D 1 355 ? 71.274 2.167 91.825 1.00 91.35 497 VAL B C 1
ATOM 6413 O O . VAL D 1 355 ? 71.807 2.517 90.769 1.00 99.58 497 VAL B O 1
ATOM 6417 N N . VAL D 1 356 ? 70.523 1.075 91.933 1.00 88.02 498 VAL B N 1
ATOM 6418 C CA . VAL D 1 356 ? 70.255 0.206 90.792 1.00 92.11 498 VAL B CA 1
ATOM 6419 C C . VAL D 1 356 ? 69.437 0.935 89.726 1.00 95.16 498 VAL B C 1
ATOM 6420 O O . VAL D 1 356 ? 69.641 0.736 88.528 1.00 93.67 498 VAL B O 1
ATOM 6424 N N . LEU D 1 357 ? 68.529 1.799 90.172 1.00 96.78 499 LEU B N 1
ATOM 6425 C CA . LEU D 1 357 ? 67.634 2.520 89.269 1.00 97.93 499 LEU B CA 1
ATOM 6426 C C . LEU D 1 357 ? 68.316 3.702 88.574 1.00 100.39 499 LEU B C 1
ATOM 6427 O O . LEU D 1 357 ? 67.642 4.593 88.055 1.00 97.79 499 LEU B O 1
ATOM 6432 N N . SER D 1 358 ? 69.646 3.705 88.564 1.00 101.95 500 SER B N 1
ATOM 6433 C CA . SER D 1 358 ? 70.410 4.761 87.903 1.00 104.59 500 SER B CA 1
ATOM 6434 C C . SER D 1 358 ? 71.814 4.286 87.535 1.00 99.65 500 SER B C 1
ATOM 6435 O O . SER D 1 358 ? 71.978 3.324 86.786 1.00 96.39 500 SER B O 1
#

Nearest PDB structures (foldseek):
  5eyb-assembly1_A  TM=1.003E+00  e=8.333E-48  Schizosaccharomyces pombe 972h-
  5eyb-assembly2_B  TM=9.826E-01  e=1.662E-42  Schizosaccharomyces pombe 972h-
  9esh-assembly1_W  TM=3.961E-01  e=1.523E-02  Schizosaccharomyces pombe
  8ch6-assembly1_P  TM=3.606E-01  e=8.533E-03  Homo sapiens
  9esi-assembly1_W  TM=3.989E-01  e=2.970E-02  Schizosaccharomyces pombe

InterPro domains:
  IPR001005 SANT/Myb domain [PF00249] (314-355)
  IPR001005 SANT/Myb domain [PF00249] (365-417)
  IPR001005 SANT/Myb domain [PS50090] (308-357)
  IPR001005 SANT/Myb domain [PS50090] (360-418)
  IPR001005 SANT/Myb domain [SM00717] (312-359)
  IPR001005 SANT/Myb domain [SM00717] (364-420)
  IPR001005 SANT/Myb domain [cd00167] (316-354)
  IPR001005 SANT/Myb domain [cd00167] (367-417)
  IPR009057 Homedomain-like superfamily [SSF46689] (288-359)
  IPR009057 Homedomain-like superfamily [SSF46689] (363-419)
  IPR017930 Myb domain [PS51294] (308-361)
  IPR017930 Myb domain [PS51294] (362-422)
  IPR049260 DNA-binding protein REB1, Myb-associated domain [PF21559] (156-223)
  IPR049260 DNA-binding protein REB1, Myb-associated domain [PF21559] (241-308)
  IPR051651 DMTF1 DNA-binding transcriptional regulators [PTHR46380] (21-496)

Solvent-accessible surface area: 39582 Å² total; per-residue (Å²): 121,170,36,46,20,69,45,12,81,49,0,47,154,57,3,46,62,13,10,154,97,108,104,56,76,92,94,88,2,20,64,52,2,118,49,106,62,25,140,49,48,10,28,64,16,0,131,74,0,48,138,92,9,111,69,32,95,90,126,34,0,22,67,23,0,16,7,62,17,125,13,104,57,45,112,167,57,47,100,101,81,49,25,44,80,59,112,39,2,11,87,1,44,42,48,2,59,52,31,6,51,100,30,14,166,94,87,63,60,59,112,145,92,0,10,48,62,4,21,47,62,191,49,45,83,50,0,51,121,12,12,56,69,0,56,74,96,1,98,96,5,93,40,114,34,0,54,87,42,0,54,120,58,29,26,33,22,63,79,122,123,64,33,48,174,126,28,24,70,84,0,89,100,16,13,110,128,61,28,117,57,44,72,107,0,0,112,122,28,60,4,14,11,54,42,0,74,43,55,28,47,29,56,17,102,26,54,148,48,60,75,105,71,83,27,49,58,130,10,0,51,31,0,27,66,26,29,90,70,109,145,96,54,92,40,59,87,4,2,101,92,24,24,38,3,17,57,96,60,0,106,138,20,37,76,51,1,57,42,93,49,9,74,39,104,60,112,11,15,22,70,0,0,77,12,0,52,79,7,11,96,130,56,54,82,50,31,95,20,82,106,9,48,68,119,16,123,79,112,9,64,85,20,17,0,3,55,28,0,14,54,13,61,160,133,18,99,5,26,127,114,75,92,65,61,83,0,0,26,31,1,17,93,84,33,57,113,94,74,143,118,44,74,43,72,42,51,50,52,2,62,142,65,18,103,83,8,7,80,96,108,83,52,92,100,108,84,5,30,69,50,2,73,66,90,77,34,74,49,50,9,21,63,8,0,132,60,0,52,142,94,10,110,84,33,92,103,168,42,0,29,73,17,2,22,7,57,32,111,29,125,72,61,84,167,42,37,69,90,74,33,53,41,81,63,137,41,8,56,66,6,59,58,73,5,63,50,53,8,47,82,26,16,164,121,65,88,132,70,114,71,27,2,10,82,24,8,51,44,92,86,49,51,75,61,5,136,62,8,13,72,59,0,56,83,50,2,102,108,7,95,42,120,38,0,60,104,47,0,49,114,58,26,26,58,24,60,96,101,42,140,42,44,87,121,25,24,73,79,0,96,97,15,15,101,122,54,34,117,57,43,74,84,0,0,161,118,36,57,22,25,11,60,46,0,76,49,57,21,54,30,50,19,99,24,67,146,53,68,76,108,62,82,32,44,43,124,22,2,63,112,2,25,44,24,119,90,122,196,56,88,41,56,76,4,4,112,103,26,23,37,5,17,53,90,69,0,102,136,23,39,74,42,1,57,102,101,46,50,150,29,94,64,125,27,12,14,61,0,0,47,79,0,47,62,10,7,96,105,52,68,42,139,32,101,12,149,110,6,52,75,107,10,139,69,111,9,50,95,26,9,0,2,54,32,0,18,51,14,68,160,141,16,98,4,29,122,112,71,94,62,65,82,0,0,101,28,1,11,62,78,30,102,111,101,80,130

Radius of gyration: 36.27 Å; Cα contacts (8 Å, |Δi|>4): 533; chains: 2; bounding box: 105×76×87 Å

GO terms:
  GO:0140602 nucleolar peripheral inclusion body (C, IDA)
  GO:0000978 RNA polymerase II cis-regulatory region sequence-specific DNA binding (F, IDA)
  GO:0001147 transcription termination site sequence-specific DNA binding (F, IDA)
  GO:0043110 rDNA spacer replication fork barrier binding (F, IDA)
  GO:0043565 sequence-specific DNA binding (F, IDA)
  GO:0071946 cis-acting DNA replication termination (P, IDA)
  GO:0006363 termination of RNA polymerase I transcription (P, IDA)
  GO:0033553 rDNA heterochromatin (C, EXP)
  GO:0000978 RNA polymerase II cis-regulatory region sequence-specific DNA binding (F, HDA)
  GO:0001228 DNA-binding transcription activator activity, RNA polymerase II-specific (F, IMP)
  GO:0043111 replication fork arrest (P, IMP)
  GO:0045944 positive regulation of transcription by RNA polymerase II (P, IMP)
  GO:0043110 rDNA spacer replication fork barrier binding (F, IMP)
  GO:0031582 replication fork arrest at rDNA repeats (P, IMP)
  GO:0071807 replication fork arrest involved in DNA replication termination (P, IMP)
  GO:0006363 termination of RNA polymerase I transcription (P, IMP)
  GO:0005515 protein binding (F, IPI)

Sequence (677 aa):
ARWTAEHWDYLERRMQNFCQTYSLDHTQVADSLHEKRLHGPLSSLVKLLVQEMPSFTRRRTILRHLRALYNIPGYEKYSRKNSSGRGDFGVQETAIISQEVHNFIMDQGWSEYQFCNQIWAGKCPKTIRMFYSNLYKKLSHRDAKSIYHHVRRAYNPFEDRCVWSKEEDEELRKNVVEHGKCWTKIGRKMARMPNDCRDRWRDVVRFGDKLKRNAWSLEEETQLLQIVAELSDINWTLVAQMLGTRTRLQCRYKFQQLTKAASKFELQENVWLLERIYDSLLNNGGKIHWENIVKEANGRWTRDQMLFQFINLKKMIPSYDNLPLLEATKSAIDDFKVVLSRWTAEHWDYLERRMQNFCQTYSLDHTQVADSLHEKRLHGPLSSLVKLLVQEMPSFTRRTILRHLRALYNIPGYEKYSRKNSSGRGDFGVQETAIISQEVHNFIMDQGWSEYQFCNQIWAGKCPKTIRMFYSNLYKKLSHRDAKSIYHHVRRAYNPFEDRCVWSKEEDEELRKNVVEHGKCWTKIGRKMARMPNDCRDRWRDVVRFGDKLKRNAWSLEEETQLLQIVAEDINWTLVAQMLGTRTRLQCRYKFQQLTKAASKFELQENVWLLERIYDSLLNNGGKIHWENIVKEANGRWTRDQMLFQFINLKKMIPSYDNLPLLEATKSAIDDFKVVLS